Protein AF-0000000072490115 (afdb_homodimer)

Sequence (396 aa):
MPHPIDILRKLHNFPDEIIERVQELMVDEHVRKGYCIESLRPTPGGTAFYIKKGAARTFYIDKGREYTLSFAFDDDFIITNTLTGIGPGVPMNVMFLEDSDIVTFVHSEMHQTIHEGISDVSPLEWTMFLNAILYEYAGYLEERLFNLYNASARERYEWVLRRYPRLGEVATTTQIASFLGITKETLYRIRGGKYSARMPHPIDILRKLHNFPDEIIERVQELMVDEHVRKGYCIESLRPTPGGTAFYIKKGAARTFYIDKGREYTLSFAFDDDFIITNTLTGIGPGVPMNVMFLEDSDIVTFVHSEMHQTIHEGISDVSPLEWTMFLNAILYEYAGYLEERLFNLYNASARERYEWVLRRYPRLGEVATTTQIASFLGITKETLYRIRGGKYSAR

InterPro domains:
  IPR014710 RmlC-like jelly roll fold [G3DSA:2.60.120.10] (14-193)
  IPR018490 Cyclic nucleotide-binding domain superfamily [SSF51206] (11-117)

Structure (mmCIF, N/CA/C/O backbone):
data_AF-0000000072490115-model_v1
#
loop_
_entity.id
_entity.type
_entity.pdbx_description
1 polymer 'Crp/Fnr family transcriptional regulator'
#
loop_
_atom_site.group_PDB
_atom_site.id
_atom_site.type_symbol
_atom_site.label_atom_id
_atom_site.label_alt_id
_atom_site.label_comp_id
_atom_site.label_asym_id
_atom_site.label_entity_id
_atom_site.label_seq_id
_atom_site.pdbx_PDB_ins_code
_atom_site.Cartn_x
_atom_site.Cartn_y
_atom_site.Cartn_z
_atom_site.occupancy
_atom_site.B_iso_or_equiv
_atom_site.auth_seq_id
_atom_site.auth_comp_id
_atom_site.auth_asym_id
_atom_site.auth_atom_id
_atom_site.pdbx_PDB_model_num
ATOM 1 N N . MET A 1 1 ? 11.438 21.031 15.586 1 49.62 1 MET A N 1
ATOM 2 C CA . MET A 1 1 ? 10.711 20.219 14.609 1 49.62 1 MET A CA 1
ATOM 3 C C . MET A 1 1 ? 11.664 19.328 13.82 1 49.62 1 MET A C 1
ATOM 5 O O . MET A 1 1 ? 12.703 19.797 13.352 1 49.62 1 MET A O 1
ATOM 9 N N . PRO A 1 2 ? 11.531 18.094 13.992 1 54.97 2 PRO A N 1
ATOM 10 C CA . PRO A 1 2 ? 12.602 17.375 13.305 1 54.97 2 PRO A CA 1
ATOM 11 C C . PRO A 1 2 ? 12.633 17.641 11.805 1 54.97 2 PRO A C 1
ATOM 13 O O . PRO A 1 2 ? 11.586 17.875 11.195 1 54.97 2 PRO A O 1
ATOM 16 N N . HIS A 1 3 ? 13.758 18.078 11.328 1 61.88 3 HIS A N 1
ATOM 17 C CA . HIS A 1 3 ? 14.039 18.25 9.906 1 61.88 3 HIS A CA 1
ATOM 18 C C . HIS A 1 3 ? 13.805 16.953 9.141 1 61.88 3 HIS A C 1
ATOM 20 O O . HIS A 1 3 ? 13.969 15.859 9.688 1 61.88 3 HIS A O 1
ATOM 26 N N . PRO A 1 4 ? 13.031 17.047 7.996 1 63.34 4 PRO A N 1
ATOM 27 C CA . PRO A 1 4 ? 12.859 15.859 7.16 1 63.34 4 PRO A CA 1
ATOM 28 C C . PRO A 1 4 ? 14.086 14.953 7.16 1 63.34 4 PRO A C 1
ATOM 30 O O . PRO A 1 4 ? 13.953 13.734 7.07 1 63.34 4 PRO A O 1
ATOM 33 N N . ILE A 1 5 ? 15.156 15.586 7.52 1 64.5 5 ILE A N 1
ATOM 34 C CA . ILE A 1 5 ? 16.422 14.859 7.512 1 64.5 5 ILE A CA 1
ATOM 35 C C . ILE A 1 5 ? 16.484 13.93 8.727 1 64.5 5 ILE A C 1
ATOM 37 O O . ILE A 1 5 ? 16.984 12.812 8.633 1 64.5 5 ILE A O 1
ATOM 41 N N . ASP A 1 6 ? 15.93 14.484 9.812 1 67.12 6 ASP A N 1
ATOM 42 C CA . ASP A 1 6 ? 15.961 13.672 11.023 1 67.12 6 ASP A CA 1
ATOM 43 C C . ASP A 1 6 ? 15.117 12.414 10.852 1 67.12 6 ASP A C 1
ATOM 45 O O . ASP A 1 6 ? 15.492 11.344 11.328 1 67.12 6 ASP A O 1
ATOM 49 N N . ILE A 1 7 ? 14.109 12.609 10.195 1 62.41 7 ILE A N 1
ATOM 50 C CA . ILE A 1 7 ? 13.227 11.477 9.969 1 62.41 7 ILE A CA 1
ATOM 51 C C . ILE A 1 7 ? 13.891 10.477 9.016 1 62.41 7 ILE A C 1
ATOM 53 O O . ILE A 1 7 ? 13.805 9.266 9.219 1 62.41 7 ILE A O 1
ATOM 57 N N . LEU A 1 8 ? 14.516 11.07 8.094 1 61.81 8 LEU A N 1
ATOM 58 C CA . LEU A 1 8 ? 15.242 10.234 7.152 1 61.81 8 LEU A CA 1
ATOM 59 C C . LEU A 1 8 ? 16.312 9.422 7.863 1 61.81 8 LEU A C 1
ATOM 61 O O . LEU A 1 8 ? 16.516 8.242 7.551 1 61.81 8 LEU A O 1
ATOM 65 N N . ARG A 1 9 ? 16.891 10.156 8.789 1 62.81 9 ARG A N 1
ATOM 66 C CA . ARG A 1 9 ? 17.938 9.492 9.562 1 62.81 9 ARG A CA 1
ATOM 67 C C . ARG A 1 9 ? 17.375 8.352 10.398 1 62.81 9 ARG A C 1
ATOM 69 O O . ARG A 1 9 ? 18.031 7.32 10.57 1 62.81 9 ARG A O 1
ATOM 76 N N . LYS A 1 10 ? 16.25 8.648 10.844 1 59.56 10 LYS A N 1
ATOM 77 C CA . LYS A 1 10 ? 15.594 7.625 11.648 1 59.56 10 LYS A CA 1
ATOM 78 C C . LYS A 1 10 ? 15.172 6.441 10.789 1 59.56 10 LYS A C 1
ATOM 80 O O . LYS A 1 10 ? 15.211 5.293 11.242 1 59.56 10 LYS A O 1
ATOM 85 N N . LEU A 1 11 ? 14.734 6.828 9.664 1 55.91 11 LEU A N 1
ATOM 86 C CA . LEU A 1 11 ? 14.266 5.766 8.773 1 55.91 11 LEU A CA 1
ATOM 87 C C . LEU A 1 11 ? 15.43 4.883 8.328 1 55.91 11 LEU A C 1
ATOM 89 O O . LEU A 1 11 ? 15.273 3.666 8.203 1 55.91 11 LEU A O 1
ATOM 93 N N . HIS A 1 12 ? 16.562 5.57 8.031 1 53.75 12 HIS A N 1
ATOM 94 C CA . HIS A 1 12 ? 17.766 4.852 7.664 1 53.75 12 HIS A CA 1
ATOM 95 C C . HIS A 1 12 ? 19.016 5.633 8.07 1 53.75 12 HIS A C 1
ATOM 97 O O . HIS A 1 12 ? 19.016 6.863 8.062 1 53.75 12 HIS A O 1
ATOM 103 N N . ASN A 1 13 ? 19.922 4.926 8.711 1 55.97 13 ASN A N 1
ATOM 104 C CA . ASN A 1 13 ? 21.203 5.547 9.055 1 55.97 13 ASN A CA 1
ATOM 105 C C . ASN A 1 13 ? 21.984 5.945 7.812 1 55.97 13 ASN A C 1
ATOM 107 O O . ASN A 1 13 ? 22.969 5.289 7.461 1 55.97 13 ASN A O 1
ATOM 111 N N . PHE A 1 14 ? 21.516 6.977 7.227 1 56.78 14 PHE A N 1
ATOM 112 C CA . PHE A 1 14 ? 22.156 7.453 6.004 1 56.78 14 PHE A CA 1
ATOM 113 C C . PHE A 1 14 ? 23.469 8.18 6.324 1 56.78 14 PHE A C 1
ATOM 115 O O . PHE A 1 14 ? 23.562 8.867 7.344 1 56.78 14 PHE A O 1
ATOM 122 N N . PRO A 1 15 ? 24.5 7.902 5.477 1 58.78 15 PRO A N 1
ATOM 123 C CA . PRO A 1 15 ? 25.703 8.742 5.617 1 58.78 15 PRO A CA 1
ATOM 124 C C . PRO A 1 15 ? 25.375 10.234 5.52 1 58.78 15 PRO A C 1
ATOM 126 O O . PRO A 1 15 ? 24.453 10.625 4.812 1 58.78 15 PRO A O 1
ATOM 129 N N . ASP A 1 16 ? 26.141 11.047 6.266 1 65.19 16 ASP A N 1
ATOM 130 C CA . ASP A 1 16 ? 25.906 12.492 6.352 1 65.19 16 ASP A CA 1
ATOM 131 C C . ASP A 1 16 ? 25.922 13.133 4.965 1 65.19 16 ASP A C 1
ATOM 133 O O . ASP A 1 16 ? 25.156 14.062 4.699 1 65.19 16 ASP A O 1
ATOM 137 N N . GLU A 1 17 ? 26.766 12.602 4.133 1 62.19 17 GLU A N 1
ATOM 138 C CA . GLU A 1 17 ? 26.875 13.156 2.785 1 62.19 17 GLU A CA 1
ATOM 139 C C . GLU A 1 17 ? 25.562 13.039 2.025 1 62.19 17 GLU A C 1
ATOM 141 O O . GLU A 1 17 ? 25.172 13.945 1.293 1 62.19 17 GLU A O 1
ATOM 146 N N . ILE A 1 18 ? 24.891 11.992 2.305 1 59.81 18 ILE A N 1
ATOM 147 C CA . ILE A 1 18 ? 23.609 11.75 1.629 1 59.81 18 ILE A CA 1
ATOM 148 C C . ILE A 1 18 ? 22.547 12.695 2.186 1 59.81 18 ILE A C 1
ATOM 150 O O . ILE A 1 18 ? 21.781 13.281 1.427 1 59.81 18 ILE A O 1
ATOM 154 N N . ILE A 1 19 ? 22.625 12.844 3.404 1 64.12 19 ILE A N 1
ATOM 155 C CA . ILE A 1 19 ? 21.656 13.719 4.074 1 64.12 19 ILE A CA 1
ATOM 156 C C . ILE A 1 19 ? 21.812 15.148 3.561 1 64.12 19 ILE A C 1
ATOM 158 O O . ILE A 1 19 ? 20.828 15.836 3.295 1 64.12 19 ILE A O 1
ATOM 162 N N . GLU A 1 20 ? 23.016 15.555 3.453 1 68.62 20 GLU A N 1
ATOM 163 C CA . GLU A 1 20 ? 23.281 16.906 2.98 1 68.62 20 GLU A CA 1
ATOM 164 C C . GLU A 1 20 ? 22.766 17.109 1.561 1 68.62 20 GLU A C 1
ATOM 166 O O . GLU A 1 20 ? 22.203 18.156 1.245 1 68.62 20 GLU A O 1
ATOM 171 N N . ARG A 1 21 ? 22.875 16.156 0.792 1 66.12 21 ARG A N 1
ATOM 172 C CA . ARG A 1 21 ? 22.453 16.266 -0.599 1 66.12 21 ARG A CA 1
ATOM 173 C C . ARG A 1 21 ? 20.938 16.297 -0.702 1 66.12 21 ARG A C 1
ATOM 175 O O . ARG A 1 21 ? 20.375 17.047 -1.506 1 66.12 21 ARG A O 1
ATOM 182 N N . VAL A 1 22 ? 20.297 15.469 0.022 1 66.44 22 VAL A N 1
ATOM 183 C CA . VAL A 1 22 ? 18.844 15.469 0.047 1 66.44 22 VAL A CA 1
ATOM 184 C C . VAL A 1 22 ? 18.344 16.844 0.493 1 66.44 22 VAL A C 1
ATOM 186 O O . VAL A 1 22 ? 17.359 17.359 -0.048 1 66.44 22 VAL A O 1
ATOM 189 N N . GLN A 1 23 ? 19.062 17.344 1.353 1 70.25 23 GLN A N 1
ATOM 190 C CA . GLN A 1 23 ? 18.688 18.656 1.854 1 70.25 23 GLN A CA 1
ATOM 191 C C . GLN A 1 23 ? 18.734 19.703 0.748 1 70.25 23 GLN A C 1
ATOM 193 O O . GLN A 1 23 ? 17.922 20.625 0.708 1 70.25 23 GLN A O 1
ATOM 198 N N . GLU A 1 24 ? 19.688 19.531 -0.158 1 69.88 24 GLU A N 1
ATOM 199 C CA . GLU A 1 24 ? 19.844 20.484 -1.251 1 69.88 24 GLU A CA 1
ATOM 200 C C . GLU A 1 24 ? 18.688 20.391 -2.242 1 69.88 24 GLU A C 1
ATOM 202 O O . GLU A 1 24 ? 18.422 21.359 -2.965 1 69.88 24 GLU A O 1
ATOM 207 N N . LEU A 1 25 ? 18.016 19.281 -2.27 1 68.19 25 LEU A N 1
ATOM 208 C CA . LEU A 1 25 ? 16.922 19.062 -3.213 1 68.19 25 LEU A CA 1
ATOM 209 C C . LEU A 1 25 ? 15.594 19.484 -2.602 1 68.19 25 LEU A C 1
ATOM 211 O O . LEU A 1 25 ? 14.562 19.484 -3.283 1 68.19 25 LEU A O 1
ATOM 215 N N . MET A 1 26 ? 15.719 19.844 -1.435 1 73.94 26 MET A N 1
ATOM 216 C CA . MET A 1 26 ? 14.5 20.203 -0.711 1 73.94 26 MET A CA 1
ATOM 217 C C . MET A 1 26 ? 14.141 21.672 -0.94 1 73.94 26 MET A C 1
ATOM 219 O O . MET A 1 26 ? 15.016 22.531 -0.918 1 73.94 26 MET A O 1
ATOM 223 N N . VAL A 1 27 ? 12.93 21.906 -1.322 1 80 27 VAL A N 1
ATOM 224 C CA . VAL A 1 27 ? 12.422 23.266 -1.486 1 80 27 VAL A CA 1
ATOM 225 C C . VAL A 1 27 ? 11.359 23.547 -0.433 1 80 27 VAL A C 1
ATOM 227 O O . VAL A 1 27 ? 10.344 22.844 -0.358 1 80 27 VAL A O 1
ATOM 230 N N . ASP A 1 28 ? 11.625 24.594 0.352 1 86.38 28 ASP A N 1
ATOM 231 C CA . ASP A 1 28 ? 10.633 25.016 1.337 1 86.38 28 ASP A CA 1
ATOM 232 C C . ASP A 1 28 ? 9.523 25.828 0.682 1 86.38 28 ASP A C 1
ATOM 234 O O . ASP A 1 28 ? 9.797 26.734 -0.116 1 86.38 28 ASP A O 1
ATOM 238 N N . GLU A 1 29 ? 8.336 25.469 0.969 1 89.06 29 GLU A N 1
ATOM 239 C CA . GLU A 1 29 ? 7.184 26.188 0.418 1 89.06 29 GLU A CA 1
ATOM 240 C C . GLU A 1 29 ? 6.121 26.422 1.485 1 89.06 29 GLU A C 1
ATOM 242 O O . GLU A 1 29 ? 5.938 25.594 2.383 1 89.06 29 GLU A O 1
ATOM 247 N N . HIS A 1 30 ? 5.492 27.609 1.403 1 94.69 30 HIS A N 1
ATOM 248 C CA . HIS A 1 30 ? 4.289 27.875 2.186 1 94.69 30 HIS A CA 1
ATOM 249 C C . HIS A 1 30 ? 3.037 27.781 1.322 1 94.69 30 HIS A C 1
ATOM 251 O O . HIS A 1 30 ? 2.967 28.406 0.254 1 94.69 30 HIS A O 1
ATOM 257 N N . VAL A 1 31 ? 2.133 26.969 1.771 1 94.31 31 VAL A N 1
ATOM 258 C CA . VAL A 1 31 ? 0.904 26.781 1.007 1 94.31 31 VAL A CA 1
ATOM 259 C C . VAL A 1 31 ? -0.3 27.156 1.868 1 94.31 31 VAL A C 1
ATOM 261 O O . VAL A 1 31 ? -0.294 26.938 3.082 1 94.31 31 VAL A O 1
ATOM 264 N N . ARG A 1 32 ? -1.354 27.703 1.221 1 95.88 32 ARG A N 1
ATOM 265 C CA . ARG A 1 32 ? -2.547 28.141 1.937 1 95.88 32 ARG A CA 1
ATOM 266 C C . ARG A 1 32 ? -3.564 27.016 2.057 1 95.88 32 ARG A C 1
ATOM 268 O O . ARG A 1 32 ? -3.566 26.078 1.245 1 95.88 32 ARG A O 1
ATOM 275 N N . LYS A 1 33 ? -4.367 27.219 3.035 1 96.38 33 LYS A N 1
ATOM 276 C CA . LYS A 1 33 ? -5.508 26.312 3.168 1 96.38 33 LYS A CA 1
ATOM 277 C C . LYS A 1 33 ? -6.305 26.234 1.868 1 96.38 33 LYS A C 1
ATOM 279 O O . LYS A 1 33 ? -6.582 27.266 1.243 1 96.38 33 LYS A O 1
ATOM 284 N N . GLY A 1 34 ? -6.609 24.969 1.442 1 94 34 GLY A N 1
ATOM 285 C CA . GLY A 1 34 ? -7.43 24.781 0.257 1 94 34 GLY A CA 1
ATOM 286 C C . GLY A 1 34 ? -6.613 24.562 -1.004 1 94 34 GLY A C 1
ATOM 287 O O . GLY A 1 34 ? -7.156 24.156 -2.037 1 94 34 GLY A O 1
ATOM 288 N N . TYR A 1 35 ? -5.32 24.844 -0.856 1 92.38 35 TYR A N 1
ATOM 289 C CA . TYR A 1 35 ? -4.465 24.578 -2.006 1 92.38 35 TYR A CA 1
ATOM 290 C C . TYR A 1 35 ? -4.488 23.094 -2.365 1 92.38 35 TYR A C 1
ATOM 292 O O . TYR A 1 35 ? -4.367 22.234 -1.487 1 92.38 35 TYR A O 1
ATOM 300 N N . CYS A 1 36 ? -4.723 22.797 -3.617 1 89.69 36 CYS A N 1
ATOM 301 C CA . CYS A 1 36 ? -4.852 21.422 -4.094 1 89.69 36 CYS A CA 1
ATOM 302 C C . CYS A 1 36 ? -3.834 21.125 -5.188 1 89.69 36 CYS A C 1
ATOM 304 O O . CYS A 1 36 ? -3.678 21.906 -6.125 1 89.69 36 CYS A O 1
ATOM 306 N N . ILE A 1 37 ? -3.135 20.141 -4.938 1 80.5 37 ILE A N 1
ATOM 307 C CA . ILE A 1 37 ? -2.188 19.641 -5.93 1 80.5 37 ILE A CA 1
ATOM 308 C C . ILE A 1 37 ? -2.75 18.391 -6.594 1 80.5 37 ILE A C 1
ATOM 310 O O . ILE A 1 37 ? -3.133 17.438 -5.91 1 80.5 37 ILE A O 1
ATOM 314 N N . GLU A 1 38 ? -3.15 18.562 -7.844 1 70.06 38 GLU A N 1
ATOM 315 C CA . GLU A 1 38 ? -3.59 17.375 -8.57 1 70.06 38 GLU A CA 1
ATOM 316 C C . GLU A 1 38 ? -2.402 16.609 -9.148 1 70.06 38 GLU A C 1
ATOM 318 O O . GLU A 1 38 ? -1.48 17.203 -9.703 1 70.06 38 GLU A O 1
ATOM 323 N N . SER A 1 39 ? -2.182 15.539 -8.625 1 59.53 39 SER A N 1
ATOM 324 C CA . SER A 1 39 ? -1.149 14.742 -9.281 1 59.53 39 SER A CA 1
ATOM 325 C C . SER A 1 39 ? -1.446 14.57 -10.766 1 59.53 39 SER A C 1
ATOM 327 O O . SER A 1 39 ? -2.35 13.82 -11.141 1 59.53 39 SER A O 1
ATOM 329 N N . LEU A 1 40 ? -1.554 15.805 -11.477 1 49.53 40 LEU A N 1
ATOM 330 C CA . LEU A 1 40 ? -1.828 15.633 -12.898 1 49.53 40 LEU A CA 1
ATOM 331 C C . LEU A 1 40 ? -1.046 14.445 -13.461 1 49.53 40 LEU A C 1
ATOM 333 O O . LEU A 1 40 ? -1.61 13.594 -14.148 1 49.53 40 LEU A O 1
ATOM 337 N N . ARG A 1 41 ? 0.248 14.898 -14.07 1 43.41 41 ARG A N 1
ATOM 338 C CA . ARG A 1 41 ? 0.996 14.086 -15.023 1 43.41 41 ARG A CA 1
ATOM 339 C C . ARG A 1 41 ? 1.798 13.008 -14.312 1 43.41 41 ARG A C 1
ATOM 341 O O . ARG A 1 41 ? 2.357 13.242 -13.234 1 43.41 41 ARG A O 1
ATOM 348 N N . PRO A 1 42 ? 1.367 11.836 -14.586 1 45 42 PRO A N 1
ATOM 349 C CA . PRO A 1 42 ? 2.299 10.773 -14.211 1 45 42 PRO A CA 1
ATOM 350 C C . PRO A 1 42 ? 3.76 11.211 -14.289 1 45 42 PRO A C 1
ATOM 352 O O . PRO A 1 42 ? 4.223 11.648 -15.344 1 45 42 PRO A O 1
ATOM 355 N N . THR A 1 43 ? 4.191 12.094 -13.531 1 44.22 43 THR A N 1
ATOM 356 C CA . THR A 1 43 ? 5.637 12.258 -13.633 1 44.22 43 THR A CA 1
ATOM 357 C C . THR A 1 43 ? 6.359 11.016 -13.117 1 44.22 43 THR A C 1
ATOM 359 O O . THR A 1 43 ? 5.992 10.469 -12.07 1 44.22 43 THR A O 1
ATOM 362 N N . PRO A 1 44 ? 7.098 10.492 -13.953 1 45.41 44 PRO A N 1
ATOM 363 C CA . PRO A 1 44 ? 7.949 9.391 -13.492 1 45.41 44 PRO A CA 1
ATOM 364 C C . PRO A 1 44 ? 8.625 9.68 -12.156 1 45.41 44 PRO A C 1
ATOM 366 O O . PRO A 1 44 ? 9.203 10.758 -11.977 1 45.41 44 PRO A O 1
ATOM 369 N N . GLY A 1 45 ? 8.359 8.938 -11.117 1 50.38 45 GLY A N 1
ATOM 370 C CA . GLY A 1 45 ? 9.023 8.969 -9.82 1 50.38 45 GLY A CA 1
ATOM 371 C C . GLY A 1 45 ? 8.156 9.539 -8.719 1 50.38 45 GLY A C 1
ATOM 372 O O . GLY A 1 45 ? 8.516 9.469 -7.539 1 50.38 45 GLY A O 1
ATOM 373 N N . GLY A 1 46 ? 7.055 10.07 -9.062 1 57.03 46 GLY A N 1
ATOM 374 C CA . GLY A 1 46 ? 6.145 10.555 -8.039 1 57.03 46 GLY A CA 1
ATOM 375 C C . GLY A 1 46 ? 6.66 11.781 -7.312 1 57.03 46 GLY A C 1
ATOM 376 O O . GLY A 1 46 ? 7.797 12.203 -7.527 1 57.03 46 GLY A O 1
ATOM 377 N N . THR A 1 47 ? 5.82 12.625 -6.816 1 63.09 47 THR A N 1
ATOM 378 C CA . THR A 1 47 ? 6.18 13.75 -5.961 1 63.09 47 THR A CA 1
ATOM 379 C C . THR A 1 47 ? 5.965 13.406 -4.492 1 63.09 47 THR A C 1
ATOM 381 O O . THR A 1 47 ? 4.988 12.734 -4.145 1 63.09 47 THR A O 1
ATOM 384 N N . ALA A 1 48 ? 7.09 13.602 -3.754 1 74.06 48 ALA A N 1
ATOM 385 C CA . ALA A 1 48 ? 6.961 13.422 -2.309 1 74.06 48 ALA A CA 1
ATOM 386 C C . ALA A 1 48 ? 7 14.766 -1.586 1 74.06 48 ALA A C 1
ATOM 388 O O . ALA A 1 48 ? 7.754 15.664 -1.97 1 74.06 48 ALA A O 1
ATOM 389 N N . PHE A 1 49 ? 6.07 14.922 -0.614 1 80.44 49 PHE A N 1
ATOM 390 C CA . PHE A 1 49 ? 6 16.109 0.242 1 80.44 49 PHE A CA 1
ATOM 391 C C . PHE A 1 49 ? 6.258 15.734 1.697 1 80.44 49 PHE A C 1
ATOM 393 O O . PHE A 1 49 ? 5.875 14.648 2.145 1 80.44 49 PHE A O 1
ATOM 400 N N . TYR A 1 50 ? 6.941 16.641 2.279 1 84.75 50 TYR A N 1
ATOM 401 C CA . TYR A 1 50 ? 7.051 16.578 3.732 1 84.75 50 TYR A CA 1
ATOM 402 C C . TYR A 1 50 ? 6.344 17.766 4.383 1 84.75 50 TYR A C 1
ATOM 404 O O . TYR A 1 50 ? 6.594 18.922 4.027 1 84.75 50 TYR A O 1
ATOM 412 N N . ILE A 1 51 ? 5.496 17.469 5.344 1 92.31 51 ILE A N 1
ATOM 413 C CA . ILE A 1 51 ? 4.781 18.531 6.047 1 92.31 51 ILE A CA 1
ATOM 414 C C . ILE A 1 51 ? 5.551 18.922 7.305 1 92.31 51 ILE A C 1
ATOM 416 O O . ILE A 1 51 ? 5.613 18.156 8.266 1 92.31 51 ILE A O 1
ATOM 420 N N . LYS A 1 52 ? 6.109 20.078 7.23 1 91.44 52 LYS A N 1
ATOM 421 C CA . LYS A 1 52 ? 6.762 20.562 8.438 1 91.44 52 LYS A CA 1
ATOM 422 C C . LYS A 1 52 ? 5.73 20.969 9.492 1 91.44 52 LYS A C 1
ATOM 424 O O . LYS A 1 52 ? 5.848 20.562 10.656 1 91.44 52 LYS A O 1
ATOM 429 N N . LYS A 1 53 ? 4.867 21.719 9.086 1 95 53 LYS A N 1
ATOM 430 C CA . LYS A 1 53 ? 3.732 22.172 9.898 1 95 53 LYS A CA 1
ATOM 431 C C . LYS A 1 53 ? 2.473 22.297 9.047 1 95 53 LYS A C 1
ATOM 433 O O . LYS A 1 53 ? 2.484 22.969 8.008 1 95 53 LYS A O 1
ATOM 438 N N . GLY A 1 54 ? 1.431 21.641 9.484 1 96.81 54 GLY A N 1
ATOM 439 C CA . GLY A 1 54 ? 0.182 21.75 8.75 1 96.81 54 GLY A CA 1
ATOM 440 C C . GLY A 1 54 ? -0.581 20.438 8.68 1 96.81 54 GLY A C 1
ATOM 441 O O . GLY A 1 54 ? -0.461 19.594 9.57 1 96.81 54 GLY A O 1
ATOM 442 N N . ALA A 1 55 ? -1.501 20.344 7.707 1 97.5 55 ALA A N 1
ATOM 443 C CA . ALA A 1 55 ? -2.346 19.172 7.5 1 97.5 55 ALA A CA 1
ATOM 444 C C . ALA A 1 55 ? -2.805 19.078 6.051 1 97.5 55 ALA A C 1
ATOM 446 O O . ALA A 1 55 ? -3.064 20.094 5.402 1 97.5 55 ALA A O 1
ATOM 447 N N . ALA A 1 56 ? -2.904 17.891 5.582 1 96.25 56 ALA A N 1
ATOM 448 C CA . ALA A 1 56 ? -3.379 17.656 4.219 1 96.25 56 ALA A CA 1
ATOM 449 C C . ALA A 1 56 ? -4.172 16.359 4.141 1 96.25 56 ALA A C 1
ATOM 451 O O . ALA A 1 56 ? -4.137 15.539 5.066 1 96.25 56 ALA A O 1
ATOM 452 N N . ARG A 1 57 ? -4.934 16.266 3.146 1 95.38 57 ARG A N 1
ATOM 453 C CA . ARG A 1 57 ? -5.637 15.031 2.822 1 95.38 57 ARG A CA 1
ATOM 454 C C . ARG A 1 57 ? -5.316 14.578 1.402 1 95.38 57 ARG A C 1
ATOM 456 O O . ARG A 1 57 ? -5.098 15.406 0.515 1 95.38 57 ARG A O 1
ATOM 463 N N . THR A 1 58 ? -5.18 13.297 1.205 1 92.62 58 THR A N 1
ATOM 464 C CA . THR A 1 58 ? -5.09 12.711 -0.128 1 92.62 58 THR A CA 1
ATOM 465 C C . THR A 1 58 ? -6.379 11.984 -0.488 1 92.62 58 THR A C 1
ATOM 467 O O . THR A 1 58 ? -6.977 11.312 0.357 1 92.62 58 THR A O 1
ATOM 470 N N . PHE A 1 59 ? -6.852 12.18 -1.733 1 91.94 59 PHE A N 1
ATOM 471 C CA . PHE A 1 59 ? -8.133 11.594 -2.105 1 91.94 59 PHE A CA 1
ATOM 472 C C . PHE A 1 59 ? -8.227 11.422 -3.617 1 91.94 59 PHE A C 1
ATOM 474 O O . PHE A 1 59 ? -7.465 12.031 -4.367 1 91.94 59 PHE A O 1
ATOM 481 N N . TYR A 1 60 ? -9.086 10.539 -3.998 1 89.25 60 TYR A N 1
ATOM 482 C CA . TYR A 1 60 ? -9.461 10.344 -5.391 1 89.25 60 TYR A CA 1
ATOM 483 C C . TYR A 1 60 ? -10.852 10.906 -5.668 1 89.25 60 TYR A C 1
ATOM 485 O O . TYR A 1 60 ? -11.672 11.031 -4.754 1 89.25 60 TYR A O 1
ATOM 493 N N . ILE A 1 61 ? -11.031 11.305 -6.934 1 88.44 61 ILE A N 1
ATOM 494 C CA . ILE A 1 61 ? -12.359 11.703 -7.383 1 88.44 61 ILE A CA 1
ATOM 495 C C . ILE A 1 61 ? -12.836 10.758 -8.484 1 88.44 61 ILE A C 1
ATOM 497 O O . ILE A 1 61 ? -12.141 10.547 -9.477 1 88.44 61 ILE A O 1
ATOM 501 N N . ASP A 1 62 ? -13.922 10.141 -8.227 1 86.06 62 ASP A N 1
ATOM 502 C CA . ASP A 1 62 ? -14.547 9.281 -9.227 1 86.06 62 ASP A CA 1
ATOM 503 C C . ASP A 1 62 ? -16.031 9.602 -9.383 1 86.06 62 ASP A C 1
ATOM 505 O O . ASP A 1 62 ? -16.797 9.523 -8.406 1 86.06 62 ASP A O 1
ATOM 509 N N . LYS A 1 63 ? -16.438 9.93 -10.633 1 86.12 63 LYS A N 1
ATOM 510 C CA . LYS A 1 63 ? -17.812 10.273 -10.945 1 86.12 63 LYS A CA 1
ATOM 511 C C . LYS A 1 63 ? -18.359 11.305 -9.961 1 86.12 63 LYS A C 1
ATOM 513 O O . LYS A 1 63 ? -19.469 11.148 -9.438 1 86.12 63 LYS A O 1
ATOM 518 N N . GLY A 1 64 ? -17.562 12.242 -9.602 1 85.44 64 GLY A N 1
ATOM 519 C CA . GLY A 1 64 ? -17.953 13.375 -8.773 1 85.44 64 GLY A CA 1
ATOM 520 C C . GLY A 1 64 ? -17.891 13.078 -7.285 1 85.44 64 GLY A C 1
ATOM 521 O O . GLY A 1 64 ? -18.078 13.969 -6.461 1 85.44 64 GLY A O 1
ATOM 522 N N . ARG A 1 65 ? -17.625 11.898 -6.973 1 88.06 65 ARG A N 1
ATOM 523 C CA . ARG A 1 65 ? -17.516 11.539 -5.562 1 88.06 65 ARG A CA 1
ATOM 524 C C . ARG A 1 65 ? -16.062 11.477 -5.121 1 88.06 65 ARG A C 1
ATOM 526 O O . ARG A 1 65 ? -15.203 10.984 -5.855 1 88.06 65 ARG A O 1
ATOM 533 N N . GLU A 1 66 ? -15.852 11.953 -3.9 1 89.06 66 GLU A N 1
ATOM 534 C CA . GLU A 1 66 ? -14.5 11.961 -3.354 1 89.06 66 GLU A CA 1
ATOM 535 C C . GLU A 1 66 ? -14.273 10.758 -2.438 1 89.06 66 GLU A C 1
ATOM 537 O O . GLU A 1 66 ? -15.141 10.406 -1.638 1 89.06 66 GLU A O 1
ATOM 542 N N . TYR A 1 67 ? -13.117 10.164 -2.59 1 90.69 67 TYR A N 1
ATOM 543 C CA . TYR A 1 67 ? -12.68 9.047 -1.757 1 90.69 67 TYR A CA 1
ATOM 544 C C . TYR A 1 67 ? -11.359 9.375 -1.059 1 90.69 67 TYR A C 1
ATOM 546 O O . TYR A 1 67 ? -10.297 9.367 -1.688 1 90.69 67 TYR A O 1
ATOM 554 N N . THR A 1 68 ? -11.516 9.617 0.225 1 93.94 68 THR A N 1
ATOM 555 C CA . THR A 1 68 ? -10.336 10.008 0.982 1 93.94 68 THR A CA 1
ATOM 556 C C . THR A 1 68 ? -9.461 8.797 1.296 1 93.94 68 THR A C 1
ATOM 558 O O . THR A 1 68 ? -9.961 7.785 1.793 1 93.94 68 THR A O 1
ATOM 561 N N . LEU A 1 69 ? -8.219 8.914 1.017 1 92.12 69 LEU A N 1
ATOM 562 C CA . LEU A 1 69 ? -7.27 7.828 1.223 1 92.12 69 LEU A CA 1
ATOM 563 C C . LEU A 1 69 ? -6.527 8 2.545 1 92.12 69 LEU A C 1
ATOM 565 O O . LEU A 1 69 ? -6.32 7.027 3.273 1 92.12 69 LEU A O 1
ATOM 569 N N . SER A 1 70 ? -6.121 9.195 2.818 1 93.5 70 SER A N 1
ATOM 570 C CA . SER A 1 70 ? -5.312 9.406 4.012 1 93.5 70 SER A CA 1
ATOM 571 C C . SER A 1 70 ? -5.324 10.875 4.434 1 93.5 70 SER A C 1
ATOM 573 O O . SER A 1 70 ? -5.766 11.742 3.676 1 93.5 70 SER A O 1
ATOM 575 N N . PHE A 1 71 ? -4.895 11.109 5.648 1 95.5 71 PHE A N 1
ATOM 576 C CA . PHE A 1 71 ? -4.566 12.43 6.172 1 95.5 71 PHE A CA 1
ATOM 577 C C . PHE A 1 71 ? -3.102 12.5 6.59 1 95.5 71 PHE A C 1
ATOM 579 O O . PHE A 1 71 ? -2.494 11.477 6.918 1 95.5 71 PHE A O 1
ATOM 586 N N . ALA A 1 72 ? -2.588 13.633 6.508 1 94.94 72 ALA A N 1
ATOM 587 C CA . ALA A 1 72 ? -1.206 13.883 6.91 1 94.94 72 ALA A CA 1
ATOM 588 C C . ALA A 1 72 ? -1.104 15.141 7.766 1 94.94 72 ALA A C 1
ATOM 590 O O . ALA A 1 72 ? -1.805 16.125 7.516 1 94.94 72 ALA A O 1
ATOM 591 N N . PHE A 1 73 ? -0.245 15.047 8.734 1 95.81 73 PHE A N 1
ATOM 592 C CA . PHE A 1 73 ? -0.047 16.141 9.68 1 95.81 73 PHE A CA 1
ATOM 593 C C . PHE A 1 73 ? 1.438 16.422 9.867 1 95.81 73 PHE A C 1
ATOM 595 O O . PHE A 1 73 ? 2.262 16.047 9.031 1 95.81 73 PHE A O 1
ATOM 602 N N . ASP A 1 74 ? 1.767 17.172 10.906 1 93.19 74 ASP A N 1
ATOM 603 C CA . ASP A 1 74 ? 3.152 17.531 11.188 1 93.19 74 ASP A CA 1
ATOM 604 C C . ASP A 1 74 ? 4.062 16.312 11.133 1 93.19 74 ASP A C 1
ATOM 606 O O . ASP A 1 74 ? 3.752 15.266 11.719 1 93.19 74 ASP A O 1
ATOM 610 N N . ASP A 1 75 ? 5.152 16.438 10.234 1 87.12 75 ASP A N 1
ATOM 611 C CA . ASP A 1 75 ? 6.25 15.477 10.172 1 87.12 75 ASP A CA 1
ATOM 612 C C . ASP A 1 75 ? 5.852 14.242 9.375 1 87.12 75 ASP A C 1
ATOM 614 O O . ASP A 1 75 ? 6.512 13.203 9.461 1 87.12 75 ASP A O 1
ATOM 618 N N . ASP A 1 76 ? 4.711 14.422 8.695 1 87.88 76 ASP A N 1
ATOM 619 C CA . ASP A 1 76 ? 4.316 13.32 7.828 1 87.88 76 ASP A CA 1
ATOM 620 C C . ASP A 1 76 ? 4.809 13.539 6.398 1 87.88 76 ASP A C 1
ATOM 622 O O . ASP A 1 76 ? 5.012 14.68 5.977 1 87.88 76 ASP A O 1
ATOM 626 N N . PHE A 1 77 ? 4.965 12.406 5.699 1 84.12 77 PHE A N 1
ATOM 627 C CA . PHE A 1 77 ? 5.258 12.422 4.27 1 84.12 77 PHE A CA 1
ATOM 628 C C . PHE A 1 77 ? 4.012 12.078 3.461 1 84.12 77 PHE A C 1
ATOM 630 O O . PHE A 1 77 ? 3.176 11.289 3.9 1 84.12 77 PHE A O 1
ATOM 637 N N . ILE A 1 78 ? 3.902 12.695 2.301 1 84.75 78 ILE A N 1
ATOM 638 C CA . ILE A 1 78 ? 2.887 12.352 1.312 1 84.75 78 ILE A CA 1
ATOM 639 C C . ILE A 1 78 ? 3.559 11.969 -0.005 1 84.75 78 ILE A C 1
ATOM 641 O O . ILE A 1 78 ? 4.418 12.695 -0.507 1 84.75 78 ILE A O 1
ATOM 645 N N . ILE A 1 79 ? 3.221 10.766 -0.398 1 76.75 79 ILE A N 1
ATOM 646 C CA . ILE A 1 79 ? 3.711 10.336 -1.703 1 76.75 79 ILE A CA 1
ATOM 647 C C . ILE A 1 79 ? 2.539 10.172 -2.668 1 76.75 79 ILE A C 1
ATOM 649 O O . ILE A 1 79 ? 1.491 9.641 -2.295 1 76.75 79 ILE A O 1
ATOM 653 N N . THR A 1 80 ? 2.566 10.789 -3.754 1 71.88 80 THR A N 1
ATOM 654 C CA . THR A 1 80 ? 1.526 10.625 -4.766 1 71.88 80 THR A CA 1
ATOM 655 C C . THR A 1 80 ? 1.946 9.594 -5.812 1 71.88 80 THR A C 1
ATOM 657 O O . THR A 1 80 ? 3.125 9.508 -6.164 1 71.88 80 THR A O 1
ATOM 660 N N . ASN A 1 81 ? 1.22 8.508 -5.93 1 60.94 81 ASN A N 1
ATOM 661 C CA . ASN A 1 81 ? 1.529 7.359 -6.777 1 60.94 81 ASN A CA 1
ATOM 662 C C . ASN A 1 81 ? 1.244 7.656 -8.25 1 60.94 81 ASN A C 1
ATOM 664 O O . ASN A 1 81 ? 0.087 7.66 -8.672 1 60.94 81 ASN A O 1
ATOM 668 N N . THR A 1 82 ? 1.661 8.688 -8.898 1 53.5 82 THR A N 1
ATOM 669 C CA . THR A 1 82 ? 1.255 8.844 -10.289 1 53.5 82 THR A CA 1
ATOM 670 C C . THR A 1 82 ? 2.066 7.93 -11.195 1 53.5 82 THR A C 1
ATOM 672 O O . THR A 1 82 ? 1.817 7.863 -12.406 1 53.5 82 THR A O 1
ATOM 675 N N . LEU A 1 83 ? 2.906 7.031 -10.508 1 49.88 83 LEU A N 1
ATOM 676 C CA . LEU A 1 83 ? 3.889 6.52 -11.461 1 49.88 83 LEU A CA 1
ATOM 677 C C . LEU A 1 83 ? 3.496 5.133 -11.953 1 49.88 83 LEU A C 1
ATOM 679 O O . LEU A 1 83 ? 4.043 4.645 -12.945 1 49.88 83 LEU A O 1
ATOM 683 N N . THR A 1 84 ? 2.625 4.516 -11.203 1 54.5 84 THR A N 1
ATOM 684 C CA . THR A 1 84 ? 2.531 3.135 -11.664 1 54.5 84 THR A CA 1
ATOM 685 C C . THR A 1 84 ? 1.196 2.887 -12.359 1 54.5 84 THR A C 1
ATOM 687 O O . THR A 1 84 ? 0.217 3.59 -12.102 1 54.5 84 THR A O 1
ATOM 690 N N . GLY A 1 85 ? 1.154 2.59 -13.594 1 61.84 85 GLY A N 1
ATOM 691 C CA . GLY A 1 85 ? -0.035 2.123 -14.289 1 61.84 85 GLY A CA 1
ATOM 692 C C . GLY A 1 85 ? -0.955 1.298 -13.406 1 61.84 85 GLY A C 1
ATOM 693 O O . GLY A 1 85 ? -2.078 0.978 -13.805 1 61.84 85 GLY A O 1
ATOM 694 N N . ILE A 1 86 ? -0.497 1.011 -12.133 1 66.75 86 ILE A N 1
ATOM 695 C CA . ILE A 1 86 ? -1.327 0.236 -11.219 1 66.75 86 ILE A CA 1
ATOM 696 C C . ILE A 1 86 ? -1.99 1.17 -10.211 1 66.75 86 ILE A C 1
ATOM 698 O O . ILE A 1 86 ? -1.335 2.049 -9.641 1 66.75 86 ILE A O 1
ATOM 702 N N . GLY A 1 87 ? -3.377 1.072 -10.141 1 75.88 87 GLY A N 1
ATOM 703 C CA . GLY A 1 87 ? -4.125 1.934 -9.234 1 75.88 87 GLY A CA 1
ATOM 704 C C . GLY A 1 87 ? -5.559 2.16 -9.68 1 75.88 87 GLY A C 1
ATOM 705 O O . GLY A 1 87 ? -6.059 1.461 -10.57 1 75.88 87 GLY A O 1
ATOM 706 N N . PRO A 1 88 ? -6.289 3.062 -9.016 1 75.62 88 PRO A N 1
ATOM 707 C CA . PRO A 1 88 ? -7.711 3.293 -9.273 1 75.62 88 PRO A CA 1
ATOM 708 C C . PRO A 1 88 ? -7.969 3.93 -10.633 1 75.62 88 PRO A C 1
ATOM 710 O O . PRO A 1 88 ? -9.117 3.98 -11.094 1 75.62 88 PRO A O 1
ATOM 713 N N . GLY A 1 89 ? -6.949 4.234 -11.336 1 75.75 89 GLY A N 1
ATOM 714 C CA . GLY A 1 89 ? -7.105 4.766 -12.68 1 75.75 89 GLY A CA 1
ATOM 715 C C . GLY A 1 89 ? -7.531 6.223 -12.695 1 75.75 89 GLY A C 1
ATOM 716 O O . GLY A 1 89 ? -7.957 6.734 -13.734 1 75.75 89 GLY A O 1
ATOM 717 N N . VAL A 1 90 ? -7.734 6.84 -11.617 1 77.06 90 VAL A N 1
ATOM 718 C CA . VAL A 1 90 ? -8.008 8.266 -11.492 1 77.06 90 VAL A CA 1
ATOM 719 C C . VAL A 1 90 ? -6.863 8.953 -10.75 1 77.06 90 VAL A C 1
ATOM 721 O O . VAL A 1 90 ? -6.156 8.312 -9.969 1 77.06 90 VAL A O 1
ATOM 724 N N . PRO A 1 91 ? -6.684 10.18 -10.992 1 80.56 91 PRO A N 1
ATOM 725 C CA . PRO A 1 91 ? -5.566 10.867 -10.344 1 80.56 91 PRO A CA 1
ATOM 726 C C . PRO A 1 91 ? -5.777 11.047 -8.844 1 80.56 91 PRO A C 1
ATOM 728 O O . PRO A 1 91 ? -6.91 11.258 -8.398 1 80.56 91 PRO A O 1
ATOM 731 N N . MET A 1 92 ? -4.699 10.938 -8.172 1 85.94 92 MET A N 1
ATOM 732 C CA . MET A 1 92 ? -4.723 11.25 -6.742 1 85.94 92 MET A CA 1
ATOM 733 C C . MET A 1 92 ? -4.605 12.75 -6.516 1 85.94 92 MET A C 1
ATOM 735 O O . MET A 1 92 ? -3.826 13.43 -7.188 1 85.94 92 MET A O 1
ATOM 739 N N . ASN A 1 93 ? -5.352 13.281 -5.574 1 87.75 93 ASN A N 1
ATOM 740 C CA . ASN A 1 93 ? -5.316 14.695 -5.203 1 87.75 93 ASN A CA 1
ATOM 741 C C . ASN A 1 93 ? -4.789 14.883 -3.781 1 87.75 93 ASN A C 1
ATOM 743 O O . ASN A 1 93 ? -5.066 14.07 -2.898 1 87.75 93 ASN A O 1
ATOM 747 N N . VAL A 1 94 ? -4.008 15.953 -3.666 1 90.75 94 VAL A N 1
ATOM 748 C CA . VAL A 1 94 ? -3.582 16.391 -2.338 1 90.75 94 VAL A CA 1
ATOM 749 C C . VAL A 1 94 ? -4.16 17.766 -2.033 1 90.75 94 VAL A C 1
ATOM 751 O O . VAL A 1 94 ? -3.955 18.719 -2.795 1 90.75 94 VAL A O 1
ATOM 754 N N . MET A 1 95 ? -4.922 17.891 -0.998 1 94.5 95 MET A N 1
ATOM 755 C CA . MET A 1 95 ? -5.488 19.172 -0.565 1 94.5 95 MET A CA 1
ATOM 756 C C . MET A 1 95 ? -5.008 19.531 0.838 1 94.5 95 MET A C 1
ATOM 758 O O . MET A 1 95 ? -5.105 18.719 1.758 1 94.5 95 MET A O 1
ATOM 762 N N . PHE A 1 96 ? -4.504 20.719 0.942 1 96.12 96 PHE A N 1
ATOM 763 C CA . PHE A 1 96 ? -4.074 21.172 2.26 1 96.12 96 PHE A CA 1
ATOM 764 C C . PHE A 1 96 ? -5.258 21.703 3.057 1 96.12 96 PHE A C 1
ATOM 766 O O . PHE A 1 96 ? -6.023 22.531 2.559 1 96.12 96 PHE A O 1
ATOM 773 N N . LEU A 1 97 ? -5.438 21.266 4.281 1 97.75 97 LEU A N 1
ATOM 774 C CA . LEU A 1 97 ? -6.621 21.516 5.09 1 97.75 97 LEU A CA 1
ATOM 775 C C . LEU A 1 97 ? -6.41 22.719 6.008 1 97.75 97 LEU A C 1
ATOM 777 O O . LEU A 1 97 ? -7.352 23.172 6.664 1 97.75 97 LEU A O 1
ATOM 781 N N . GLU A 1 98 ? -5.246 23.234 6.133 1 97.94 98 GLU A N 1
ATOM 782 C CA . GLU A 1 98 ? -4.84 24.469 6.809 1 97.94 98 GLU A CA 1
ATOM 783 C C . GLU A 1 98 ? -3.584 25.062 6.176 1 97.94 98 GLU A C 1
ATOM 785 O O . GLU A 1 98 ? -2.969 24.438 5.309 1 97.94 98 GLU A O 1
ATOM 790 N N . ASP A 1 99 ? -3.26 26.328 6.523 1 97.81 99 ASP A N 1
ATOM 791 C CA . ASP A 1 99 ? -1.972 26.875 6.09 1 97.81 99 ASP A CA 1
ATOM 792 C C . ASP A 1 99 ? -0.824 25.969 6.531 1 97.81 99 ASP A C 1
ATOM 794 O O . ASP A 1 99 ? -0.771 25.547 7.688 1 97.81 99 ASP A O 1
ATOM 798 N N . SER A 1 100 ? 0.036 25.609 5.531 1 96.56 100 SER A N 1
ATOM 799 C CA . SER A 1 100 ? 1.037 24.594 5.84 1 96.56 100 SER A CA 1
ATOM 800 C C . SER A 1 100 ? 2.416 25.016 5.34 1 96.56 100 SER A C 1
ATOM 802 O O . SER A 1 100 ? 2.535 25.688 4.312 1 96.56 100 SER A O 1
ATOM 804 N N . ASP A 1 101 ? 3.42 24.719 6.102 1 95.69 101 ASP A N 1
ATOM 805 C CA . ASP A 1 101 ? 4.816 24.766 5.676 1 95.69 101 ASP A CA 1
ATOM 806 C C . ASP A 1 101 ? 5.289 23.375 5.219 1 95.69 101 ASP A C 1
ATOM 808 O O . ASP A 1 101 ? 5.277 22.422 5.996 1 95.69 101 ASP A O 1
ATOM 812 N N . ILE A 1 102 ? 5.688 23.312 3.93 1 91 102 ILE A N 1
ATOM 813 C CA . ILE A 1 102 ? 6.016 21.984 3.395 1 91 102 ILE A CA 1
ATOM 814 C C . ILE A 1 102 ? 7.379 22.031 2.709 1 91 102 ILE A C 1
ATOM 816 O O . ILE A 1 102 ? 7.91 23.125 2.443 1 91 102 ILE A O 1
ATOM 820 N N . VAL A 1 103 ? 7.941 20.875 2.59 1 86.06 103 VAL A N 1
ATOM 821 C CA . VAL A 1 103 ? 9.117 20.656 1.753 1 86.06 103 VAL A CA 1
ATOM 822 C C . VAL A 1 103 ? 8.742 19.781 0.555 1 86.06 103 VAL A C 1
ATOM 824 O O . VAL A 1 103 ? 8.117 18.734 0.714 1 86.06 103 VAL A O 1
ATOM 827 N N . THR A 1 104 ? 8.992 20.25 -0.605 1 78.12 104 THR A N 1
ATOM 828 C CA . THR A 1 104 ? 8.773 19.453 -1.815 1 78.12 104 THR A CA 1
ATOM 829 C C . THR A 1 104 ? 10.094 18.922 -2.357 1 78.12 104 THR A C 1
ATOM 831 O O . THR A 1 104 ? 11.117 19.609 -2.301 1 78.12 104 THR A O 1
ATOM 834 N N . PHE A 1 105 ? 10.008 17.641 -2.703 1 68.44 105 PHE A N 1
ATOM 835 C CA . PHE A 1 105 ? 11.172 17.031 -3.332 1 68.44 105 PHE A CA 1
ATOM 836 C C . PHE A 1 105 ? 11.039 17.031 -4.852 1 68.44 105 PHE A C 1
ATOM 838 O O . PHE A 1 105 ? 10.023 16.578 -5.387 1 68.44 105 PHE A O 1
ATOM 845 N N . VAL A 1 106 ? 11.664 17.797 -5.68 1 55.16 106 VAL A N 1
ATOM 846 C CA . VAL A 1 106 ? 11.57 17.984 -7.125 1 55.16 106 VAL A CA 1
ATOM 847 C C . VAL A 1 106 ? 12.148 16.766 -7.84 1 55.16 106 VAL A C 1
ATOM 849 O O . VAL A 1 106 ? 13.32 16.422 -7.637 1 55.16 106 VAL A O 1
ATOM 852 N N . HIS A 1 107 ? 11.273 15.836 -8.258 1 52.69 107 HIS A N 1
ATOM 853 C CA . HIS A 1 107 ? 11.633 14.602 -8.961 1 52.69 107 HIS A CA 1
ATOM 854 C C . HIS A 1 107 ? 12.5 14.898 -10.18 1 52.69 107 HIS A C 1
ATOM 856 O O . HIS A 1 107 ? 13.43 14.148 -10.477 1 52.69 107 HIS A O 1
ATOM 862 N N . SER A 1 108 ? 11.938 15.797 -11.117 1 48.84 108 SER A N 1
ATOM 863 C CA . SER A 1 108 ? 12.719 15.969 -12.336 1 48.84 108 SER A CA 1
ATOM 864 C C . SER A 1 108 ? 14.219 15.953 -12.039 1 48.84 108 SER A C 1
ATOM 866 O O . SER A 1 108 ? 15 15.359 -12.789 1 48.84 108 SER A O 1
ATOM 868 N N . GLU A 1 109 ? 14.508 16.547 -11.047 1 48.5 109 GLU A N 1
ATOM 869 C CA . GLU A 1 109 ? 15.938 16.656 -10.773 1 48.5 109 GLU A CA 1
ATOM 870 C C . GLU A 1 109 ? 16.484 15.383 -10.133 1 48.5 109 GLU A C 1
ATOM 872 O O . GLU A 1 109 ? 17.641 15.016 -10.367 1 48.5 109 GLU A O 1
ATOM 877 N N . MET A 1 110 ? 15.625 14.672 -9.547 1 48.34 110 MET A N 1
ATOM 878 C CA . MET A 1 110 ? 16.094 13.453 -8.891 1 48.34 110 MET A CA 1
ATOM 879 C C . MET A 1 110 ? 16.375 12.352 -9.906 1 48.34 110 MET A C 1
ATOM 881 O O . MET A 1 110 ? 17.406 11.68 -9.828 1 48.34 110 MET A O 1
ATOM 885 N N . HIS A 1 111 ? 15.289 12.07 -10.703 1 47.81 111 HIS A N 1
ATOM 886 C CA . HIS A 1 111 ? 15.508 11.07 -11.742 1 47.81 111 HIS A CA 1
ATOM 887 C C . HIS A 1 111 ? 16.625 11.492 -12.688 1 47.81 111 HIS A C 1
ATOM 889 O O . HIS A 1 111 ? 17.438 10.664 -13.094 1 47.81 111 HIS A O 1
ATOM 895 N N . GLN A 1 112 ? 16.469 12.711 -13.086 1 46.94 112 GLN A N 1
ATOM 896 C CA . GLN A 1 112 ? 17.531 13.172 -13.969 1 46.94 112 GLN A CA 1
ATOM 897 C C . GLN A 1 112 ? 18.906 13.031 -13.289 1 46.94 112 GLN A C 1
ATOM 899 O O . GLN A 1 112 ? 19.875 12.641 -13.93 1 46.94 112 GLN A O 1
ATOM 904 N N . THR A 1 113 ? 18.828 13.328 -12.086 1 45.91 113 THR A N 1
ATOM 905 C CA . THR A 1 113 ? 20.125 13.281 -11.422 1 45.91 113 THR A CA 1
ATOM 906 C C . THR A 1 113 ? 20.578 11.836 -11.25 1 45.91 113 THR A C 1
ATOM 908 O O . THR A 1 113 ? 21.766 11.539 -11.398 1 45.91 113 THR A O 1
ATOM 911 N N . ILE A 1 114 ? 19.688 10.977 -11.023 1 45.56 114 ILE A N 1
ATOM 912 C CA . ILE A 1 114 ? 20.047 9.57 -10.906 1 45.56 114 ILE A CA 1
ATOM 913 C C . ILE A 1 114 ? 20.484 9.031 -12.266 1 45.56 114 ILE A C 1
ATOM 915 O O . ILE A 1 114 ? 21.484 8.312 -12.359 1 45.56 114 ILE A O 1
ATOM 919 N N . HIS A 1 115 ? 19.625 9.312 -13.258 1 44.66 115 HIS A N 1
ATOM 920 C CA . HIS A 1 115 ? 19.938 8.812 -14.594 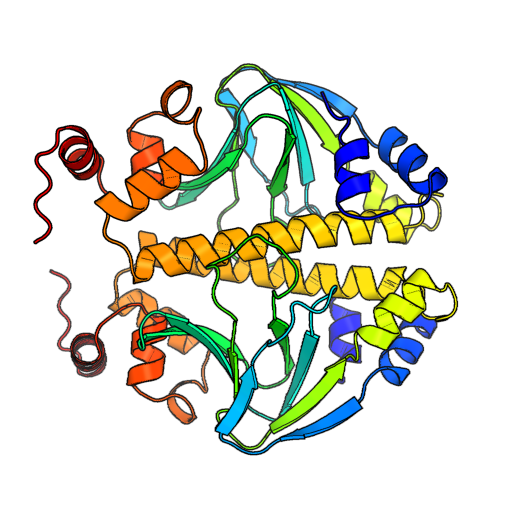1 44.66 115 HIS A CA 1
ATOM 921 C C . HIS A 1 115 ? 21.203 9.461 -15.141 1 44.66 115 HIS A C 1
ATOM 923 O O . HIS A 1 115 ? 21.969 8.82 -15.875 1 44.66 115 HIS A O 1
ATOM 929 N N . GLU A 1 116 ? 21.234 10.742 -14.977 1 43.41 116 GLU A N 1
ATOM 930 C CA . GLU A 1 116 ? 22.375 11.398 -15.609 1 43.41 116 GLU A CA 1
ATOM 931 C C . GLU A 1 116 ? 23.656 11.203 -14.797 1 43.41 116 GLU A C 1
ATOM 933 O O . GLU A 1 116 ? 24.719 11.664 -15.188 1 43.41 116 GLU A O 1
ATOM 938 N N . GLY A 1 117 ? 23.531 10.289 -13.93 1 41.34 117 GLY A N 1
ATOM 939 C CA . GLY A 1 117 ? 24.781 10.102 -13.211 1 41.34 117 GLY A CA 1
ATOM 940 C C . GLY A 1 117 ? 25.281 11.359 -12.523 1 41.34 117 GLY A C 1
ATOM 941 O O . GLY A 1 117 ? 26.438 11.438 -12.109 1 41.34 117 GLY A O 1
ATOM 942 N N . ILE A 1 118 ? 24.703 12.406 -12.891 1 37.94 118 ILE A N 1
ATOM 943 C CA . ILE A 1 118 ? 25.281 13.695 -12.539 1 37.94 118 ILE A CA 1
ATOM 944 C C . ILE A 1 118 ? 25 14 -11.07 1 37.94 118 ILE A C 1
ATOM 946 O O . ILE A 1 118 ? 25.672 14.828 -10.461 1 37.94 118 ILE A O 1
ATOM 950 N N . SER A 1 119 ? 23.812 13.656 -10.625 1 42.19 119 SER A N 1
ATOM 951 C CA . SER A 1 119 ? 23.688 14.172 -9.266 1 42.19 119 SER A CA 1
ATOM 952 C C . SER A 1 119 ? 24.469 13.32 -8.273 1 42.19 119 SER A C 1
ATOM 954 O O . SER A 1 119 ? 24.594 12.102 -8.445 1 42.19 119 SER A O 1
ATOM 956 N N . ASP A 1 120 ? 25.375 13.992 -7.676 1 42.69 120 ASP A N 1
ATOM 957 C CA . ASP A 1 120 ? 26.25 13.484 -6.617 1 42.69 120 ASP A CA 1
ATOM 958 C C . ASP A 1 120 ? 25.438 12.766 -5.539 1 42.69 120 ASP A C 1
ATOM 960 O O . ASP A 1 120 ? 25.984 12.328 -4.527 1 42.69 120 ASP A O 1
ATOM 964 N N . VAL A 1 121 ? 24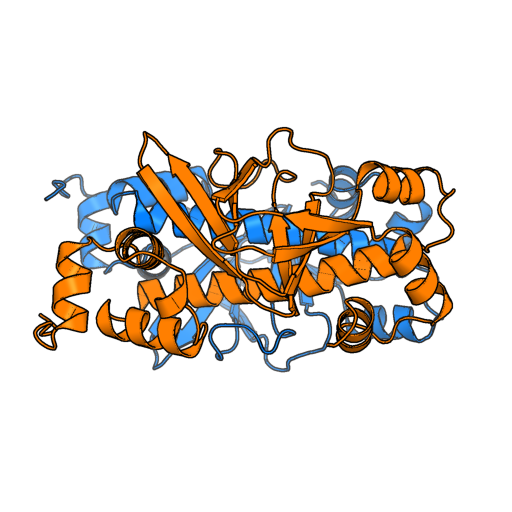.25 13.156 -5.359 1 44.69 121 VAL A N 1
ATOM 965 C CA . VAL A 1 121 ? 23.531 12.344 -4.379 1 44.69 121 VAL A CA 1
ATOM 966 C C . VAL A 1 121 ? 23.438 10.898 -4.879 1 44.69 121 VAL A C 1
ATOM 968 O O . VAL A 1 121 ? 22.984 10.656 -6 1 44.69 121 VAL A O 1
ATOM 971 N N . SER A 1 122 ? 24.062 10.18 -4.18 1 50.5 122 SER A N 1
ATOM 972 C CA . SER A 1 122 ? 24.047 8.789 -4.633 1 50.5 122 SER A CA 1
ATOM 973 C C . SER A 1 122 ? 22.625 8.273 -4.777 1 50.5 122 SER A C 1
ATOM 975 O O . SER A 1 122 ? 21.781 8.477 -3.891 1 50.5 122 SER A O 1
ATOM 977 N N . PRO A 1 123 ? 22.094 8.227 -6.008 1 58.44 123 PRO A N 1
ATOM 978 C CA . PRO A 1 123 ? 20.812 7.609 -6.363 1 58.44 123 PRO A CA 1
ATOM 979 C C . PRO A 1 123 ? 20.391 6.516 -5.383 1 58.44 123 PRO A C 1
ATOM 981 O O . PRO A 1 123 ? 19.188 6.316 -5.156 1 58.44 123 PRO A O 1
ATOM 984 N N . LEU A 1 124 ? 21.328 6.289 -4.555 1 60 124 LEU A N 1
ATOM 985 C CA . LEU A 1 124 ? 21.016 5.156 -3.686 1 60 124 LEU A CA 1
ATOM 986 C C . LEU A 1 124 ? 20.266 5.617 -2.441 1 60 124 LEU A C 1
ATOM 988 O O . LEU A 1 124 ? 19.25 5.035 -2.08 1 60 124 LEU A O 1
ATOM 992 N N . GLU A 1 125 ? 20.688 6.641 -1.915 1 57.31 125 GLU A N 1
ATOM 993 C CA . GLU A 1 125 ? 20.094 7.102 -0.667 1 57.31 125 GLU A CA 1
ATOM 994 C C . GLU A 1 125 ? 18.656 7.559 -0.88 1 57.31 125 GLU A C 1
ATOM 996 O O . GLU A 1 125 ? 17.781 7.266 -0.062 1 57.31 125 GLU A O 1
ATOM 1001 N N . TRP A 1 126 ? 18.469 8.219 -1.844 1 64.56 126 TRP A N 1
ATOM 1002 C CA . TRP A 1 126 ? 17.109 8.656 -2.166 1 64.56 126 TRP A CA 1
ATOM 1003 C C . TRP A 1 126 ? 16.203 7.457 -2.4 1 64.56 126 TRP A C 1
ATOM 1005 O O . TRP A 1 126 ? 15.062 7.434 -1.913 1 64.56 126 TRP A O 1
ATOM 1015 N N . THR A 1 127 ? 16.75 6.609 -3.062 1 68.25 127 THR A N 1
ATOM 1016 C CA . THR A 1 127 ? 15.961 5.426 -3.367 1 68.25 127 THR A CA 1
ATOM 1017 C C . THR A 1 127 ? 15.625 4.656 -2.094 1 68.25 127 THR A C 1
ATOM 1019 O O . THR A 1 127 ? 14.516 4.145 -1.945 1 68.25 127 THR A O 1
ATOM 1022 N N . MET A 1 128 ? 16.531 4.707 -1.238 1 65.94 128 MET A N 1
ATOM 1023 C CA . MET A 1 128 ? 16.297 4.031 0.033 1 65.94 128 MET A CA 1
ATOM 1024 C C . MET A 1 128 ? 15.242 4.773 0.854 1 65.94 128 MET A C 1
ATOM 1026 O O . MET A 1 128 ? 14.414 4.148 1.52 1 65.94 128 MET A O 1
ATOM 1030 N N . PHE A 1 129 ? 15.383 6.051 0.732 1 68.31 129 PHE A N 1
ATOM 1031 C CA . PHE A 1 129 ? 14.414 6.883 1.427 1 68.31 129 PHE A CA 1
ATOM 1032 C C . PHE A 1 129 ? 13.008 6.633 0.898 1 68.31 129 PHE A C 1
ATOM 1034 O O . PHE A 1 129 ? 12.07 6.406 1.675 1 68.31 129 PHE A O 1
ATOM 1041 N N . LEU A 1 130 ? 12.875 6.629 -0.286 1 72.62 130 LEU A N 1
ATOM 1042 C CA . LEU A 1 130 ? 11.578 6.379 -0.904 1 72.62 130 LEU A CA 1
ATOM 1043 C C . LEU A 1 130 ? 11.07 4.98 -0.56 1 72.62 130 LEU A C 1
ATOM 1045 O O . LEU A 1 130 ? 9.875 4.789 -0.321 1 72.62 130 LEU A O 1
ATOM 1049 N N . ASN A 1 131 ? 11.977 4.129 -0.485 1 72.75 131 ASN A N 1
ATOM 1050 C CA . ASN A 1 131 ? 11.617 2.762 -0.113 1 72.75 131 ASN A CA 1
ATOM 1051 C C . ASN A 1 131 ? 11.016 2.701 1.289 1 72.75 131 ASN A C 1
ATOM 1053 O O . ASN A 1 131 ? 10.008 2.027 1.51 1 72.75 131 ASN A O 1
ATOM 1057 N N . ALA A 1 132 ? 11.625 3.395 2.162 1 71.25 132 ALA A N 1
ATOM 1058 C CA . ALA A 1 132 ? 11.156 3.381 3.545 1 71.25 132 ALA A CA 1
ATOM 1059 C C . ALA A 1 132 ? 9.75 3.971 3.65 1 71.25 132 ALA A C 1
ATOM 1061 O O . ALA A 1 132 ? 8.891 3.428 4.352 1 71.25 132 ALA A O 1
ATOM 1062 N N . ILE A 1 133 ? 9.547 5.016 2.982 1 76.94 133 ILE A N 1
ATOM 1063 C CA . ILE A 1 133 ? 8.242 5.672 3.006 1 76.94 133 ILE A CA 1
ATOM 1064 C C . ILE A 1 133 ? 7.199 4.758 2.369 1 76.94 133 ILE A C 1
ATOM 1066 O O . ILE A 1 133 ? 6.09 4.621 2.889 1 76.94 133 ILE A O 1
ATOM 1070 N N . LEU A 1 134 ? 7.59 4.148 1.31 1 80.19 134 LEU A N 1
ATOM 1071 C CA . LEU A 1 134 ? 6.664 3.285 0.589 1 80.19 134 LEU A CA 1
ATOM 1072 C C . LEU A 1 134 ? 6.285 2.07 1.431 1 80.19 134 LEU A C 1
ATOM 1074 O O . LEU A 1 134 ? 5.141 1.62 1.4 1 80.19 134 LEU A O 1
ATOM 1078 N N . TYR A 1 135 ? 7.238 1.563 2.131 1 78.44 135 TYR A N 1
ATOM 1079 C CA . TYR A 1 135 ? 6.941 0.442 3.016 1 78.44 135 TYR A CA 1
ATOM 1080 C C . TYR A 1 135 ? 5.938 0.841 4.09 1 78.44 135 TYR A C 1
ATOM 1082 O O . TYR A 1 135 ? 5 0.096 4.375 1 78.44 135 TYR A O 1
ATOM 1090 N N . GLU A 1 136 ? 6.168 1.982 4.664 1 79.88 136 GLU A N 1
ATOM 1091 C CA . GLU A 1 136 ? 5.234 2.473 5.672 1 79.88 136 GLU A CA 1
ATOM 1092 C C . GLU A 1 136 ? 3.85 2.709 5.074 1 79.88 136 GLU A C 1
ATOM 1094 O O . GLU A 1 136 ? 2.836 2.389 5.695 1 79.88 136 GLU A O 1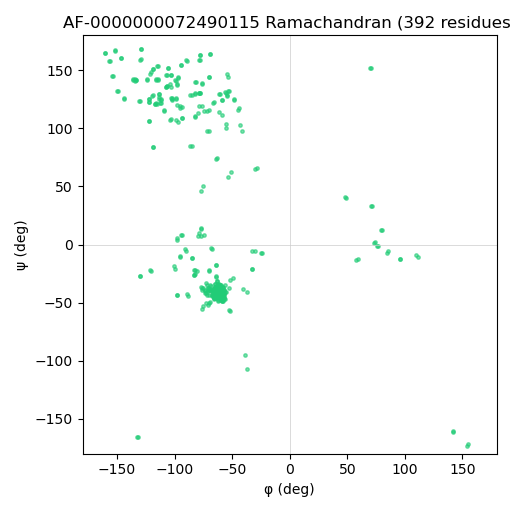
ATOM 1099 N N . TYR A 1 137 ? 3.922 3.215 3.967 1 85.56 137 TYR A N 1
ATOM 1100 C CA . TYR A 1 137 ? 2.664 3.502 3.287 1 85.56 137 TYR A CA 1
ATOM 1101 C C . TYR A 1 137 ? 1.919 2.215 2.949 1 85.56 137 TYR A C 1
ATOM 1103 O O . TYR A 1 137 ? 0.705 2.125 3.143 1 85.56 137 TYR A O 1
ATOM 1111 N N . ALA A 1 138 ? 2.639 1.284 2.43 1 86.25 138 ALA A N 1
ATOM 1112 C CA . ALA A 1 138 ? 2.023 -0.009 2.139 1 86.25 138 ALA A CA 1
ATOM 1113 C C . ALA A 1 138 ? 1.438 -0.634 3.402 1 86.25 138 ALA A C 1
ATOM 1115 O O . ALA A 1 138 ? 0.324 -1.163 3.381 1 86.25 138 ALA A O 1
ATOM 1116 N N . GLY A 1 139 ? 2.199 -0.608 4.461 1 86.12 139 GLY A N 1
ATOM 1117 C CA . GLY A 1 139 ? 1.691 -1.101 5.73 1 86.12 139 GLY A CA 1
ATOM 1118 C C . GLY A 1 139 ? 0.425 -0.398 6.18 1 86.12 139 GLY A C 1
ATOM 1119 O O . GLY A 1 139 ? -0.504 -1.039 6.676 1 86.12 139 GLY A O 1
ATOM 1120 N N . TYR A 1 140 ? 0.404 0.841 6.039 1 89.19 140 TYR A N 1
ATOM 1121 C CA . TYR A 1 140 ? -0.773 1.641 6.359 1 89.19 140 TYR A CA 1
ATOM 1122 C C . TYR A 1 140 ? -1.977 1.196 5.539 1 89.19 140 TYR A C 1
ATOM 1124 O O . TYR A 1 140 ? -3.066 0.994 6.078 1 89.19 140 TYR A O 1
ATOM 1132 N N . LEU A 1 141 ? -1.79 1.048 4.25 1 90.75 141 LEU A N 1
ATOM 1133 C CA . LEU A 1 141 ? -2.883 0.636 3.373 1 90.75 141 LEU A CA 1
ATOM 1134 C C . LEU A 1 141 ? -3.375 -0.761 3.738 1 90.75 141 LEU A C 1
ATOM 1136 O O . LEU A 1 141 ? -4.578 -1.028 3.705 1 90.75 141 LEU A O 1
ATOM 1140 N N . GLU A 1 142 ? -2.461 -1.617 4.07 1 90.44 142 GLU A N 1
ATOM 1141 C CA . GLU A 1 142 ? -2.846 -2.951 4.52 1 90.44 142 GLU A CA 1
ATOM 1142 C C . GLU A 1 142 ? -3.719 -2.881 5.77 1 90.44 142 GLU A C 1
ATOM 1144 O O . GLU A 1 142 ? -4.715 -3.598 5.879 1 90.44 142 GLU A O 1
ATOM 1149 N N . GLU A 1 143 ? -3.291 -2.092 6.707 1 89.44 143 GLU A N 1
ATOM 1150 C CA . GLU A 1 143 ? -4.062 -1.921 7.938 1 89.44 143 GLU A CA 1
ATOM 1151 C C . GLU A 1 143 ? -5.461 -1.389 7.641 1 89.44 143 GLU A C 1
ATOM 1153 O O . GLU A 1 143 ? -6.438 -1.817 8.258 1 89.44 143 GLU A O 1
ATOM 1158 N N . ARG A 1 144 ? -5.57 -0.441 6.746 1 90.75 144 ARG A N 1
ATOM 1159 C CA . ARG A 1 144 ? -6.859 0.102 6.328 1 90.75 144 ARG A CA 1
ATOM 1160 C C . ARG A 1 144 ? -7.758 -0.992 5.766 1 90.75 144 ARG A C 1
ATOM 1162 O O . ARG A 1 144 ? -8.93 -1.085 6.125 1 90.75 144 ARG A O 1
ATOM 1169 N N . LEU A 1 145 ? -7.195 -1.773 4.887 1 90.81 145 LEU A N 1
ATOM 1170 C CA . LEU A 1 145 ? -7.941 -2.877 4.289 1 90.81 145 LEU A CA 1
ATOM 1171 C C . LEU A 1 145 ? -8.398 -3.867 5.355 1 90.81 145 LEU A C 1
ATOM 1173 O O . LEU A 1 145 ? -9.562 -4.266 5.383 1 90.81 145 LEU A O 1
ATOM 1177 N N . PHE A 1 146 ? -7.445 -4.168 6.211 1 87.88 146 PHE A N 1
ATOM 1178 C CA . PHE A 1 146 ? -7.719 -5.102 7.297 1 87.88 146 PHE A CA 1
ATOM 1179 C C . PHE A 1 146 ? -8.867 -4.602 8.164 1 87.88 146 PHE A C 1
ATOM 1181 O O . PHE A 1 146 ? -9.758 -5.371 8.523 1 87.88 146 PHE A O 1
ATOM 1188 N N . ASN A 1 147 ? -8.852 -3.383 8.477 1 87.75 147 ASN A N 1
ATOM 1189 C CA . ASN A 1 147 ? -9.891 -2.787 9.312 1 87.75 147 ASN A CA 1
ATOM 1190 C C . ASN A 1 147 ? -11.242 -2.773 8.594 1 87.75 147 ASN A C 1
ATOM 1192 O O . ASN A 1 147 ? -12.281 -2.975 9.227 1 87.75 147 ASN A O 1
ATOM 1196 N N . LEU A 1 148 ? -11.234 -2.512 7.371 1 86.56 148 LEU A N 1
ATOM 1197 C CA . LEU A 1 148 ? -12.484 -2.482 6.609 1 86.56 148 LEU A CA 1
ATOM 1198 C C . LEU A 1 148 ? -13.148 -3.855 6.602 1 86.56 148 LEU A C 1
ATOM 1200 O O . LEU A 1 148 ? -14.375 -3.955 6.598 1 86.56 148 LEU A O 1
ATOM 1204 N N . TYR A 1 149 ? -12.305 -4.844 6.645 1 83.31 149 TYR A N 1
ATOM 1205 C CA . TYR A 1 149 ? -12.836 -6.199 6.582 1 83.31 149 TYR A CA 1
ATOM 1206 C C . TYR A 1 149 ? -13.297 -6.668 7.957 1 83.31 149 TYR A C 1
ATOM 1208 O O . TYR A 1 149 ? -14.227 -7.473 8.07 1 83.31 149 TYR A O 1
ATOM 1216 N N . ASN A 1 150 ? -12.766 -6.156 8.984 1 82.31 150 ASN A N 1
ATOM 1217 C CA . ASN A 1 150 ? -12.914 -6.82 10.273 1 82.31 150 ASN A CA 1
ATOM 1218 C C . ASN A 1 150 ? -13.594 -5.91 11.297 1 82.31 150 ASN A C 1
ATOM 1220 O O . ASN A 1 150 ? -14.086 -6.383 12.328 1 82.31 150 ASN A O 1
ATOM 1224 N N . ALA A 1 151 ? -13.516 -4.707 11.055 1 86.31 151 ALA A N 1
ATOM 1225 C CA . ALA A 1 151 ? -13.969 -3.766 12.078 1 86.31 151 ALA A CA 1
ATOM 1226 C C . ALA A 1 151 ? -15.289 -3.117 11.68 1 86.31 151 ALA A C 1
ATOM 1228 O O . ALA A 1 151 ? -15.555 -2.91 10.492 1 86.31 151 ALA A O 1
ATOM 1229 N N . SER A 1 152 ? -16.094 -2.85 12.664 1 88.19 152 SER A N 1
ATOM 1230 C CA . SER A 1 152 ? -17.312 -2.076 12.445 1 88.19 152 SER A CA 1
ATOM 1231 C C . SER A 1 152 ? -17 -0.623 12.109 1 88.19 152 SER A C 1
ATOM 1233 O O . SER A 1 152 ? -15.867 -0.165 12.328 1 88.19 152 SER A O 1
ATOM 1235 N N . ALA A 1 153 ? -18 -0.027 11.609 1 89.19 153 ALA A N 1
ATOM 1236 C CA . ALA A 1 153 ? -17.844 1.394 11.305 1 89.19 153 ALA A CA 1
ATOM 1237 C C . ALA A 1 153 ? -17.422 2.172 12.547 1 89.19 153 ALA A C 1
ATOM 1239 O O . ALA A 1 153 ? -16.578 3.07 12.461 1 89.19 153 ALA A O 1
ATOM 1240 N N . ARG A 1 154 ? -18 1.841 13.68 1 91.88 154 ARG A N 1
ATOM 1241 C CA . ARG A 1 154 ? -17.641 2.508 14.93 1 91.88 154 ARG A CA 1
ATOM 1242 C C . ARG A 1 154 ? -16.188 2.25 15.297 1 91.88 154 ARG A C 1
ATOM 1244 O O . ARG A 1 154 ? -15.469 3.17 15.695 1 91.88 154 ARG A O 1
ATOM 1251 N N . GLU A 1 155 ? -15.781 1.03 15.188 1 92.88 155 GLU A N 1
ATOM 1252 C CA . GLU A 1 155 ? -14.398 0.665 15.5 1 92.88 155 GLU A CA 1
ATOM 1253 C C . GLU A 1 155 ? -13.422 1.375 14.57 1 92.88 155 GLU A C 1
ATOM 1255 O O . GLU A 1 155 ? -12.359 1.821 15.008 1 92.88 155 GLU A O 1
ATOM 1260 N N . ARG A 1 156 ? -13.781 1.455 13.336 1 93.25 156 ARG A N 1
ATOM 1261 C CA . ARG A 1 156 ? -12.938 2.162 12.383 1 93.25 156 ARG A CA 1
ATOM 1262 C C . ARG A 1 156 ? -12.859 3.648 12.711 1 93.25 156 ARG A C 1
ATOM 1264 O O . ARG A 1 156 ? -11.797 4.266 12.57 1 93.25 156 ARG A O 1
ATOM 1271 N N . TYR A 1 157 ? -13.953 4.203 13.125 1 93.94 157 TYR A N 1
ATOM 1272 C CA . TYR A 1 157 ? -13.969 5.605 13.523 1 93.94 157 TYR A CA 1
ATOM 1273 C C . TYR A 1 157 ? -13.055 5.84 14.719 1 93.94 157 TYR A C 1
ATOM 1275 O O . TYR A 1 157 ? -12.281 6.801 14.734 1 93.94 157 TYR A O 1
ATOM 1283 N N . GLU A 1 158 ? -13.109 4.984 15.648 1 93.81 158 GLU A N 1
ATOM 1284 C CA . GLU A 1 158 ? -12.242 5.094 16.812 1 93.81 158 GLU A CA 1
ATOM 1285 C C . GLU A 1 158 ? -10.773 4.953 16.422 1 93.81 158 GLU A C 1
ATOM 1287 O O . GLU A 1 158 ? -9.914 5.664 16.953 1 93.81 158 GLU A O 1
ATOM 1292 N N . TRP A 1 159 ? -10.5 4.027 15.586 1 92.31 159 TRP A N 1
ATOM 1293 C CA . TRP A 1 159 ? -9.141 3.83 15.086 1 92.31 159 TRP A CA 1
ATOM 1294 C C . TRP A 1 159 ? -8.609 5.102 14.43 1 92.31 159 TRP A C 1
ATOM 1296 O O . TRP A 1 159 ? -7.473 5.508 14.688 1 92.31 159 TRP A O 1
ATOM 1306 N N . VAL A 1 160 ? -9.414 5.727 13.57 1 92.5 160 VAL A N 1
ATOM 1307 C CA . VAL A 1 160 ? -8.969 6.906 12.836 1 92.5 160 VAL A CA 1
ATOM 1308 C C . VAL A 1 160 ? -8.703 8.047 13.812 1 92.5 160 VAL A C 1
ATOM 1310 O O . VAL A 1 160 ? -7.75 8.812 13.641 1 92.5 160 VAL A O 1
ATOM 1313 N N . LEU A 1 161 ? -9.492 8.18 14.82 1 93.25 161 LEU A N 1
ATOM 1314 C CA . LEU A 1 161 ? -9.297 9.234 15.812 1 93.25 161 LEU A CA 1
ATOM 1315 C C . LEU A 1 161 ? -7.988 9.031 16.562 1 93.25 161 LEU A C 1
ATOM 1317 O O . LEU A 1 161 ? -7.328 10.008 16.938 1 93.25 161 LEU A O 1
ATOM 1321 N N . ARG A 1 162 ? -7.656 7.789 16.812 1 92.75 162 ARG A N 1
ATOM 1322 C CA . ARG A 1 162 ? -6.398 7.488 17.484 1 92.75 162 ARG A CA 1
ATOM 1323 C C . ARG A 1 162 ? -5.207 7.758 16.562 1 92.75 162 ARG A C 1
ATOM 1325 O O . ARG A 1 162 ? -4.188 8.289 17.016 1 92.75 162 ARG A O 1
ATOM 1332 N N . ARG A 1 163 ? -5.352 7.48 15.383 1 90.81 163 ARG A N 1
ATOM 1333 C CA . ARG A 1 163 ? -4.27 7.633 14.414 1 90.81 163 ARG A CA 1
ATOM 1334 C C . ARG A 1 163 ? -4.02 9.102 14.094 1 90.81 163 ARG A C 1
ATOM 1336 O O . ARG A 1 163 ? -2.879 9.516 13.883 1 90.81 163 ARG A O 1
ATOM 1343 N N . TYR A 1 164 ? -5.141 9.766 13.953 1 94.75 164 TYR A N 1
ATOM 1344 C CA . TYR A 1 164 ? -5.062 11.18 13.609 1 94.75 164 TYR A CA 1
ATOM 1345 C C . TYR A 1 164 ? -5.703 12.039 14.695 1 94.75 164 TYR A C 1
ATOM 1347 O O . TYR A 1 164 ? -6.797 12.578 14.5 1 94.75 164 TYR A O 1
ATOM 1355 N N . PRO A 1 165 ? -5.027 12.359 15.695 1 94.44 165 PRO A N 1
ATOM 1356 C CA . PRO A 1 165 ? -5.605 13.062 16.844 1 94.44 165 PRO A CA 1
ATOM 1357 C C . PRO A 1 165 ? -6.121 14.453 16.484 1 94.44 165 PRO A C 1
ATOM 1359 O O . PRO A 1 165 ? -7.047 14.961 17.109 1 94.44 165 PRO A O 1
ATOM 1362 N N . ARG A 1 166 ? -5.559 15.102 15.477 1 95.75 166 ARG A N 1
ATOM 1363 C CA . ARG A 1 166 ? -5.953 16.453 15.094 1 95.75 166 ARG A CA 1
ATOM 1364 C C . ARG A 1 166 ? -7.004 16.438 13.992 1 95.75 166 ARG A C 1
ATOM 1366 O O . ARG A 1 166 ? -7.352 17.469 13.438 1 95.75 166 ARG A O 1
ATOM 1373 N N . LEU A 1 167 ? -7.512 15.281 13.68 1 95.88 167 LEU A N 1
ATOM 1374 C CA . LEU A 1 167 ? -8.422 15.109 12.547 1 95.88 167 LEU A CA 1
ATOM 1375 C C . LEU A 1 167 ? -9.641 16.016 12.695 1 95.88 167 LEU A C 1
ATOM 1377 O O . LEU A 1 167 ? -10.039 16.688 11.742 1 95.88 167 LEU A O 1
ATOM 1381 N N . GLY A 1 168 ? -10.219 16.062 13.867 1 92.75 168 GLY A N 1
ATOM 1382 C CA . GLY A 1 168 ? -11.422 16.844 14.117 1 92.75 168 GLY A CA 1
ATOM 1383 C C . GLY A 1 168 ? -11.211 18.344 13.953 1 92.75 168 GLY A C 1
ATOM 1384 O O . GLY A 1 168 ? -12.172 19.094 13.766 1 92.75 168 GLY A O 1
ATOM 1385 N N . GLU A 1 169 ? -10.047 18.781 13.961 1 95 169 GLU A N 1
ATOM 1386 C CA . GLU A 1 169 ? -9.727 20.203 13.859 1 95 169 GLU A CA 1
ATOM 1387 C C . GLU A 1 169 ? -9.727 20.672 12.406 1 95 169 GLU A C 1
ATOM 1389 O O . GLU A 1 169 ? -9.898 21.859 12.133 1 95 169 GLU A O 1
ATOM 1394 N N . VAL A 1 170 ? -9.555 19.719 11.539 1 95.88 170 VAL A N 1
ATOM 1395 C CA . VAL A 1 170 ? -9.219 20.219 10.211 1 95.88 170 VAL A CA 1
ATOM 1396 C C . VAL A 1 170 ? -10.125 19.562 9.164 1 95.88 170 VAL A C 1
ATOM 1398 O O . VAL A 1 170 ? -10.336 20.109 8.086 1 95.88 170 VAL A O 1
ATOM 1401 N N . ALA A 1 171 ? -10.625 18.359 9.422 1 96.12 171 ALA A N 1
ATOM 1402 C CA . ALA A 1 171 ? -11.383 17.641 8.406 1 96.12 171 ALA A CA 1
ATOM 1403 C C . ALA A 1 171 ? -12.883 17.828 8.602 1 96.12 171 ALA A C 1
ATOM 1405 O O . ALA A 1 171 ? -13.367 17.859 9.734 1 96.12 171 ALA A O 1
ATOM 1406 N N . THR A 1 172 ? -13.586 17.906 7.566 1 94.5 172 THR A N 1
ATOM 1407 C CA . THR A 1 172 ? -15.039 17.953 7.629 1 94.5 172 THR A CA 1
ATOM 1408 C C . THR A 1 172 ? -15.617 16.562 7.875 1 94.5 172 THR A C 1
ATOM 1410 O O . THR A 1 172 ? -14.938 15.555 7.664 1 94.5 172 THR A O 1
ATOM 1413 N N . THR A 1 173 ? -16.859 16.609 8.289 1 93.31 173 THR A N 1
ATOM 1414 C CA . THR A 1 173 ? -17.562 15.344 8.5 1 93.31 173 THR A CA 1
ATOM 1415 C C . THR A 1 173 ? -17.641 14.547 7.203 1 93.31 173 THR A C 1
ATOM 1417 O O . THR A 1 173 ? -17.484 13.32 7.211 1 93.31 173 THR A O 1
ATOM 1420 N N . THR A 1 174 ? -17.781 15.227 6.102 1 93.5 174 THR A N 1
ATOM 1421 C CA . THR A 1 174 ? -17.859 14.586 4.793 1 93.5 174 THR A CA 1
ATOM 1422 C C . THR A 1 174 ? -16.547 13.898 4.453 1 93.5 174 THR A C 1
ATOM 1424 O O . THR A 1 174 ? -16.531 12.766 3.973 1 93.5 174 THR A O 1
ATOM 1427 N N . GLN A 1 175 ? -15.484 14.555 4.719 1 94.69 175 GLN A N 1
ATOM 1428 C CA . GLN A 1 175 ? -14.164 14 4.434 1 94.69 175 GLN A CA 1
ATOM 1429 C C . GLN A 1 175 ? -13.883 12.781 5.309 1 94.69 175 GLN A C 1
ATOM 1431 O O . GLN A 1 175 ? -13.328 11.789 4.832 1 94.69 175 GLN A O 1
ATOM 1436 N N . ILE A 1 176 ? -14.258 12.891 6.535 1 95.06 176 ILE A N 1
ATOM 1437 C CA . ILE A 1 176 ? -14.047 11.781 7.457 1 95.06 176 ILE A CA 1
ATOM 1438 C C . ILE A 1 176 ? -14.93 10.602 7.047 1 95.06 176 ILE A C 1
ATOM 1440 O O . ILE A 1 176 ? -14.484 9.453 7.051 1 95.06 176 ILE A O 1
ATOM 1444 N N . ALA A 1 177 ? -16.188 10.867 6.723 1 93.69 177 ALA A N 1
ATOM 1445 C CA . ALA A 1 177 ? -17.094 9.82 6.266 1 93.69 177 ALA A CA 1
ATOM 1446 C C . ALA A 1 177 ? -16.547 9.133 5.016 1 93.69 177 ALA A C 1
ATOM 1448 O O . ALA A 1 177 ? -16.609 7.906 4.902 1 93.69 177 ALA A O 1
ATOM 1449 N N . SER A 1 178 ? -16.062 9.938 4.098 1 91.69 178 SER A N 1
ATOM 1450 C CA . SER A 1 178 ? -15.461 9.406 2.881 1 91.69 178 SER A CA 1
ATOM 1451 C C . SER A 1 178 ? -14.297 8.477 3.207 1 91.69 178 SER A C 1
ATOM 1453 O O . SER A 1 178 ? -14.172 7.398 2.617 1 91.69 178 SER A O 1
ATOM 1455 N N . PHE A 1 179 ? -13.484 8.844 4.133 1 93.75 179 PHE A N 1
ATOM 1456 C CA . PHE A 1 179 ? -12.352 8.047 4.574 1 93.75 179 PHE A CA 1
ATOM 1457 C C . PHE A 1 179 ? -12.812 6.715 5.148 1 93.75 179 PHE A C 1
ATOM 1459 O O . PHE A 1 179 ? -12.195 5.676 4.906 1 93.75 179 PHE A O 1
ATOM 1466 N N . LEU A 1 180 ? -13.844 6.758 5.812 1 91.44 180 LEU A N 1
ATOM 1467 C CA . LEU A 1 180 ? -14.352 5.582 6.512 1 91.44 180 LEU A CA 1
ATOM 1468 C C . LEU A 1 180 ? -15.195 4.719 5.582 1 91.44 180 LEU A C 1
ATOM 1470 O O . LEU A 1 180 ? -15.523 3.576 5.914 1 91.44 180 LEU A O 1
ATOM 1474 N N . GLY A 1 181 ? -15.523 5.25 4.445 1 88.31 181 GLY A N 1
ATOM 1475 C CA . GLY A 1 181 ? -16.375 4.531 3.516 1 88.31 181 GLY A CA 1
ATOM 1476 C C . GLY A 1 181 ? -17.812 4.434 3.98 1 88.31 181 GLY A C 1
ATOM 1477 O O . GLY A 1 181 ? -18.469 3.395 3.807 1 88.31 181 GLY A O 1
ATOM 1478 N N . ILE A 1 182 ? -18.312 5.387 4.66 1 89.44 182 ILE A N 1
ATOM 1479 C CA . ILE A 1 182 ? -19.688 5.406 5.148 1 89.44 182 ILE A CA 1
ATOM 1480 C C . ILE A 1 182 ? -20.344 6.719 4.754 1 89.44 182 ILE A C 1
ATOM 1482 O O . ILE A 1 182 ? -19.703 7.625 4.234 1 89.44 182 ILE A O 1
ATOM 1486 N N . THR A 1 183 ? -21.688 6.703 4.953 1 88.81 183 THR A N 1
ATOM 1487 C CA . THR A 1 183 ? -22.406 7.941 4.672 1 88.81 183 THR A CA 1
ATOM 1488 C C . THR A 1 183 ? -22.234 8.938 5.812 1 88.81 183 THR A C 1
ATOM 1490 O O . THR A 1 183 ? -21.906 8.555 6.938 1 88.81 183 THR A O 1
ATOM 1493 N N . LYS A 1 184 ? -22.453 10.188 5.457 1 91.31 184 LYS A N 1
ATOM 1494 C CA . LYS A 1 184 ? -22.406 11.242 6.469 1 91.31 184 LYS A CA 1
ATOM 1495 C C . LYS A 1 184 ? -23.406 10.977 7.594 1 91.31 184 LYS A C 1
ATOM 1497 O O . LYS A 1 184 ? -23.109 11.203 8.766 1 91.31 184 LYS A O 1
ATOM 1502 N N . GLU A 1 185 ? -24.516 10.484 7.262 1 90.56 185 GLU A N 1
ATOM 1503 C CA . GLU A 1 185 ? -25.547 10.188 8.234 1 90.56 185 GLU A CA 1
ATOM 1504 C C . GLU A 1 185 ? -25.094 9.117 9.219 1 90.56 185 GLU A C 1
ATOM 1506 O O . GLU A 1 185 ? -25.359 9.227 10.422 1 90.56 185 GLU A O 1
ATOM 1511 N N . THR A 1 186 ? -24.5 8.133 8.695 1 90.38 186 THR A N 1
ATOM 1512 C CA . THR A 1 186 ? -24.016 7.051 9.539 1 90.38 186 THR A CA 1
ATOM 1513 C C . THR A 1 186 ? -22.953 7.566 10.516 1 90.38 186 THR A C 1
ATOM 1515 O O . THR A 1 186 ? -22.938 7.191 11.688 1 90.38 186 THR A O 1
ATOM 1518 N N . LEU A 1 187 ? -22.062 8.414 10.023 1 92.12 187 LEU A N 1
ATOM 1519 C CA . LEU A 1 187 ? -21.047 8.977 10.891 1 92.12 187 LEU A CA 1
ATOM 1520 C C . LEU A 1 187 ? -21.672 9.812 12.008 1 92.12 187 LEU A C 1
ATOM 1522 O O . LEU A 1 187 ? -21.203 9.773 13.148 1 92.12 187 LEU A O 1
ATOM 1526 N N . TYR A 1 188 ? -22.656 10.531 11.719 1 90 188 TYR A N 1
ATOM 1527 C CA . TYR A 1 188 ? -23.375 11.32 12.711 1 90 188 TYR A CA 1
ATOM 1528 C C . TYR A 1 188 ? -23.906 10.43 13.828 1 90 188 TYR A C 1
ATOM 1530 O O . TYR A 1 188 ? -23.828 10.789 15.008 1 90 188 TYR A O 1
ATOM 1538 N N . ARG A 1 189 ? -24.391 9.336 13.406 1 88.75 189 ARG A N 1
ATOM 1539 C CA . ARG A 1 189 ? -24.938 8.391 14.375 1 88.75 189 ARG A CA 1
ATOM 1540 C C . ARG A 1 189 ? -23.844 7.844 15.281 1 88.75 189 ARG A C 1
ATOM 1542 O O . ARG A 1 189 ? -24.062 7.691 16.484 1 88.75 189 ARG A O 1
ATOM 1549 N N . ILE A 1 190 ? -22.797 7.488 14.742 1 90.06 190 ILE A N 1
ATOM 1550 C CA . ILE A 1 190 ? -21.656 6.953 15.492 1 90.06 190 ILE A CA 1
ATOM 1551 C C . ILE A 1 190 ? -21.172 7.992 16.5 1 90.06 190 ILE A C 1
ATOM 1553 O O . ILE A 1 190 ? -20.906 7.664 17.656 1 90.06 190 ILE A O 1
ATOM 1557 N N . ARG A 1 191 ? -21.078 9.203 16.031 1 88.06 191 ARG A N 1
ATOM 1558 C CA . ARG A 1 191 ? -20.578 10.281 16.891 1 88.06 191 ARG A CA 1
ATOM 1559 C C . ARG A 1 191 ? -21.578 10.609 17.984 1 88.06 191 ARG A C 1
ATOM 1561 O O . ARG A 1 191 ? -21.172 11.023 19.078 1 88.06 191 ARG A O 1
ATOM 1568 N N . GLY A 1 192 ? -22.875 10.508 17.672 1 81.31 192 GLY A N 1
ATOM 1569 C CA . GLY A 1 192 ? -23.938 10.836 18.625 1 81.31 192 GLY A CA 1
ATOM 1570 C C . GLY A 1 192 ? -24.203 9.727 19.625 1 81.31 192 GLY A C 1
ATOM 1571 O O . GLY A 1 192 ? -25.031 9.883 20.516 1 81.31 192 GLY A O 1
ATOM 1572 N N . GLY A 1 193 ? -23.375 8.586 19.703 1 69.5 193 GLY A N 1
ATOM 1573 C CA . GLY A 1 193 ? -23.578 7.48 20.625 1 69.5 193 GLY A CA 1
ATOM 1574 C C . GLY A 1 193 ? -24.75 6.59 20.219 1 69.5 193 GLY A C 1
ATOM 1575 O O . GLY A 1 193 ? -25.094 5.66 20.953 1 69.5 193 GLY A O 1
ATOM 1576 N N . LYS A 1 194 ? -25.5 6.684 19.188 1 56.06 194 LYS A N 1
ATOM 1577 C CA . LYS A 1 194 ? -26.703 5.938 18.844 1 56.06 194 LYS A CA 1
ATOM 1578 C C . LYS A 1 194 ? -26.391 4.793 17.875 1 56.06 194 LYS A C 1
ATOM 1580 O O . LYS A 1 194 ? -27.297 4.145 17.359 1 56.06 194 LYS A O 1
ATOM 1585 N N . TYR A 1 195 ? -25.25 4.461 17.469 1 57.09 195 TYR A N 1
ATOM 1586 C CA . TYR A 1 195 ? -24.969 3.422 16.484 1 57.09 195 TYR A CA 1
ATOM 1587 C C . TYR A 1 195 ? -24.891 2.053 17.156 1 57.09 195 TYR A C 1
ATOM 1589 O O . TYR A 1 195 ? -24.031 1.819 18.016 1 57.09 195 TYR A O 1
ATOM 1597 N N . SER A 1 196 ? -26.078 1.415 17.328 1 45.56 196 SER A N 1
ATOM 1598 C CA . SER A 1 196 ? -26.094 0.023 17.766 1 45.56 196 SER A CA 1
ATOM 1599 C C . SER A 1 196 ? -25.578 -0.908 16.672 1 45.56 196 SER A C 1
ATOM 1601 O O . SER A 1 196 ? -25.844 -0.705 15.484 1 45.56 196 SER A O 1
ATOM 1603 N N . ALA A 1 197 ? -24.5 -1.595 16.844 1 42.25 197 ALA A N 1
ATOM 1604 C CA . ALA A 1 197 ? -24.031 -2.656 15.953 1 42.25 197 ALA A CA 1
ATOM 1605 C C . ALA A 1 197 ? -25.188 -3.539 15.484 1 42.25 197 ALA A C 1
ATOM 1607 O O . ALA A 1 197 ? -25.922 -4.098 16.297 1 42.25 197 ALA A O 1
ATOM 1608 N N . ARG A 1 198 ? -25.781 -3.33 14.273 1 31.55 198 ARG A N 1
ATOM 1609 C CA . ARG A 1 198 ? -26.672 -4.441 13.961 1 31.55 198 ARG A CA 1
ATOM 1610 C C . ARG A 1 198 ? -25.891 -5.746 13.844 1 31.55 198 ARG A C 1
ATOM 1612 O O . ARG A 1 198 ? -24.75 -5.762 13.375 1 31.55 198 ARG A O 1
ATOM 1619 N N . MET B 1 1 ? 10.227 -17.781 -20.203 1 49.53 1 MET B N 1
ATOM 1620 C CA . MET B 1 1 ? 9.703 -17.156 -19 1 49.53 1 MET B CA 1
ATOM 1621 C C . MET B 1 1 ? 10.578 -15.984 -18.578 1 49.53 1 MET B C 1
ATOM 1623 O O . MET B 1 1 ? 11.805 -16.094 -18.547 1 49.53 1 MET B O 1
ATOM 1627 N N . PRO B 1 2 ? 10.055 -14.852 -18.594 1 55.19 2 PRO B N 1
ATOM 1628 C CA . PRO B 1 2 ? 11.031 -13.805 -18.312 1 55.19 2 PRO B CA 1
ATOM 1629 C C . PRO B 1 2 ? 11.703 -13.969 -16.953 1 55.19 2 PRO B C 1
ATOM 1631 O O . PRO B 1 2 ? 11.078 -14.461 -16 1 55.19 2 PRO B O 1
ATOM 1634 N N . HIS B 1 3 ? 13.023 -14.023 -16.984 1 62.06 3 HIS B N 1
ATOM 1635 C CA . HIS B 1 3 ? 13.852 -14.031 -15.781 1 62.06 3 HIS B CA 1
ATOM 1636 C C . HIS B 1 3 ? 13.57 -12.812 -14.906 1 62.06 3 HIS B C 1
ATOM 1638 O O . HIS B 1 3 ? 13.195 -11.758 -15.414 1 62.06 3 HIS B O 1
ATOM 1644 N N . PRO B 1 4 ? 13.344 -13.07 -13.555 1 63.56 4 PRO B N 1
ATOM 1645 C CA . PRO B 1 4 ? 13.172 -11.938 -12.648 1 63.56 4 PRO B CA 1
ATOM 1646 C C . PRO B 1 4 ? 13.992 -10.719 -13.062 1 63.56 4 PRO B C 1
ATOM 1648 O O . PRO B 1 4 ? 13.562 -9.578 -12.852 1 63.56 4 PRO B O 1
ATOM 1651 N N . ILE B 1 5 ? 14.977 -11.047 -13.828 1 64.44 5 ILE B N 1
ATOM 1652 C CA . ILE B 1 5 ? 15.883 -9.984 -14.258 1 64.44 5 ILE B CA 1
ATOM 1653 C C . ILE B 1 5 ? 15.219 -9.148 -15.344 1 64.44 5 ILE B C 1
ATOM 1655 O O . ILE B 1 5 ? 15.383 -7.926 -15.383 1 64.44 5 ILE B O 1
ATOM 1659 N N . ASP B 1 6 ? 14.477 -9.891 -16.188 1 67.75 6 ASP B N 1
ATOM 1660 C CA . ASP B 1 6 ? 13.812 -9.172 -17.25 1 67.75 6 ASP B CA 1
ATOM 1661 C C . ASP B 1 6 ? 12.781 -8.195 -16.703 1 67.75 6 ASP B C 1
ATOM 1663 O O . ASP B 1 6 ? 12.625 -7.086 -17.219 1 67.75 6 ASP B O 1
ATOM 1667 N N . ILE B 1 7 ? 12.211 -8.625 -15.727 1 62.62 7 ILE B N 1
ATOM 1668 C CA . ILE B 1 7 ? 11.195 -7.781 -15.109 1 62.62 7 ILE B CA 1
ATOM 1669 C C . ILE B 1 7 ? 11.867 -6.594 -14.422 1 62.62 7 ILE B C 1
ATOM 1671 O O . ILE B 1 7 ? 11.375 -5.465 -14.492 1 62.62 7 ILE B O 1
ATOM 1675 N N . LEU B 1 8 ? 12.93 -6.938 -13.844 1 62.16 8 LEU B N 1
ATOM 1676 C CA . LEU B 1 8 ? 13.695 -5.879 -13.195 1 62.16 8 LEU B CA 1
ATOM 1677 C C . LEU B 1 8 ? 14.148 -4.832 -14.211 1 62.16 8 LEU B C 1
ATOM 1679 O O . LEU B 1 8 ? 14.117 -3.633 -13.922 1 62.16 8 LEU B O 1
ATOM 1683 N N . ARG B 1 9 ? 14.508 -5.418 -15.336 1 62.97 9 ARG B N 1
ATOM 1684 C CA . ARG B 1 9 ? 14.953 -4.527 -16.406 1 62.97 9 ARG B CA 1
ATOM 1685 C C . ARG B 1 9 ? 13.812 -3.635 -16.875 1 62.97 9 ARG B C 1
ATOM 1687 O O . ARG B 1 9 ? 14.023 -2.469 -17.219 1 62.97 9 ARG B O 1
ATOM 1694 N N . LYS B 1 10 ? 12.742 -4.266 -16.906 1 60 10 LYS B N 1
ATOM 1695 C CA . LYS B 1 10 ? 11.57 -3.512 -17.344 1 60 10 LYS B CA 1
ATOM 1696 C C . LYS B 1 10 ? 11.188 -2.447 -16.312 1 60 10 LYS B C 1
ATOM 1698 O O . LYS B 1 10 ? 10.734 -1.362 -16.672 1 60 10 LYS B O 1
ATOM 1703 N N . LEU B 1 11 ? 11.344 -2.881 -15.133 1 55.91 11 LEU B N 1
ATOM 1704 C CA . LEU B 1 11 ? 10.977 -1.951 -14.07 1 55.91 11 LEU B CA 1
ATOM 1705 C C . LEU B 1 11 ? 11.922 -0.758 -14.039 1 55.91 11 LEU B C 1
ATOM 1707 O O . LEU B 1 11 ? 11.5 0.371 -13.781 1 55.91 11 LEU B O 1
ATOM 1711 N N . HIS B 1 12 ? 13.227 -1.074 -14.234 1 53.75 12 HIS B N 1
ATOM 1712 C CA . HIS B 1 12 ? 14.234 -0.022 -14.312 1 53.75 12 HIS B CA 1
ATOM 1713 C C . HIS B 1 12 ? 15.383 -0.429 -15.227 1 53.75 12 HIS B C 1
ATOM 1715 O O . HIS B 1 12 ? 15.711 -1.613 -15.336 1 53.75 12 HIS B O 1
ATOM 1721 N N . ASN B 1 13 ? 15.758 0.475 -16.125 1 56.03 13 ASN B N 1
ATOM 1722 C CA . ASN B 1 13 ? 16.922 0.23 -16.984 1 56.03 13 ASN B CA 1
ATOM 1723 C C . ASN B 1 13 ? 18.203 0.136 -16.156 1 56.03 13 ASN B C 1
ATOM 1725 O O . ASN B 1 13 ? 19.016 1.065 -16.156 1 56.03 13 ASN B O 1
ATOM 1729 N N . PHE B 1 14 ? 18.297 -0.962 -15.5 1 56.66 14 PHE B N 1
ATOM 1730 C CA . PHE B 1 14 ? 19.469 -1.173 -14.648 1 56.66 14 PHE B CA 1
ATOM 1731 C C . PHE B 1 14 ? 20.688 -1.518 -15.492 1 56.66 14 PHE B C 1
ATOM 1733 O O . PHE B 1 14 ? 20.562 -2.193 -16.516 1 56.66 14 PHE B O 1
ATOM 1740 N N . PRO B 1 15 ? 21.844 -0.893 -15.094 1 59.06 15 PRO B N 1
ATOM 1741 C CA . PRO B 1 15 ? 23.078 -1.365 -15.734 1 59.06 15 PRO B CA 1
ATOM 1742 C C . PRO B 1 15 ? 23.266 -2.877 -15.617 1 59.06 15 PRO B C 1
ATOM 1744 O O . PRO B 1 15 ? 22.828 -3.48 -14.633 1 59.06 15 PRO B O 1
ATOM 1747 N N . ASP B 1 16 ? 23.828 -3.488 -16.656 1 65.88 16 ASP B N 1
ATOM 1748 C CA . ASP B 1 16 ? 24.016 -4.934 -16.734 1 65.88 16 ASP B CA 1
ATOM 1749 C C . ASP B 1 16 ? 24.734 -5.473 -15.508 1 65.88 16 ASP B C 1
ATOM 1751 O O . ASP B 1 16 ? 24.438 -6.57 -15.031 1 65.88 16 ASP B O 1
ATOM 1755 N N . GLU B 1 17 ? 25.672 -4.699 -15.031 1 62.5 17 GLU B N 1
ATOM 1756 C CA . GLU B 1 17 ? 26.453 -5.129 -13.875 1 62.5 17 GLU B CA 1
ATOM 1757 C C . GLU B 1 17 ? 25.562 -5.344 -12.656 1 62.5 17 GLU B C 1
ATOM 1759 O O . GLU B 1 17 ? 25.75 -6.289 -11.891 1 62.5 17 GLU B O 1
ATOM 1764 N N . ILE B 1 18 ? 24.578 -4.535 -12.57 1 59.62 18 ILE B N 1
ATOM 1765 C CA . ILE B 1 18 ? 23.656 -4.625 -11.438 1 59.62 18 ILE B CA 1
ATOM 1766 C C . ILE B 1 18 ? 22.75 -5.852 -11.602 1 59.62 18 ILE B C 1
ATOM 1768 O O . ILE B 1 18 ? 22.531 -6.59 -10.641 1 59.62 18 ILE B O 1
ATOM 1772 N N . ILE B 1 19 ? 22.391 -6.039 -12.758 1 64.62 19 ILE B N 1
ATOM 1773 C CA . ILE B 1 19 ? 21.516 -7.176 -13.055 1 64.62 19 ILE B CA 1
ATOM 1774 C C . ILE B 1 19 ? 22.25 -8.477 -12.734 1 64.62 19 ILE B C 1
ATOM 1776 O O . ILE B 1 19 ? 21.672 -9.398 -12.156 1 64.62 19 ILE B O 1
ATOM 1780 N N . GLU B 1 20 ? 23.438 -8.531 -13.133 1 69 20 GLU B N 1
ATOM 1781 C CA . GLU B 1 20 ? 24.234 -9.727 -12.883 1 69 20 GLU B CA 1
ATOM 1782 C C . GLU B 1 20 ? 24.391 -9.992 -11.391 1 69 20 GLU B C 1
ATOM 1784 O O . GLU B 1 20 ? 24.297 -11.141 -10.945 1 69 20 GLU B O 1
ATOM 1789 N N . ARG B 1 21 ? 24.547 -9.008 -10.672 1 66.44 21 ARG B N 1
ATOM 1790 C CA . ARG B 1 21 ? 24.734 -9.164 -9.234 1 66.44 21 ARG B CA 1
ATOM 1791 C C . ARG B 1 21 ? 23.453 -9.617 -8.555 1 66.44 21 ARG B C 1
ATOM 1793 O O . ARG B 1 21 ? 23.484 -10.453 -7.645 1 66.44 21 ARG B O 1
ATOM 1800 N N . VAL B 1 22 ? 22.391 -9.031 -8.93 1 66.88 22 VAL B N 1
ATOM 1801 C CA . VAL B 1 22 ? 21.109 -9.438 -8.383 1 66.88 22 VAL B CA 1
ATOM 1802 C C . VAL B 1 22 ? 20.859 -10.914 -8.68 1 66.88 22 VAL B C 1
ATOM 1804 O O . VAL B 1 22 ? 20.359 -11.648 -7.832 1 66.88 22 VAL B O 1
ATOM 1807 N N . GLN B 1 23 ? 21.281 -11.234 -9.789 1 70.56 23 GLN B N 1
ATOM 1808 C CA . GLN B 1 23 ? 21.109 -12.625 -10.188 1 70.56 23 GLN B CA 1
ATOM 1809 C C . GLN B 1 23 ? 21.875 -13.562 -9.258 1 70.56 23 GLN B C 1
ATOM 1811 O O . GLN B 1 23 ? 21.422 -14.664 -8.961 1 70.56 23 GLN B O 1
ATOM 1816 N N . GLU B 1 24 ? 23.016 -13.078 -8.781 1 70.06 24 GLU B N 1
ATOM 1817 C CA . GLU B 1 24 ? 23.859 -13.891 -7.906 1 70.06 24 GLU B CA 1
ATOM 1818 C C . GLU B 1 24 ? 23.203 -14.078 -6.535 1 70.06 24 GLU B C 1
ATOM 1820 O O . GLU B 1 24 ? 23.5 -15.031 -5.824 1 70.06 24 GLU B O 1
ATOM 1825 N N . LEU B 1 25 ? 22.328 -13.188 -6.184 1 68.5 25 LEU B N 1
ATOM 1826 C CA . LEU B 1 25 ? 21.672 -13.234 -4.875 1 68.5 25 LEU B CA 1
ATOM 1827 C C . LEU B 1 25 ? 20.391 -14.047 -4.938 1 68.5 25 LEU B C 1
ATOM 1829 O O . LEU B 1 25 ? 19.766 -14.312 -3.904 1 68.5 25 LEU B O 1
ATOM 1833 N N . MET B 1 26 ? 20.109 -14.406 -6.094 1 74.31 26 MET B N 1
ATOM 1834 C CA . MET B 1 26 ? 18.859 -15.133 -6.297 1 74.31 26 MET B CA 1
ATOM 1835 C C . MET B 1 26 ? 19.047 -16.625 -6.035 1 74.31 26 MET B C 1
ATOM 1837 O O . MET B 1 26 ? 20.047 -17.203 -6.457 1 74.31 26 MET B O 1
ATOM 1841 N N . VAL B 1 27 ? 18.203 -17.156 -5.23 1 79.94 27 VAL B N 1
ATOM 1842 C CA . VAL B 1 27 ? 18.203 -18.594 -4.957 1 79.94 27 VAL B CA 1
ATOM 1843 C C . VAL B 1 27 ? 16.938 -19.219 -5.539 1 79.94 27 VAL B C 1
ATOM 1845 O O . VAL B 1 27 ? 15.82 -18.844 -5.184 1 79.94 27 VAL B O 1
ATOM 1848 N N . ASP B 1 28 ? 17.188 -20.188 -6.426 1 86.38 28 ASP B N 1
ATOM 1849 C CA . ASP B 1 28 ? 16.062 -20.938 -6.977 1 86.38 28 ASP B CA 1
ATOM 1850 C C . ASP B 1 28 ? 15.562 -22 -5.992 1 86.38 28 ASP B C 1
ATOM 1852 O O . ASP B 1 28 ? 16.359 -22.734 -5.414 1 86.38 28 ASP B O 1
ATOM 1856 N N . GLU B 1 29 ? 14.297 -22 -5.781 1 89.06 29 GLU B N 1
ATOM 1857 C CA . GLU B 1 29 ? 13.703 -22.969 -4.871 1 89.06 29 GLU B CA 1
ATOM 1858 C C . GLU B 1 29 ? 12.43 -23.562 -5.461 1 89.06 29 GLU B C 1
ATOM 1860 O O . GLU B 1 29 ? 11.688 -22.891 -6.176 1 89.06 29 GLU B O 1
ATOM 1865 N N . HIS B 1 30 ? 12.25 -24.875 -5.215 1 94.75 30 HIS B N 1
ATOM 1866 C CA . HIS B 1 30 ? 10.984 -25.547 -5.496 1 94.75 30 HIS B CA 1
ATOM 1867 C C . HIS B 1 30 ? 10.18 -25.766 -4.215 1 94.75 30 HIS B C 1
ATOM 1869 O O . HIS B 1 30 ? 10.711 -26.297 -3.238 1 94.75 30 HIS B O 1
ATOM 1875 N N . VAL B 1 31 ? 8.977 -25.266 -4.242 1 94.38 31 VAL B N 1
ATOM 1876 C CA . VAL B 1 31 ? 8.141 -25.406 -3.059 1 94.38 31 VAL B CA 1
ATOM 1877 C C . VAL B 1 31 ? 6.863 -26.172 -3.418 1 94.38 31 VAL B C 1
ATOM 1879 O O . VAL B 1 31 ? 6.348 -26.031 -4.531 1 94.38 31 VAL B O 1
ATOM 1882 N N . ARG B 1 32 ? 6.344 -26.938 -2.447 1 96.06 32 ARG B N 1
ATOM 1883 C CA . ARG B 1 32 ? 5.152 -27.75 -2.68 1 96.06 32 ARG B CA 1
ATOM 1884 C C . ARG B 1 32 ? 3.887 -26.969 -2.342 1 96.06 32 ARG B C 1
ATOM 1886 O O . ARG B 1 32 ? 3.922 -26.047 -1.537 1 96.06 32 ARG B O 1
ATOM 1893 N N . LYS B 1 33 ? 2.854 -27.469 -2.945 1 96.44 33 LYS B N 1
ATOM 1894 C CA . LYS 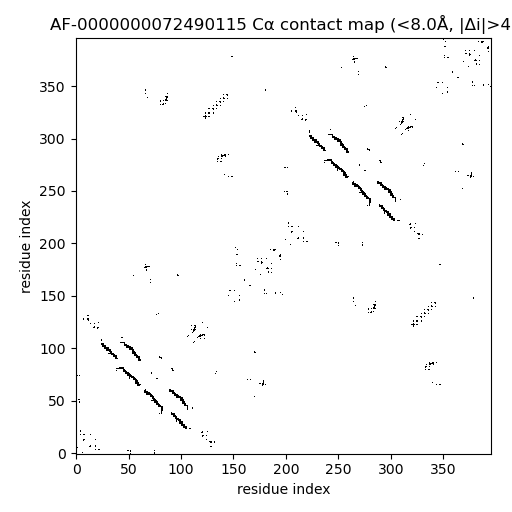B 1 33 ? 1.54 -26.938 -2.584 1 96.44 33 LYS B CA 1
ATOM 1895 C C . LYS B 1 33 ? 1.313 -27.016 -1.077 1 96.44 33 LYS B C 1
ATOM 1897 O O . LYS B 1 33 ? 1.608 -28.047 -0.453 1 96.44 33 LYS B O 1
ATOM 1902 N N . GLY B 1 34 ? 0.848 -25.875 -0.49 1 94.06 34 GLY B N 1
ATOM 1903 C CA . GLY B 1 34 ? 0.522 -25.859 0.928 1 94.06 34 GLY B CA 1
ATOM 1904 C C . GLY B 1 34 ? 1.652 -25.344 1.795 1 94.06 34 GLY B C 1
ATOM 1905 O O . GLY B 1 34 ? 1.454 -25.047 2.977 1 94.06 34 GLY B O 1
ATOM 1906 N N . TYR B 1 35 ? 2.824 -25.25 1.151 1 92.38 35 TYR B N 1
ATOM 1907 C CA . TYR B 1 35 ? 3.932 -24.672 1.905 1 92.38 35 TYR B CA 1
ATOM 1908 C C . TYR B 1 35 ? 3.619 -23.25 2.326 1 92.38 35 TYR B C 1
ATOM 1910 O O . TYR B 1 35 ? 3.141 -22.438 1.521 1 92.38 35 TYR B O 1
ATOM 1918 N N . CYS B 1 36 ? 3.803 -22.953 3.584 1 89.56 36 CYS B N 1
ATOM 1919 C CA . CYS B 1 36 ? 3.477 -21.656 4.152 1 89.56 36 CYS B CA 1
ATOM 1920 C C . CYS B 1 36 ? 4.703 -21.016 4.781 1 89.56 36 CYS B C 1
ATOM 1922 O O . CYS B 1 36 ? 5.434 -21.656 5.531 1 89.56 36 CYS B O 1
ATOM 1924 N N . ILE B 1 37 ? 4.938 -19.891 4.352 1 80.12 37 ILE B N 1
ATOM 1925 C CA . ILE B 1 37 ? 6.004 -19.078 4.934 1 80.12 37 ILE B CA 1
ATOM 1926 C C . ILE B 1 37 ? 5.402 -18 5.832 1 80.12 37 ILE B C 1
ATOM 1928 O O . ILE B 1 37 ? 4.531 -17.25 5.402 1 80.12 37 ILE B O 1
ATOM 1932 N N . GLU B 1 38 ? 5.574 -18.219 7.117 1 69.81 38 GLU B N 1
ATOM 1933 C CA . GLU B 1 38 ? 5.129 -17.172 8.023 1 69.81 38 GLU B CA 1
ATOM 1934 C C . GLU B 1 38 ? 6.172 -16.062 8.148 1 69.81 38 GLU B C 1
ATOM 1936 O O . GLU B 1 38 ? 7.367 -16.344 8.266 1 69.81 38 GLU B O 1
ATOM 1941 N N . SER B 1 39 ? 5.867 -15.008 7.641 1 59.41 39 SER B N 1
ATOM 1942 C CA . SER B 1 39 ? 6.793 -13.906 7.906 1 59.41 39 SER B CA 1
ATOM 1943 C C . SER B 1 39 ? 7.074 -13.773 9.398 1 59.41 39 SER B C 1
ATOM 1945 O O . SER B 1 39 ? 6.191 -13.383 10.172 1 59.41 39 SER B O 1
ATOM 1947 N N . LEU B 1 40 ? 7.719 -14.938 9.961 1 49.66 40 LEU B N 1
ATOM 1948 C CA . LEU B 1 40 ? 8.023 -14.758 11.375 1 49.66 40 LEU B CA 1
ATOM 1949 C C . LEU B 1 40 ? 8.461 -13.328 11.664 1 49.66 40 LEU B C 1
ATOM 1951 O O . LEU B 1 40 ? 7.781 -12.609 12.406 1 49.66 40 LEU B O 1
ATOM 1955 N N . ARG B 1 41 ? 9.984 -13.336 11.93 1 43.19 41 ARG B N 1
ATOM 1956 C CA . ARG B 1 41 ? 10.688 -12.227 12.57 1 43.19 41 ARG B CA 1
ATOM 1957 C C . ARG B 1 41 ? 10.789 -11.023 11.633 1 43.19 41 ARG B C 1
ATOM 1959 O O . ARG B 1 41 ? 10.961 -11.188 10.422 1 43.19 41 ARG B O 1
ATOM 1966 N N . PRO B 1 42 ? 10.148 -10.031 12.062 1 44.78 42 PRO B N 1
ATOM 1967 C CA . PRO B 1 42 ? 10.492 -8.773 11.391 1 44.78 42 PRO B CA 1
ATOM 1968 C C . PRO B 1 42 ? 11.93 -8.758 10.875 1 44.78 42 PRO B C 1
ATOM 1970 O O . PRO B 1 42 ? 12.875 -8.945 11.648 1 44.78 42 PRO B O 1
ATOM 1973 N N . THR B 1 43 ? 12.297 -9.531 9.969 1 44.16 43 THR B N 1
ATOM 1974 C CA . THR B 1 43 ? 13.648 -9.242 9.508 1 44.16 43 THR B CA 1
ATOM 1975 C C . THR B 1 43 ? 13.711 -7.871 8.828 1 44.16 43 THR B C 1
ATOM 1977 O O . THR B 1 43 ? 12.82 -7.523 8.047 1 44.16 43 THR B O 1
ATOM 1980 N N . PRO B 1 44 ? 14.523 -7.102 9.352 1 44.97 44 PRO B N 1
ATOM 1981 C CA . PRO B 1 44 ? 14.766 -5.828 8.664 1 44.97 44 PRO B CA 1
ATOM 1982 C C . PRO B 1 44 ? 14.945 -5.996 7.156 1 44.97 44 PRO B C 1
ATOM 1984 O O . PRO B 1 44 ? 15.711 -6.855 6.711 1 44.97 44 PRO B O 1
ATOM 1987 N N . GLY B 1 45 ? 14.078 -5.453 6.32 1 50.34 45 GLY B N 1
ATOM 1988 C CA . GLY B 1 45 ? 14.18 -5.375 4.871 1 50.34 45 GLY B CA 1
ATOM 1989 C C . GLY B 1 45 ? 13.156 -6.242 4.156 1 50.34 45 GLY B C 1
ATOM 1990 O O . GLY B 1 45 ? 13 -6.141 2.938 1 50.34 45 GLY B O 1
ATOM 1991 N N . GLY B 1 46 ? 12.5 -7.062 4.855 1 57.06 46 GLY B N 1
ATOM 1992 C CA . GLY B 1 46 ? 11.461 -7.863 4.23 1 57.06 46 GLY B CA 1
ATOM 1993 C C . GLY B 1 46 ? 12 -8.922 3.291 1 57.06 46 GLY B C 1
ATOM 1994 O O . GLY B 1 46 ? 13.203 -8.977 3.041 1 57.06 46 GLY B O 1
ATOM 1995 N N . THR B 1 47 ? 11.305 -10 3.105 1 63.06 47 THR B N 1
ATOM 1996 C CA . THR B 1 47 ? 11.633 -11.016 2.111 1 63.06 47 THR B CA 1
ATOM 1997 C C . THR B 1 47 ? 10.789 -10.836 0.854 1 63.06 47 THR B C 1
ATOM 1999 O O . THR B 1 47 ? 9.602 -10.492 0.938 1 63.06 47 THR B O 1
ATOM 2002 N N . ALA B 1 48 ? 11.555 -10.75 -0.27 1 73.69 48 ALA B N 1
ATOM 2003 C CA . ALA B 1 48 ? 10.844 -10.703 -1.547 1 73.69 48 ALA B CA 1
ATOM 2004 C C . ALA B 1 48 ? 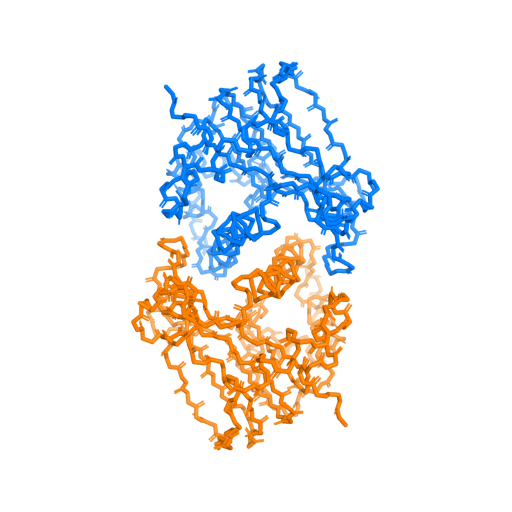10.992 -12.023 -2.301 1 73.69 48 ALA B C 1
ATOM 2006 O O . ALA B 1 48 ? 12.055 -12.641 -2.281 1 73.69 48 ALA B O 1
ATOM 2007 N N . PHE B 1 49 ? 9.852 -12.492 -2.842 1 80.44 49 PHE B N 1
ATOM 2008 C CA . PHE B 1 49 ? 9.805 -13.688 -3.67 1 80.44 49 PHE B CA 1
ATOM 2009 C C . PHE B 1 49 ? 9.367 -13.352 -5.09 1 80.44 49 PHE B C 1
ATOM 2011 O O . PHE B 1 49 ? 8.539 -12.461 -5.293 1 80.44 49 PHE B O 1
ATOM 2018 N N . TYR B 1 50 ? 10.031 -14.055 -5.934 1 84.94 50 TYR B N 1
ATOM 2019 C CA . TYR B 1 50 ? 9.555 -14.047 -7.312 1 84.94 50 TYR B CA 1
ATOM 2020 C C . TYR B 1 50 ? 9.031 -15.422 -7.715 1 84.94 50 TYR B C 1
ATOM 2022 O O . TYR B 1 50 ? 9.719 -16.422 -7.551 1 84.94 50 TYR B O 1
ATOM 2030 N N . ILE B 1 51 ? 7.828 -15.453 -8.266 1 92.44 51 ILE B N 1
ATOM 2031 C CA . ILE B 1 51 ? 7.238 -16.719 -8.703 1 92.44 51 ILE B CA 1
ATOM 2032 C C . ILE B 1 51 ? 7.547 -16.938 -10.18 1 92.44 51 ILE B C 1
ATOM 2034 O O . ILE B 1 51 ? 7.012 -16.234 -11.047 1 92.44 51 ILE B O 1
ATOM 2038 N N . LYS B 1 52 ? 8.398 -17.859 -10.391 1 91.56 52 LYS B N 1
ATOM 2039 C CA . LYS B 1 52 ? 8.656 -18.219 -11.789 1 91.56 52 LYS B CA 1
ATOM 2040 C C . LYS B 1 52 ? 7.461 -18.953 -12.391 1 91.56 52 LYS B C 1
ATOM 2042 O O . LYS B 1 52 ? 7 -18.609 -13.484 1 91.56 52 LYS B O 1
ATOM 2047 N N . LYS B 1 53 ? 7.07 -19.906 -11.734 1 95.12 53 LYS B N 1
ATOM 2048 C CA . LYS B 1 53 ? 5.895 -20.719 -12.07 1 95.12 53 LYS B CA 1
ATOM 2049 C C . LYS B 1 53 ? 5.152 -21.156 -10.812 1 95.12 53 LYS B C 1
ATOM 2051 O O . LYS B 1 53 ? 5.75 -21.734 -9.906 1 95.12 53 LYS B O 1
ATOM 2056 N N . GLY B 1 54 ? 3.898 -20.844 -10.789 1 96.88 54 GLY B N 1
ATOM 2057 C CA . GLY B 1 54 ? 3.113 -21.266 -9.633 1 96.88 54 GLY B CA 1
ATOM 2058 C C . GLY B 1 54 ? 2.092 -20.234 -9.203 1 96.88 54 GLY B C 1
ATOM 2059 O O . GLY B 1 54 ? 1.617 -19.438 -10.016 1 96.88 54 GLY B O 1
ATOM 2060 N N . ALA B 1 55 ? 1.614 -20.359 -7.953 1 97.56 55 ALA B N 1
ATOM 2061 C CA . ALA B 1 55 ? 0.61 -19.469 -7.371 1 97.56 55 ALA B CA 1
ATOM 2062 C C . ALA B 1 55 ? 0.732 -19.422 -5.852 1 97.56 55 ALA B C 1
ATOM 2064 O O . ALA B 1 55 ? 1.049 -20.438 -5.219 1 97.56 55 ALA B O 1
ATOM 2065 N N . ALA B 1 56 ? 0.478 -18.297 -5.32 1 96.19 56 ALA B N 1
ATOM 2066 C CA . ALA B 1 56 ? 0.505 -18.125 -3.869 1 96.19 56 ALA B CA 1
ATOM 2067 C C . ALA B 1 56 ? -0.537 -17.109 -3.416 1 96.19 56 ALA B C 1
ATOM 2069 O O . ALA B 1 56 ? -1.096 -16.375 -4.238 1 96.19 56 ALA B O 1
ATOM 2070 N N . ARG B 1 57 ? -0.856 -17.172 -2.195 1 95.38 57 ARG B N 1
ATOM 2071 C CA . ARG B 1 57 ? -1.699 -16.172 -1.565 1 95.38 57 ARG B CA 1
ATOM 2072 C C . ARG B 1 57 ? -1.009 -15.562 -0.348 1 95.38 57 ARG B C 1
ATOM 2074 O O . ARG B 1 57 ? -0.23 -16.234 0.33 1 95.38 57 ARG B O 1
ATOM 2081 N N . THR B 1 58 ? -1.187 -14.297 -0.139 1 92.56 58 THR B N 1
ATOM 2082 C CA . THR B 1 58 ? -0.77 -13.633 1.091 1 92.56 58 THR B CA 1
ATOM 2083 C C . THR B 1 58 ? -1.978 -13.297 1.96 1 92.56 58 THR B C 1
ATOM 2085 O O . THR B 1 58 ? -3.021 -12.883 1.448 1 92.56 58 THR B O 1
ATOM 2088 N N . PHE B 1 59 ? -1.848 -13.562 3.26 1 91.94 59 PHE B N 1
ATOM 2089 C CA . PHE B 1 59 ? -3.002 -13.359 4.129 1 91.94 59 PHE B CA 1
ATOM 2090 C C . PHE B 1 59 ? -2.564 -13.125 5.57 1 91.94 59 PHE B C 1
ATOM 2092 O O . PHE B 1 59 ? -1.432 -13.445 5.938 1 91.94 59 PHE B O 1
ATOM 2099 N N . TYR B 1 60 ? -3.424 -12.516 6.309 1 89.25 60 TYR B N 1
ATOM 2100 C CA . TYR B 1 60 ? -3.285 -12.352 7.75 1 89.25 60 TYR B CA 1
ATOM 2101 C C . TYR B 1 60 ? -4.234 -13.273 8.5 1 89.25 60 TYR B C 1
ATOM 2103 O O . TYR B 1 60 ? -5.266 -13.688 7.961 1 89.25 60 TYR B O 1
ATOM 2111 N N . ILE B 1 61 ? -3.795 -13.625 9.703 1 88.5 61 ILE B N 1
ATOM 2112 C CA . ILE B 1 61 ? -4.672 -14.367 10.602 1 88.5 61 ILE B CA 1
ATOM 2113 C C . ILE B 1 61 ? -4.953 -13.539 11.852 1 88.5 61 ILE B C 1
ATOM 2115 O O . ILE B 1 61 ? -4.023 -13.078 12.523 1 88.5 61 ILE B O 1
ATOM 2119 N N . ASP B 1 62 ? -6.188 -13.281 12.078 1 85.88 62 ASP B N 1
ATOM 2120 C CA . ASP B 1 62 ? -6.609 -12.578 13.289 1 85.88 62 ASP B CA 1
ATOM 2121 C C . ASP B 1 62 ? -7.762 -13.312 13.969 1 85.88 62 ASP B C 1
ATOM 2123 O O . ASP B 1 62 ? -8.812 -13.531 13.367 1 85.88 62 ASP B O 1
ATOM 2127 N N . LYS B 1 63 ? -7.543 -13.664 15.258 1 86 63 LYS B N 1
ATOM 2128 C CA . LYS B 1 63 ? -8.531 -14.375 16.062 1 86 63 LYS B CA 1
ATOM 2129 C C . LYS B 1 63 ? -9.094 -15.578 15.305 1 86 63 LYS B C 1
ATOM 2131 O O . LYS B 1 63 ? -10.305 -15.781 15.25 1 86 63 LYS B O 1
ATOM 2136 N N . GLY B 1 64 ? -8.242 -16.281 14.609 1 85.56 64 GLY B N 1
ATOM 2137 C CA . GLY B 1 64 ? -8.57 -17.516 13.93 1 85.56 64 GLY B CA 1
ATOM 2138 C C . GLY B 1 64 ? -9.164 -17.297 12.547 1 85.56 64 GLY B C 1
ATOM 2139 O O . GLY B 1 64 ? -9.383 -18.266 11.805 1 85.56 64 GLY B O 1
ATOM 2140 N N . ARG B 1 65 ? -9.414 -16.125 12.242 1 87.62 65 ARG B N 1
ATOM 2141 C CA . ARG B 1 65 ? -9.961 -15.836 10.93 1 87.62 65 ARG B CA 1
ATOM 2142 C C . ARG B 1 65 ? -8.867 -15.375 9.969 1 87.62 65 ARG B C 1
ATOM 2144 O O . ARG B 1 65 ? -7.992 -14.594 10.344 1 87.62 65 ARG B O 1
ATOM 2151 N N . GLU B 1 66 ? -8.992 -15.852 8.719 1 89.12 66 GLU B N 1
ATOM 2152 C CA . GLU B 1 66 ? -8.008 -15.484 7.699 1 89.12 66 GLU B CA 1
ATOM 2153 C C . GLU B 1 66 ? -8.516 -14.328 6.844 1 89.12 66 GLU B C 1
ATOM 2155 O O . GLU B 1 66 ? -9.688 -14.289 6.461 1 89.12 66 GLU B O 1
ATOM 2160 N N . TYR B 1 67 ? -7.617 -13.422 6.578 1 90.75 67 TYR B N 1
ATOM 2161 C CA . TYR B 1 67 ? -7.875 -12.281 5.707 1 90.75 67 TYR B CA 1
ATOM 2162 C C . TYR B 1 67 ? -6.891 -12.242 4.543 1 90.75 67 TYR B C 1
ATOM 2164 O O . TYR B 1 67 ? -5.719 -11.898 4.723 1 90.75 67 TYR B O 1
ATOM 2172 N N . THR B 1 68 ? -7.43 -12.594 3.402 1 93.94 68 THR B N 1
ATOM 2173 C CA . THR B 1 68 ? -6.566 -12.664 2.229 1 93.94 68 THR B CA 1
ATOM 2174 C C . THR B 1 68 ? -6.281 -11.273 1.679 1 93.94 68 THR B C 1
ATOM 2176 O O . THR B 1 68 ? -7.203 -10.477 1.471 1 93.94 68 THR B O 1
ATOM 2179 N N . LEU B 1 69 ? -5.043 -11.016 1.457 1 92.06 69 LEU B N 1
ATOM 2180 C CA . LEU B 1 69 ? -4.609 -9.711 0.968 1 92.06 69 LEU B CA 1
ATOM 2181 C C . LEU B 1 69 ? -4.414 -9.734 -0.544 1 92.06 69 LEU B C 1
ATOM 2183 O O . LEU B 1 69 ? -4.797 -8.789 -1.24 1 92.06 69 LEU B O 1
ATOM 2187 N N . SER B 1 70 ? -3.814 -10.758 -1.022 1 93.5 70 SER B N 1
ATOM 2188 C CA . SER B 1 70 ? -3.496 -10.797 -2.445 1 93.5 70 SER B CA 1
ATOM 2189 C C . SER B 1 70 ? -3.244 -12.227 -2.916 1 93.5 70 SER B C 1
ATOM 2191 O O . SER B 1 70 ? -3.094 -13.141 -2.1 1 93.5 70 SER B O 1
ATOM 2193 N N . PHE B 1 71 ? -3.262 -12.398 -4.219 1 95.44 71 PHE B N 1
ATOM 2194 C CA . PHE B 1 71 ? -2.791 -13.594 -4.902 1 95.44 71 PHE B CA 1
ATOM 2195 C C . PHE B 1 71 ? -1.644 -13.266 -5.848 1 95.44 71 PHE B C 1
ATOM 2197 O O . PHE B 1 71 ? -1.534 -12.133 -6.328 1 95.44 71 PHE B O 1
ATOM 2204 N N . ALA B 1 72 ? -0.832 -14.18 -6.031 1 94.88 72 ALA B N 1
ATOM 2205 C CA . ALA B 1 72 ? 0.3 -14.047 -6.945 1 94.88 72 ALA B CA 1
ATOM 2206 C C . ALA B 1 72 ? 0.431 -15.266 -7.844 1 94.88 72 ALA B C 1
ATOM 2208 O O . ALA B 1 72 ? 0.204 -16.391 -7.402 1 94.88 72 ALA B O 1
ATOM 2209 N N . PHE B 1 73 ? 0.774 -14.992 -9.07 1 95.88 73 PHE B N 1
ATOM 2210 C CA . PHE B 1 73 ? 0.904 -16.031 -10.078 1 95.88 73 PHE B CA 1
ATOM 2211 C C . PHE B 1 73 ? 2.217 -15.891 -10.836 1 95.88 73 PHE B C 1
ATOM 2213 O O . PHE B 1 73 ? 3.146 -15.234 -10.367 1 95.88 73 PHE B O 1
ATOM 2220 N N . ASP B 1 74 ? 2.336 -16.578 -11.977 1 93.25 74 ASP B N 1
ATOM 2221 C CA . ASP B 1 74 ? 3.551 -16.531 -12.781 1 93.25 74 ASP B CA 1
ATOM 2222 C C . ASP B 1 74 ? 4.016 -15.102 -13 1 93.25 74 ASP B C 1
ATOM 2224 O O . ASP B 1 74 ? 3.215 -14.234 -13.359 1 93.25 74 ASP B O 1
ATOM 2228 N N . ASP B 1 75 ? 5.359 -14.859 -12.594 1 87.5 75 ASP B N 1
ATOM 2229 C CA . ASP B 1 75 ? 6.066 -13.617 -12.906 1 87.5 75 ASP B CA 1
ATOM 2230 C C . ASP B 1 75 ? 5.66 -12.5 -11.953 1 87.5 75 ASP B C 1
ATOM 2232 O O . ASP B 1 75 ? 5.902 -11.32 -12.227 1 87.5 75 ASP B O 1
ATOM 2236 N N . ASP B 1 76 ? 4.973 -12.969 -10.891 1 87.94 76 ASP B N 1
ATOM 2237 C CA . ASP B 1 76 ? 4.637 -11.977 -9.875 1 87.94 76 ASP B CA 1
ATOM 2238 C C . ASP B 1 76 ? 5.676 -11.961 -8.758 1 87.94 76 ASP B C 1
ATOM 2240 O O . ASP B 1 76 ? 6.344 -12.961 -8.508 1 87.94 76 ASP B O 1
ATOM 2244 N N . PHE B 1 77 ? 5.75 -10.781 -8.117 1 84.25 77 PHE B N 1
ATOM 2245 C CA . PHE B 1 77 ? 6.555 -10.633 -6.906 1 84.25 77 PHE B CA 1
ATOM 2246 C C . PHE B 1 77 ? 5.672 -10.617 -5.664 1 84.25 77 PHE B C 1
ATOM 2248 O O . PHE B 1 77 ? 4.539 -10.133 -5.707 1 84.25 77 PHE B O 1
ATOM 2255 N N . ILE B 1 78 ? 6.203 -11.18 -4.582 1 84.69 78 ILE B N 1
ATOM 2256 C CA . ILE B 1 78 ? 5.59 -11.086 -3.26 1 84.69 78 ILE B CA 1
ATOM 2257 C C . ILE B 1 78 ? 6.574 -10.445 -2.281 1 84.69 78 ILE B C 1
ATOM 2259 O O . ILE B 1 78 ? 7.73 -10.867 -2.193 1 84.69 78 ILE B O 1
ATOM 2263 N N . ILE B 1 79 ? 6.07 -9.367 -1.72 1 76.69 79 ILE B N 1
ATOM 2264 C CA . ILE B 1 79 ? 6.875 -8.734 -0.678 1 76.69 79 ILE B CA 1
ATOM 2265 C C . ILE B 1 79 ? 6.168 -8.867 0.668 1 76.69 79 ILE B C 1
ATOM 2267 O O . ILE B 1 79 ? 4.949 -8.703 0.752 1 76.69 79 ILE B O 1
ATOM 2271 N N . THR B 1 80 ? 6.809 -9.352 1.636 1 71.88 80 THR B N 1
ATOM 2272 C CA . THR B 1 80 ? 6.23 -9.438 2.973 1 71.88 80 THR B CA 1
ATOM 2273 C C . THR B 1 80 ? 6.691 -8.266 3.836 1 71.88 80 THR B C 1
ATOM 2275 O O . THR B 1 80 ? 7.824 -7.797 3.705 1 71.88 80 THR B O 1
ATOM 2278 N N . ASN B 1 81 ? 5.797 -7.449 4.328 1 61 81 ASN B N 1
ATOM 2279 C CA . ASN B 1 81 ? 6.039 -6.207 5.047 1 61 81 ASN B CA 1
ATOM 2280 C C . ASN B 1 81 ? 6.469 -6.469 6.488 1 61 81 ASN B C 1
ATOM 2282 O O . ASN B 1 81 ? 5.637 -6.75 7.348 1 61 81 ASN B O 1
ATOM 2286 N N . THR B 1 82 ? 7.348 -7.336 6.844 1 53.31 82 THR B N 1
ATOM 2287 C CA . THR B 1 82 ? 7.574 -7.5 8.273 1 53.31 82 THR B CA 1
ATOM 2288 C C . THR B 1 82 ? 8.367 -6.324 8.836 1 53.31 82 THR B C 1
ATOM 2290 O O . THR B 1 82 ? 8.609 -6.25 10.047 1 53.31 82 THR B O 1
ATOM 2293 N N . LEU B 1 83 ? 8.57 -5.246 7.93 1 50.12 83 LEU B N 1
ATOM 2294 C CA . LEU B 1 83 ? 9.641 -4.398 8.445 1 50.12 83 LEU B CA 1
ATOM 2295 C C . LEU B 1 83 ? 9.07 -3.176 9.156 1 50.12 83 LEU B C 1
ATOM 2297 O O . LEU B 1 83 ? 9.781 -2.494 9.898 1 50.12 83 LEU B O 1
ATOM 2301 N N . THR B 1 84 ? 7.859 -2.848 8.844 1 54.31 84 THR B N 1
ATOM 2302 C CA . THR B 1 84 ? 7.555 -1.531 9.391 1 54.31 84 THR B CA 1
ATOM 2303 C C . THR B 1 84 ? 6.562 -1.642 10.547 1 54.31 84 THR B C 1
ATOM 2305 O O . THR B 1 84 ? 5.805 -2.609 10.625 1 54.31 84 THR B O 1
ATOM 2308 N N . GLY B 1 85 ? 6.902 -1.328 11.734 1 61.59 85 GLY B N 1
ATOM 2309 C CA . GLY B 1 85 ? 5.98 -1.191 12.852 1 61.59 85 GLY B CA 1
ATOM 2310 C C . GLY B 1 85 ? 4.598 -0.733 12.43 1 61.59 85 GLY B C 1
ATOM 2311 O O . GLY B 1 85 ? 3.666 -0.731 13.234 1 61.59 85 GLY B O 1
ATOM 2312 N N . ILE B 1 86 ? 4.422 -0.399 11.102 1 66.31 86 ILE B N 1
ATOM 2313 C CA . ILE B 1 86 ? 3.117 0.035 10.617 1 66.31 86 ILE B CA 1
ATOM 2314 C C . ILE B 1 86 ? 2.432 -1.115 9.883 1 66.31 86 ILE B C 1
ATOM 2316 O O . ILE B 1 86 ? 3.053 -1.793 9.055 1 66.31 86 ILE B O 1
ATOM 2320 N N . GLY B 1 87 ? 1.162 -1.431 10.344 1 76 87 GLY B N 1
ATOM 2321 C CA . GLY B 1 87 ? 0.421 -2.531 9.75 1 76 87 GLY B CA 1
ATOM 2322 C C . GLY B 1 87 ? -0.599 -3.143 10.688 1 76 87 GLY B C 1
ATOM 2323 O O . GLY B 1 87 ? -0.908 -2.57 11.734 1 76 87 GLY B O 1
ATOM 2324 N N . PRO B 1 88 ? -1.237 -4.258 10.289 1 75.75 88 PRO B N 1
ATOM 2325 C CA . PRO B 1 88 ? -2.322 -4.879 11.055 1 75.75 88 PRO B CA 1
ATOM 2326 C C . PRO B 1 88 ? -1.849 -5.477 12.375 1 75.75 88 PRO B C 1
ATOM 2328 O O . PRO B 1 88 ? -2.668 -5.832 13.227 1 75.75 88 PRO B O 1
ATOM 2331 N N . GLY B 1 89 ? -0.601 -5.438 12.625 1 75.62 89 GLY B N 1
ATOM 2332 C CA . GLY B 1 89 ? -0.075 -5.906 13.898 1 75.62 89 GLY B CA 1
ATOM 2333 C C . GLY B 1 89 ? -0.007 -7.418 14 1 75.62 89 GLY B C 1
ATOM 2334 O O . GLY B 1 89 ? 0.169 -7.969 15.086 1 75.62 89 GLY B O 1
ATOM 2335 N N . VAL B 1 90 ? -0.408 -8.133 13.039 1 77.12 90 VAL B N 1
ATOM 2336 C CA . VAL B 1 90 ? -0.271 -9.578 12.945 1 77.12 90 VAL B CA 1
ATOM 2337 C C . VAL B 1 90 ? 0.649 -9.938 11.781 1 77.12 90 VAL B C 1
ATOM 2339 O O . VAL B 1 90 ? 0.778 -9.172 10.828 1 77.12 90 VAL B O 1
ATOM 2342 N N . PRO B 1 91 ? 1.262 -11.031 11.859 1 80.44 91 PRO B N 1
ATOM 2343 C CA . PRO B 1 91 ? 2.195 -11.398 10.789 1 80.44 91 PRO B CA 1
ATOM 2344 C C . PRO B 1 91 ? 1.488 -11.727 9.477 1 80.44 91 PRO B C 1
ATOM 2346 O O . PRO B 1 91 ? 0.39 -12.289 9.484 1 80.44 91 PRO B O 1
ATOM 2349 N N . MET B 1 92 ? 2.133 -11.352 8.453 1 86.06 92 MET B N 1
ATOM 2350 C CA . MET B 1 92 ? 1.664 -11.742 7.129 1 86.06 92 MET B CA 1
ATOM 2351 C C . MET B 1 92 ? 2.113 -13.164 6.793 1 86.06 92 MET B C 1
ATOM 2353 O O . MET B 1 92 ? 3.25 -13.539 7.074 1 86.06 92 MET B O 1
ATOM 2357 N N . ASN B 1 93 ? 1.255 -13.93 6.172 1 87.69 93 ASN B N 1
ATOM 2358 C CA . ASN B 1 93 ? 1.556 -15.289 5.734 1 87.69 93 ASN B CA 1
ATOM 2359 C C . ASN B 1 93 ? 1.531 -15.398 4.211 1 87.69 93 ASN B C 1
ATOM 2361 O O . ASN B 1 93 ? 0.717 -14.758 3.549 1 87.69 93 ASN B O 1
ATOM 2365 N N . VAL B 1 94 ? 2.479 -16.203 3.756 1 90.62 94 VAL B N 1
ATOM 2366 C CA . VAL B 1 94 ? 2.469 -16.578 2.346 1 90.62 94 VAL B CA 1
ATOM 2367 C C . VAL B 1 94 ? 2.246 -18.078 2.207 1 90.62 94 VAL B C 1
ATOM 2369 O O . VAL B 1 94 ? 2.984 -18.891 2.785 1 90.62 94 VAL B O 1
ATOM 2372 N N . MET B 1 95 ? 1.221 -18.5 1.525 1 94.38 95 MET B N 1
ATOM 2373 C CA . MET B 1 95 ? 0.931 -19.906 1.268 1 94.38 95 MET B CA 1
ATOM 2374 C C . MET B 1 95 ? 0.92 -20.188 -0.229 1 94.38 95 MET B C 1
ATOM 2376 O O . MET B 1 95 ? 0.248 -19.5 -0.995 1 94.38 95 MET B O 1
ATOM 2380 N N . PHE B 1 96 ? 1.664 -21.172 -0.587 1 96.19 96 PHE B N 1
ATOM 2381 C CA . PHE B 1 96 ? 1.669 -21.562 -1.992 1 96.19 96 PHE B CA 1
ATOM 2382 C C . PHE B 1 96 ? 0.484 -22.469 -2.307 1 96.19 96 PHE B C 1
ATOM 2384 O O . PHE B 1 96 ? 0.242 -23.453 -1.602 1 96.19 96 PHE B O 1
ATOM 2391 N N . LEU B 1 97 ? -0.283 -22.188 -3.336 1 97.81 97 LEU B N 1
ATOM 2392 C CA . LEU B 1 97 ? -1.562 -22.812 -3.645 1 97.81 97 LEU B CA 1
ATOM 2393 C C . LEU B 1 97 ? -1.378 -23.953 -4.645 1 97.81 97 LEU B C 1
ATOM 2395 O O . LEU B 1 97 ? -2.316 -24.703 -4.914 1 97.81 97 LEU B O 1
ATOM 2399 N N . GLU B 1 98 ? -0.258 -24.109 -5.238 1 98 98 GLU B N 1
ATOM 2400 C CA . GLU B 1 98 ? 0.194 -25.219 -6.086 1 98 98 GLU B CA 1
ATOM 2401 C C . GLU B 1 98 ? 1.709 -25.375 -6.016 1 98 98 GLU B C 1
ATOM 2403 O O . GLU B 1 98 ? 2.4 -24.562 -5.41 1 98 98 GLU B O 1
ATOM 2408 N N . ASP B 1 99 ? 2.244 -26.531 -6.527 1 97.88 99 ASP B N 1
ATOM 2409 C CA . ASP B 1 99 ? 3.693 -26.641 -6.648 1 97.88 99 ASP B CA 1
ATOM 2410 C C . ASP B 1 99 ? 4.273 -25.469 -7.441 1 97.88 99 ASP B C 1
ATOM 2412 O O . ASP B 1 99 ? 3.758 -25.125 -8.5 1 97.88 99 ASP B O 1
ATOM 2416 N N . SER B 1 100 ? 5.305 -24.828 -6.836 1 96.56 100 SER B N 1
ATOM 2417 C CA . SER B 1 100 ? 5.77 -23.578 -7.441 1 96.56 100 SER B CA 1
ATOM 2418 C C . SER B 1 100 ? 7.293 -23.547 -7.531 1 96.56 100 SER B C 1
ATOM 2420 O O . SER B 1 100 ? 7.98 -24.078 -6.664 1 96.56 100 SER B O 1
ATOM 2422 N N . ASP B 1 101 ? 7.809 -23.031 -8.609 1 95.75 101 ASP B N 1
ATOM 2423 C CA . ASP B 1 101 ? 9.211 -22.625 -8.75 1 95.75 101 ASP B CA 1
ATOM 2424 C C . ASP B 1 101 ? 9.391 -21.141 -8.43 1 95.75 101 ASP B C 1
ATOM 2426 O O . ASP B 1 101 ? 8.812 -20.281 -9.086 1 95.75 101 ASP B O 1
ATOM 2430 N N . ILE B 1 102 ? 10.211 -20.891 -7.375 1 91 102 ILE B N 1
ATOM 2431 C CA . ILE B 1 102 ? 10.32 -19.5 -6.93 1 91 102 ILE B CA 1
ATOM 2432 C C . ILE B 1 102 ? 11.789 -19.109 -6.824 1 91 102 ILE B C 1
ATOM 2434 O O . ILE B 1 102 ? 12.672 -19.969 -6.852 1 91 102 ILE B O 1
ATOM 2438 N N . VAL B 1 103 ? 12 -17.812 -6.852 1 86.19 103 VAL B N 1
ATOM 2439 C CA . VAL B 1 103 ? 13.281 -17.219 -6.52 1 86.19 103 VAL B CA 1
ATOM 2440 C C . VAL B 1 103 ? 13.164 -16.422 -5.219 1 86.19 103 VAL B C 1
ATOM 2442 O O . VAL B 1 103 ? 12.242 -15.625 -5.055 1 86.19 103 VAL B O 1
ATOM 2445 N N . THR B 1 104 ? 13.969 -16.719 -4.281 1 77.94 104 THR B N 1
ATOM 2446 C CA . THR B 1 104 ? 14.023 -15.961 -3.045 1 77.94 104 THR B CA 1
ATOM 2447 C C . THR B 1 104 ? 15.25 -15.047 -3.025 1 77.94 104 THR B C 1
ATOM 2449 O O . THR B 1 104 ? 16.297 -15.391 -3.594 1 77.94 104 THR B O 1
ATOM 2452 N N . PHE B 1 105 ? 14.961 -13.836 -2.531 1 67.75 105 PHE B N 1
ATOM 2453 C CA . PHE B 1 105 ? 16.062 -12.898 -2.357 1 67.75 105 PHE B CA 1
ATOM 2454 C C . PHE B 1 105 ? 16.547 -12.883 -0.911 1 67.75 105 PHE B C 1
ATOM 2456 O O . PHE B 1 105 ? 15.742 -12.758 0.014 1 67.75 105 PHE B O 1
ATOM 2463 N N . VAL B 1 106 ? 17.641 -13.375 -0.443 1 55.03 106 VAL B N 1
ATOM 2464 C CA . VAL B 1 106 ? 18.188 -13.5 0.908 1 55.03 106 VAL B CA 1
ATOM 2465 C C . VAL B 1 106 ? 18.578 -12.117 1.437 1 55.03 106 VAL B C 1
ATOM 2467 O O . VAL B 1 106 ? 19.406 -11.43 0.843 1 55.03 106 VAL B O 1
ATOM 2470 N N . HIS B 1 107 ? 17.703 -11.508 2.23 1 52.44 107 HIS B N 1
ATOM 2471 C CA . HIS B 1 107 ? 17.891 -10.188 2.82 1 52.44 107 HIS B CA 1
ATOM 2472 C C . HIS B 1 107 ? 19.219 -10.078 3.543 1 52.44 107 HIS B C 1
ATOM 2474 O O . HIS B 1 107 ? 19.891 -9.047 3.459 1 52.44 107 HIS B O 1
ATOM 2480 N N . SER B 1 108 ? 19.391 -11.062 4.566 1 48.81 108 SER B N 1
ATOM 2481 C CA . SER B 1 108 ? 20.609 -10.883 5.359 1 48.81 108 SER B CA 1
ATOM 2482 C C . SER B 1 108 ? 21.781 -10.477 4.484 1 48.81 108 SER B C 1
ATOM 2484 O O . SER B 1 108 ? 22.578 -9.617 4.871 1 48.81 108 SER B O 1
ATOM 2486 N N . GLU B 1 109 ? 21.797 -11.023 3.41 1 49.03 109 GLU B N 1
ATOM 2487 C CA . GLU B 1 109 ? 22.953 -10.75 2.576 1 49.03 109 GLU B CA 1
ATOM 2488 C C . GLU B 1 109 ? 22.797 -9.438 1.812 1 49.03 109 GLU B C 1
ATOM 2490 O O . GLU B 1 109 ? 23.766 -8.719 1.589 1 49.03 109 GLU B O 1
ATOM 2495 N N . MET B 1 110 ? 21.609 -9.086 1.603 1 49 110 MET B N 1
ATOM 2496 C CA . MET B 1 110 ? 21.391 -7.844 0.875 1 49 110 MET B CA 1
ATOM 2497 C C . MET B 1 110 ? 21.672 -6.637 1.761 1 49 110 MET B C 1
ATOM 2499 O O . MET B 1 110 ? 22.328 -5.684 1.326 1 49 110 MET B O 1
ATOM 2503 N N . HIS B 1 111 ? 20.984 -6.688 2.928 1 48.78 111 HIS B N 1
ATOM 2504 C CA . HIS B 1 111 ? 21.266 -5.609 3.867 1 48.78 111 HIS B CA 1
ATOM 2505 C C . HIS B 1 111 ? 22.734 -5.594 4.273 1 48.78 111 HIS B C 1
ATOM 2507 O O . HIS B 1 111 ? 23.344 -4.527 4.375 1 48.78 111 HIS B O 1
ATOM 2513 N N . GLN B 1 112 ? 23.141 -6.801 4.617 1 47.38 112 GLN B N 1
ATOM 2514 C CA . GLN B 1 112 ? 24.562 -6.852 4.98 1 47.38 112 GLN B CA 1
ATOM 2515 C C . GLN B 1 112 ? 25.438 -6.352 3.84 1 47.38 112 GLN B C 1
ATOM 2517 O O . GLN B 1 112 ? 26.406 -5.633 4.066 1 47.38 112 GLN B O 1
ATOM 2522 N N . THR B 1 113 ? 25 -6.738 2.752 1 46.84 113 THR B N 1
ATOM 2523 C CA . THR B 1 113 ? 25.844 -6.332 1.641 1 46.84 113 THR B CA 1
ATOM 2524 C C . THR B 1 113 ? 25.719 -4.836 1.377 1 46.84 113 THR B C 1
ATOM 2526 O O . THR B 1 113 ? 26.719 -4.168 1.063 1 46.84 113 THR B O 1
ATOM 2529 N N . ILE B 1 114 ? 24.609 -4.305 1.594 1 46.25 114 ILE B N 1
ATOM 2530 C CA . ILE B 1 114 ? 24.422 -2.865 1.431 1 46.25 114 ILE B CA 1
ATOM 2531 C C . ILE B 1 114 ? 25.172 -2.123 2.535 1 46.25 114 ILE B C 1
ATOM 2533 O O . ILE B 1 114 ? 25.844 -1.119 2.273 1 46.25 114 ILE B O 1
ATOM 2537 N N . HIS B 1 115 ? 24.891 -2.607 3.764 1 45 115 HIS B N 1
ATOM 2538 C CA . HIS B 1 115 ? 25.531 -1.95 4.898 1 45 115 HIS B CA 1
ATOM 2539 C C . HIS B 1 115 ? 27.047 -2.152 4.867 1 45 115 HIS B C 1
ATOM 2541 O O . HIS B 1 115 ? 27.797 -1.271 5.285 1 45 115 HIS B O 1
ATOM 2547 N N . GLU B 1 116 ? 27.375 -3.373 4.645 1 43.72 116 GLU B N 1
ATOM 2548 C CA . GLU B 1 116 ? 28.812 -3.617 4.746 1 43.72 116 GLU B CA 1
ATOM 2549 C C . GLU B 1 116 ? 29.547 -3.115 3.504 1 43.72 116 GLU B C 1
ATOM 2551 O O . GLU B 1 116 ? 30.781 -3.197 3.424 1 43.72 116 GLU B O 1
ATOM 2556 N N . GLY B 1 117 ? 28.797 -2.371 2.812 1 41.88 117 GLY B N 1
ATOM 2557 C CA . GLY B 1 117 ? 29.547 -1.874 1.662 1 41.88 117 GLY B CA 1
ATOM 2558 C C . GLY B 1 117 ? 30.078 -2.98 0.77 1 41.88 117 GLY B C 1
ATOM 2559 O O . GLY B 1 117 ? 30.938 -2.74 -0.081 1 41.88 117 GLY B O 1
ATOM 2560 N N . ILE B 1 118 ? 30 -4.113 1.277 1 38.69 118 ILE B N 1
ATOM 2561 C CA . ILE B 1 118 ? 30.734 -5.211 0.652 1 38.69 118 ILE B CA 1
ATOM 2562 C C . ILE B 1 118 ? 29.984 -5.668 -0.606 1 38.69 118 ILE B C 1
ATOM 2564 O O . ILE B 1 118 ? 30.594 -6.289 -1.489 1 38.69 118 ILE B O 1
ATOM 2568 N N . SER B 1 119 ? 28.688 -5.652 -0.551 1 42.81 119 SER B N 1
ATOM 2569 C CA . SER B 1 119 ? 28.172 -6.234 -1.785 1 42.81 119 SER B CA 1
ATOM 2570 C C . SER B 1 119 ? 28.234 -5.234 -2.936 1 42.81 119 SER B C 1
ATOM 2572 O O . SER B 1 119 ? 28.047 -4.035 -2.732 1 42.81 119 SER B O 1
ATOM 2574 N N . ASP B 1 120 ? 28.969 -5.641 -3.883 1 43.56 120 ASP B N 1
ATOM 2575 C CA . ASP B 1 120 ? 29.172 -4.922 -5.137 1 43.56 120 ASP B CA 1
ATOM 2576 C C . ASP B 1 120 ? 27.844 -4.539 -5.777 1 43.56 120 ASP B C 1
ATOM 2578 O O . ASP B 1 120 ? 27.812 -3.977 -6.871 1 43.56 120 ASP B O 1
ATOM 2582 N N . VAL B 1 121 ? 26.828 -5.301 -5.574 1 45.47 121 VAL B N 1
ATOM 2583 C CA . VAL B 1 121 ? 25.594 -4.719 -6.094 1 45.47 121 VAL B CA 1
ATOM 2584 C C . VAL B 1 121 ? 25.344 -3.363 -5.438 1 45.47 121 VAL B C 1
ATOM 2586 O O . VAL B 1 121 ? 25.312 -3.258 -4.211 1 45.47 121 VAL B O 1
ATOM 2589 N N . SER B 1 122 ? 25.469 -2.492 -6.23 1 50.78 122 SER B N 1
ATOM 2590 C CA . SER B 1 122 ? 25.281 -1.164 -5.652 1 50.78 122 SER B CA 1
ATOM 2591 C C . SER B 1 122 ? 23.938 -1.044 -4.945 1 50.78 122 SER B C 1
ATOM 2593 O O . SER B 1 122 ? 22.922 -1.5 -5.461 1 50.78 122 SER B O 1
ATOM 2595 N N . PRO B 1 123 ? 23.953 -1.09 -3.607 1 58.62 123 PRO B N 1
ATOM 2596 C CA . PRO B 1 123 ? 22.781 -0.836 -2.752 1 58.62 123 PRO B CA 1
ATOM 2597 C C . PRO B 1 123 ? 21.734 0.035 -3.434 1 58.62 123 PRO B C 1
ATOM 2599 O O . PRO B 1 123 ? 20.531 -0.124 -3.178 1 58.62 123 PRO B O 1
ATOM 2602 N N . LEU B 1 124 ? 22.203 0.46 -4.539 1 60.12 124 LEU B N 1
ATOM 2603 C CA . LEU B 1 124 ? 21.281 1.404 -5.164 1 60.12 124 LEU B CA 1
ATOM 2604 C C . LEU B 1 124 ? 20.281 0.678 -6.055 1 60.12 124 LEU B C 1
ATOM 2606 O O . LEU B 1 124 ? 19.078 0.916 -5.961 1 60.12 124 LEU B O 1
ATOM 2610 N N . GLU B 1 125 ? 20.75 -0.202 -6.781 1 57.91 125 GLU B N 1
ATOM 2611 C CA . GLU B 1 125 ? 19.875 -0.889 -7.734 1 57.91 125 GLU B CA 1
ATOM 2612 C C . GLU B 1 125 ? 18.828 -1.739 -7.02 1 57.91 125 GLU B C 1
ATOM 2614 O O . GLU B 1 125 ? 17.672 -1.771 -7.422 1 57.91 125 GLU B O 1
ATOM 2619 N N . TRP B 1 126 ? 19.234 -2.35 -6.074 1 65 126 TRP B N 1
ATOM 2620 C CA . TRP B 1 126 ? 18.312 -3.15 -5.289 1 65 126 TRP B CA 1
ATOM 2621 C C . TRP B 1 126 ? 17.234 -2.271 -4.652 1 65 126 TRP B C 1
ATOM 2623 O O . TRP B 1 126 ? 16.047 -2.611 -4.676 1 65 126 TRP B O 1
ATOM 2633 N N . THR B 1 127 ? 17.719 -1.259 -4.184 1 68.31 127 THR B N 1
ATOM 2634 C CA . THR B 1 127 ? 16.781 -0.352 -3.529 1 68.31 127 THR B CA 1
ATOM 2635 C C . THR B 1 127 ? 15.781 0.216 -4.535 1 68.31 127 THR B C 1
ATOM 2637 O O . THR B 1 127 ? 14.594 0.368 -4.223 1 68.31 127 THR B O 1
ATOM 2640 N N . MET B 1 128 ? 16.266 0.397 -5.672 1 66.19 128 MET B N 1
ATOM 2641 C CA . MET B 1 128 ? 15.383 0.897 -6.719 1 66.19 128 MET B CA 1
ATOM 2642 C C . MET B 1 128 ? 14.367 -0.164 -7.121 1 66.19 128 MET B C 1
ATOM 2644 O O . MET B 1 128 ? 13.203 0.152 -7.379 1 66.19 128 MET B O 1
ATOM 2648 N N . PHE B 1 129 ? 14.906 -1.326 -7.141 1 68.5 129 PHE B N 1
ATOM 2649 C CA . PHE B 1 129 ? 14.039 -2.449 -7.469 1 68.5 129 PHE B CA 1
ATOM 2650 C C . PHE B 1 129 ? 12.93 -2.598 -6.43 1 68.5 129 PHE B C 1
ATOM 2652 O O . PHE B 1 129 ? 11.75 -2.709 -6.781 1 68.5 129 PHE B O 1
ATOM 2659 N N . LEU B 1 130 ? 13.273 -2.574 -5.277 1 72.62 130 LEU B N 1
ATOM 2660 C CA . LEU B 1 130 ? 12.305 -2.686 -4.195 1 72.62 130 LEU B CA 1
ATOM 2661 C C . LEU B 1 130 ? 11.312 -1.525 -4.234 1 72.62 130 LEU B C 1
ATOM 2663 O O . LEU B 1 130 ? 10.117 -1.713 -3.988 1 72.62 130 LEU B O 1
ATOM 2667 N N . ASN B 1 131 ? 11.828 -0.441 -4.598 1 72.44 131 ASN B N 1
ATOM 2668 C CA . ASN B 1 131 ? 10.969 0.729 -4.719 1 72.44 131 ASN B CA 1
ATOM 2669 C C . ASN B 1 131 ? 9.898 0.527 -5.785 1 72.44 131 ASN B C 1
ATOM 2671 O O . ASN B 1 131 ? 8.727 0.853 -5.566 1 72.44 131 ASN B O 1
ATOM 2675 N N . ALA B 1 132 ? 10.305 -0.001 -6.863 1 71.31 132 ALA B N 1
ATOM 2676 C CA . ALA B 1 132 ? 9.359 -0.207 -7.961 1 71.31 132 ALA B CA 1
ATOM 2677 C C . ALA B 1 132 ? 8.266 -1.188 -7.562 1 71.31 132 ALA B C 1
ATOM 2679 O O . ALA B 1 132 ? 7.086 -0.964 -7.852 1 71.31 132 ALA B O 1
ATOM 2680 N N . ILE B 1 133 ? 8.641 -2.211 -6.93 1 77.06 133 ILE B N 1
ATOM 2681 C CA . ILE B 1 133 ? 7.68 -3.219 -6.496 1 77.06 133 ILE B CA 1
ATOM 2682 C C . ILE B 1 133 ? 6.734 -2.619 -5.457 1 77.06 133 ILE B C 1
ATOM 2684 O O . ILE B 1 133 ? 5.523 -2.84 -5.508 1 77.06 133 ILE B O 1
ATOM 2688 N N . LEU B 1 134 ? 7.312 -1.869 -4.598 1 80.12 134 LEU B N 1
ATOM 2689 C CA . LEU B 1 134 ? 6.523 -1.272 -3.529 1 80.12 134 LEU B CA 1
ATOM 2690 C C . LEU B 1 134 ? 5.52 -0.27 -4.09 1 80.12 134 LEU B C 1
ATOM 2692 O O . LEU B 1 134 ? 4.391 -0.171 -3.598 1 80.12 134 LEU B O 1
ATOM 2696 N N . TYR B 1 135 ? 5.949 0.453 -5.059 1 78.44 135 TYR B N 1
ATOM 2697 C CA . TYR B 1 135 ? 5.031 1.387 -5.695 1 78.44 135 TYR B CA 1
ATOM 2698 C C . TYR B 1 135 ? 3.855 0.649 -6.324 1 78.44 135 TYR B C 1
ATOM 2700 O O . TYR B 1 135 ? 2.705 1.068 -6.188 1 78.44 135 TYR B O 1
ATOM 2708 N N . GLU B 1 136 ? 4.164 -0.403 -7.012 1 79.94 136 GLU B N 1
ATOM 2709 C CA . GLU B 1 136 ? 3.102 -1.2 -7.617 1 79.94 136 GLU B CA 1
ATOM 2710 C C . GLU B 1 136 ? 2.188 -1.797 -6.551 1 79.94 136 GLU B C 1
ATOM 2712 O O . GLU B 1 136 ? 0.966 -1.819 -6.715 1 79.94 136 GLU B O 1
ATOM 2717 N N . TYR B 1 137 ? 2.818 -2.193 -5.59 1 85.69 137 TYR B N 1
ATOM 2718 C CA . TYR B 1 137 ? 2.057 -2.795 -4.5 1 85.69 137 TYR B CA 1
ATOM 2719 C C . TYR B 1 137 ? 1.158 -1.763 -3.828 1 85.69 137 TYR B C 1
ATOM 2721 O O . TYR B 1 137 ? -0.008 -2.041 -3.537 1 85.69 137 TYR B O 1
ATOM 2729 N N . ALA B 1 138 ? 1.717 -0.632 -3.562 1 86.31 138 ALA B N 1
ATOM 2730 C CA . ALA B 1 138 ? 0.913 0.44 -2.982 1 86.31 138 ALA B CA 1
ATOM 2731 C C . ALA B 1 138 ? -0.263 0.795 -3.889 1 86.31 138 ALA B C 1
ATOM 2733 O O . ALA B 1 138 ? -1.387 0.979 -3.414 1 86.31 138 ALA B O 1
ATOM 2734 N N . GLY B 1 139 ? 0.005 0.924 -5.152 1 86.19 139 GLY B N 1
ATOM 2735 C CA . GLY B 1 139 ? -1.066 1.173 -6.102 1 86.19 139 GLY B CA 1
ATOM 2736 C C . GLY B 1 139 ? -2.145 0.107 -6.078 1 86.19 139 GLY B C 1
ATOM 2737 O O . GLY B 1 139 ? -3.336 0.418 -6.145 1 86.19 139 GLY B O 1
ATOM 2738 N N . TYR B 1 140 ? -1.749 -1.073 -6.016 1 89.38 140 TYR B N 1
ATOM 2739 C CA . TYR B 1 140 ? -2.672 -2.199 -5.914 1 89.38 140 TYR B CA 1
ATOM 2740 C C . TYR B 1 140 ? -3.541 -2.076 -4.668 1 89.38 140 TYR B C 1
ATOM 2742 O O . TYR B 1 140 ? -4.762 -2.236 -4.738 1 89.38 140 TYR B O 1
ATOM 2750 N N . LEU B 1 141 ? -2.926 -1.797 -3.539 1 90.75 141 LEU B N 1
ATOM 2751 C CA . LEU B 1 141 ? -3.668 -1.668 -2.291 1 90.75 141 LEU B CA 1
ATOM 2752 C C . LEU B 1 141 ? -4.648 -0.5 -2.357 1 90.75 141 LEU B C 1
ATOM 2754 O O . LEU B 1 141 ? -5.766 -0.591 -1.845 1 90.75 141 LEU B O 1
ATOM 2758 N N . GLU B 1 142 ? -4.219 0.57 -2.963 1 90.38 142 GLU B N 1
ATOM 2759 C CA . GLU B 1 142 ? -5.121 1.703 -3.156 1 90.38 142 GLU B CA 1
ATOM 2760 C C . GLU B 1 142 ? -6.34 1.304 -3.98 1 90.38 142 GLU B 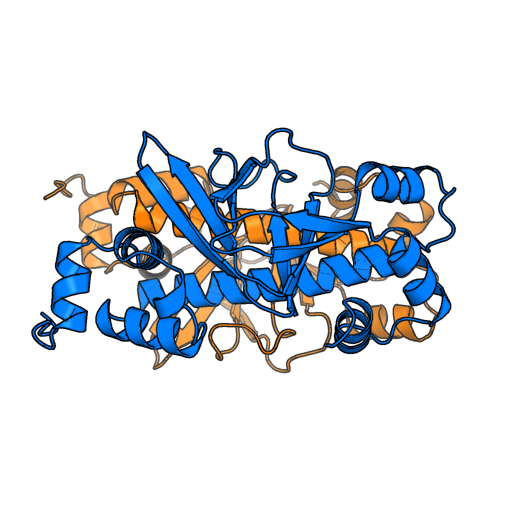C 1
ATOM 2762 O O . GLU B 1 142 ? -7.465 1.689 -3.658 1 90.38 142 GLU B O 1
ATOM 2767 N N . GLU B 1 143 ? -6.09 0.611 -5.055 1 89.38 143 GLU B N 1
ATOM 2768 C CA . GLU B 1 143 ? -7.184 0.146 -5.902 1 89.38 143 GLU B CA 1
ATOM 2769 C C . GLU B 1 143 ? -8.141 -0.753 -5.125 1 89.38 143 GLU B C 1
ATOM 2771 O O . GLU B 1 143 ? -9.359 -0.668 -5.301 1 89.38 143 GLU B O 1
ATOM 2776 N N . ARG B 1 144 ? -7.625 -1.623 -4.312 1 90.81 144 ARG B N 1
ATOM 2777 C CA . ARG B 1 144 ? -8.438 -2.494 -3.469 1 90.81 144 ARG B CA 1
ATOM 2778 C C . ARG B 1 144 ? -9.328 -1.679 -2.539 1 90.81 144 ARG B C 1
ATOM 2780 O O . ARG B 1 144 ? -10.523 -1.959 -2.416 1 90.81 144 ARG B O 1
ATOM 2787 N N . LEU B 1 145 ? -8.734 -0.721 -1.904 1 90.69 145 LEU B N 1
ATOM 2788 C CA . LEU B 1 145 ? -9.477 0.15 -1.004 1 90.69 145 LEU B CA 1
ATOM 2789 C C . LEU B 1 145 ? -10.578 0.896 -1.756 1 90.69 145 LEU B C 1
ATOM 2791 O O . LEU B 1 145 ? -11.727 0.935 -1.309 1 90.69 145 LEU B O 1
ATOM 2795 N N . PHE B 1 146 ? -10.156 1.417 -2.889 1 88 146 PHE B N 1
ATOM 2796 C CA . PHE B 1 146 ? -11.078 2.162 -3.732 1 88 146 PHE B CA 1
ATOM 2797 C C . PHE B 1 146 ? -12.273 1.294 -4.129 1 88 146 PHE B C 1
ATOM 2799 O O . PHE B 1 146 ? -13.414 1.745 -4.078 1 88 146 PHE B O 1
ATOM 2806 N N . ASN B 1 147 ? -12.031 0.11 -4.48 1 87.75 147 ASN B N 1
ATOM 2807 C CA . ASN B 1 147 ? -13.086 -0.814 -4.887 1 87.75 147 ASN B CA 1
ATOM 2808 C C . ASN B 1 147 ? -13.992 -1.178 -3.717 1 87.75 147 ASN B C 1
ATOM 2810 O O . ASN B 1 147 ? -15.203 -1.328 -3.889 1 87.75 147 ASN B O 1
ATOM 2814 N N . LEU B 1 148 ? -13.438 -1.345 -2.611 1 86.5 148 LEU B N 1
ATOM 2815 C CA . LEU B 1 148 ? -14.234 -1.687 -1.437 1 86.5 148 LEU B CA 1
ATOM 2816 C C . LEU B 1 148 ? -15.211 -0.567 -1.098 1 86.5 148 LEU B C 1
ATOM 2818 O O . LEU B 1 148 ? -16.328 -0.828 -0.62 1 86.5 148 LEU B O 1
ATOM 2822 N N . TYR B 1 149 ? -14.781 0.614 -1.398 1 82.81 149 TYR B N 1
ATOM 2823 C CA . TYR B 1 149 ? -15.625 1.758 -1.064 1 82.81 149 TYR B CA 1
ATOM 2824 C C . TYR B 1 149 ? -16.688 1.983 -2.133 1 82.81 149 TYR B C 1
ATOM 2826 O O . TYR B 1 149 ? -17.781 2.469 -1.837 1 82.81 149 TYR B O 1
ATOM 2834 N N . ASN B 1 150 ? -16.469 1.593 -3.303 1 82.31 150 ASN B N 1
ATOM 2835 C CA . ASN B 1 150 ? -17.281 2.096 -4.402 1 82.31 150 ASN B CA 1
ATOM 2836 C C . ASN B 1 150 ? -18 0.962 -5.129 1 82.31 150 ASN B C 1
ATOM 2838 O O . ASN B 1 150 ? -18.953 1.2 -5.859 1 82.31 150 ASN B O 1
ATOM 2842 N N . ALA B 1 151 ? -17.484 -0.144 -5.004 1 86.44 151 ALA B N 1
ATOM 2843 C CA . ALA B 1 151 ? -17.984 -1.24 -5.824 1 86.44 151 ALA B CA 1
ATOM 2844 C C . ALA B 1 151 ? -18.812 -2.217 -4.988 1 86.44 151 ALA B C 1
ATOM 2846 O O . ALA B 1 151 ? -18.531 -2.416 -3.803 1 86.44 151 ALA B O 1
ATOM 2847 N N . SER B 1 152 ? -19.812 -2.77 -5.598 1 88 152 SER B N 1
ATOM 2848 C CA . SER B 1 152 ? -20.578 -3.848 -4.973 1 88 152 SER B CA 1
ATOM 2849 C C . SER B 1 152 ? -19.75 -5.125 -4.871 1 88 152 SER B C 1
ATOM 2851 O O . SER B 1 152 ? -18.703 -5.246 -5.52 1 88 152 SER B O 1
ATOM 2853 N N . ALA B 1 153 ? -20.266 -5.953 -4.055 1 88.94 153 ALA B N 1
ATOM 2854 C CA . ALA B 1 153 ? -19.609 -7.246 -3.92 1 88.94 153 ALA B CA 1
ATOM 2855 C C . ALA B 1 153 ? -19.484 -7.938 -5.273 1 88.94 153 ALA B C 1
ATOM 2857 O O . ALA B 1 153 ? -18.453 -8.547 -5.57 1 88.94 153 ALA B O 1
ATOM 2858 N N . ARG B 1 154 ? -20.516 -7.859 -6.086 1 91.81 154 ARG B N 1
ATOM 2859 C CA . ARG B 1 154 ? -20.484 -8.469 -7.414 1 91.81 154 ARG B CA 1
ATOM 2860 C C . ARG B 1 154 ? -19.422 -7.82 -8.297 1 91.81 154 ARG B C 1
ATOM 2862 O O . ARG B 1 154 ? -18.688 -8.508 -8.992 1 91.81 154 ARG B O 1
ATOM 2869 N N . GLU B 1 155 ? -19.391 -6.527 -8.289 1 92.81 155 GLU B N 1
ATOM 2870 C CA . GLU B 1 155 ? -18.406 -5.797 -9.078 1 92.81 155 GLU B CA 1
ATOM 2871 C C . GLU B 1 155 ? -16.984 -6.129 -8.641 1 92.81 155 GLU B C 1
ATOM 2873 O O . GLU B 1 155 ? -16.078 -6.27 -9.477 1 92.81 155 GLU B O 1
ATOM 2878 N N . ARG B 1 156 ? -16.797 -6.234 -7.352 1 93 156 ARG B N 1
ATOM 2879 C CA . ARG B 1 156 ? -15.492 -6.605 -6.836 1 93 156 ARG B CA 1
ATOM 2880 C C . ARG B 1 156 ? -15.117 -8.023 -7.262 1 93 156 ARG B C 1
ATOM 2882 O O . ARG B 1 156 ? -13.953 -8.297 -7.566 1 93 156 ARG B O 1
ATOM 2889 N N . TYR B 1 157 ? -16.062 -8.891 -7.25 1 93.81 157 TYR B N 1
ATOM 2890 C CA . TYR B 1 157 ? -15.82 -10.266 -7.695 1 93.81 157 TYR B CA 1
ATOM 2891 C C . TYR B 1 157 ? -15.406 -10.297 -9.164 1 93.81 157 TYR B C 1
ATOM 2893 O O . TYR B 1 157 ? -14.461 -10.992 -9.531 1 93.81 157 TYR B O 1
ATOM 2901 N N . GLU B 1 158 ? -16.078 -9.547 -9.953 1 93.88 158 GLU B N 1
ATOM 2902 C CA . GLU B 1 158 ? -15.727 -9.469 -11.367 1 93.88 158 GLU B CA 1
ATOM 2903 C C . GLU B 1 158 ? -14.328 -8.883 -11.562 1 93.88 158 GLU B C 1
ATOM 2905 O O . GLU B 1 158 ? -13.57 -9.344 -12.414 1 93.88 158 GLU B O 1
ATOM 2910 N N . TRP B 1 159 ? -14.039 -7.859 -10.836 1 92.12 159 TRP B N 1
ATOM 2911 C CA . TRP B 1 159 ? -12.719 -7.246 -10.883 1 92.12 159 TRP B CA 1
ATOM 2912 C C . TRP B 1 159 ? -11.633 -8.266 -10.562 1 92.12 159 TRP B C 1
ATOM 2914 O O . TRP B 1 159 ? -10.609 -8.336 -11.258 1 92.12 159 TRP B O 1
ATOM 2924 N N . VAL B 1 160 ? -11.82 -9.055 -9.492 1 92.31 160 VAL B N 1
ATOM 2925 C CA . VAL B 1 160 ? -10.805 -10.008 -9.062 1 92.31 160 VAL B CA 1
ATOM 2926 C C . VAL B 1 160 ? -10.617 -11.078 -10.133 1 92.31 160 VAL B C 1
ATOM 2928 O O . VAL B 1 160 ? -9.492 -11.516 -10.383 1 92.31 160 VAL B O 1
ATOM 2931 N N . LEU B 1 161 ? -11.656 -11.5 -10.758 1 93.25 161 LEU B N 1
ATOM 2932 C CA . LEU B 1 161 ? -11.562 -12.508 -11.812 1 93.25 161 LEU B CA 1
ATOM 2933 C C . LEU B 1 161 ? -10.758 -11.977 -13 1 93.25 161 LEU B C 1
ATOM 2935 O O . LEU B 1 161 ? -10.047 -12.734 -13.656 1 93.25 161 LEU B O 1
ATOM 2939 N N . ARG B 1 162 ? -10.922 -10.703 -13.273 1 92.75 162 ARG B N 1
ATOM 2940 C CA . ARG B 1 162 ? -10.156 -10.094 -14.359 1 92.75 162 ARG B CA 1
ATOM 2941 C C . ARG B 1 162 ? -8.688 -9.953 -13.984 1 92.75 162 ARG B C 1
ATOM 2943 O O . ARG B 1 162 ? -7.805 -10.188 -14.812 1 92.75 162 ARG B O 1
ATOM 2950 N N . ARG B 1 163 ? -8.43 -9.648 -12.82 1 90.81 163 ARG B N 1
ATOM 2951 C CA . ARG B 1 163 ? -7.07 -9.422 -12.352 1 90.81 163 ARG B CA 1
ATOM 2952 C C . ARG B 1 163 ? -6.305 -10.734 -12.234 1 90.81 163 ARG B C 1
ATOM 2954 O O . ARG B 1 163 ? -5.098 -10.781 -12.5 1 90.81 163 ARG B O 1
ATOM 2961 N N . TYR B 1 164 ? -7.035 -11.68 -11.711 1 94.69 164 TYR B N 1
ATOM 2962 C CA . TYR B 1 164 ? -6.426 -12.992 -11.508 1 94.69 164 TYR B CA 1
ATOM 2963 C C . TYR B 1 164 ? -7.156 -14.062 -12.312 1 94.69 164 TYR B C 1
ATOM 2965 O O . TYR B 1 164 ? -7.891 -14.875 -11.75 1 94.69 164 TYR B O 1
ATOM 2973 N N . PRO B 1 165 ? -6.852 -14.242 -13.523 1 94.5 165 PRO B N 1
ATOM 2974 C CA . PRO B 1 165 ? -7.59 -15.156 -14.391 1 94.5 165 PRO B CA 1
ATOM 2975 C C . PRO B 1 165 ? -7.492 -16.609 -13.938 1 94.5 165 PRO B C 1
ATOM 2977 O O . PRO B 1 165 ? -8.398 -17.406 -14.195 1 94.5 165 PRO B O 1
ATOM 2980 N N . ARG B 1 166 ? -6.434 -17 -13.258 1 95.81 166 ARG B N 1
ATOM 2981 C CA . ARG B 1 166 ? -6.238 -18.375 -12.836 1 95.81 166 ARG B CA 1
ATOM 2982 C C . ARG B 1 166 ? -6.75 -18.594 -11.414 1 95.81 166 ARG B C 1
ATOM 2984 O O . ARG B 1 166 ? -6.543 -19.656 -10.828 1 95.81 166 ARG B O 1
ATOM 2991 N N . LEU B 1 167 ? -7.414 -17.625 -10.852 1 95.88 167 LEU B N 1
ATOM 2992 C CA . LEU B 1 167 ? -7.832 -17.656 -9.453 1 95.88 167 LEU B CA 1
ATOM 2993 C C . LEU B 1 167 ? -8.695 -18.891 -9.172 1 95.88 167 LEU B C 1
ATOM 2995 O O . LEU B 1 167 ? -8.484 -19.594 -8.18 1 95.88 167 LEU B O 1
ATOM 2999 N N . GLY B 1 168 ? -9.641 -19.172 -10.031 1 92.75 168 GLY B N 1
ATOM 3000 C CA . GLY B 1 168 ? -10.562 -20.281 -9.852 1 92.75 168 GLY B CA 1
ATOM 3001 C C . GLY B 1 168 ? -9.883 -21.641 -9.867 1 92.75 168 GLY B C 1
ATOM 3002 O O . GLY B 1 168 ? -10.438 -22.625 -9.383 1 92.75 168 GLY B O 1
ATOM 3003 N N . GLU B 1 169 ? -8.727 -21.719 -10.359 1 95.06 169 GLU B N 1
ATOM 3004 C CA . GLU B 1 169 ? -7.992 -22.984 -10.469 1 95.06 169 GLU B CA 1
ATOM 3005 C C . GLU B 1 169 ? -7.305 -23.328 -9.156 1 95.06 169 GLU B C 1
ATOM 3007 O O . GLU B 1 169 ? -7 -24.5 -8.898 1 95.06 169 GLU B O 1
ATOM 3012 N N . VAL B 1 170 ? -7.102 -22.312 -8.375 1 95.94 170 VAL B N 1
ATOM 3013 C CA . VAL B 1 170 ? -6.148 -22.609 -7.301 1 95.94 170 VAL B CA 1
ATOM 3014 C C . VAL B 1 170 ? -6.738 -22.188 -5.957 1 95.94 170 VAL B C 1
ATOM 3016 O O . VAL B 1 170 ? -6.348 -22.719 -4.91 1 95.94 170 VAL B O 1
ATOM 3019 N N . ALA B 1 171 ? -7.613 -21.219 -5.93 1 96.19 171 ALA B N 1
ATOM 3020 C CA . ALA B 1 171 ? -8.109 -20.672 -4.664 1 96.19 171 ALA B CA 1
ATOM 3021 C C . ALA B 1 171 ? -9.445 -21.312 -4.285 1 96.19 171 ALA B C 1
ATOM 3023 O O . ALA B 1 171 ? -10.289 -21.562 -5.152 1 96.19 171 ALA B O 1
ATOM 3024 N N . THR B 1 172 ? -9.641 -21.531 -3.061 1 94.5 172 THR B N 1
ATOM 3025 C CA . THR B 1 172 ? -10.922 -22.016 -2.568 1 94.5 172 THR B CA 1
ATOM 3026 C C . THR B 1 172 ? -11.93 -20.859 -2.494 1 94.5 172 THR B C 1
ATOM 3028 O O . THR B 1 172 ? -11.547 -19.688 -2.494 1 94.5 172 THR B O 1
ATOM 3031 N N . THR B 1 173 ? -13.18 -21.312 -2.406 1 93.25 173 THR B N 1
ATOM 3032 C CA . THR B 1 173 ? -14.242 -20.328 -2.262 1 93.25 173 THR B CA 1
ATOM 3033 C C . THR B 1 173 ? -14.047 -19.5 -0.991 1 93.25 173 THR B C 1
ATOM 3035 O O . THR B 1 173 ? -14.273 -18.281 -0.987 1 93.25 173 THR B O 1
ATOM 3038 N N . THR B 1 174 ? -13.547 -20.125 0.044 1 93.44 174 THR B N 1
ATOM 3039 C CA . THR B 1 174 ? -13.305 -19.453 1.315 1 93.44 174 THR B CA 1
ATOM 3040 C C . THR B 1 174 ? -12.219 -18.391 1.165 1 93.44 174 THR B C 1
ATOM 3042 O O . THR B 1 174 ? -12.359 -17.281 1.668 1 93.44 174 THR B O 1
ATOM 3045 N N . GLN B 1 175 ? -11.188 -18.734 0.477 1 94.62 175 GLN B N 1
ATOM 3046 C CA . GLN B 1 175 ? -10.086 -17.797 0.267 1 94.62 175 GLN B CA 1
ATOM 3047 C C . GLN B 1 175 ? -10.523 -16.609 -0.572 1 94.62 175 GLN B C 1
ATOM 3049 O O . GLN B 1 175 ? -10.148 -15.469 -0.283 1 94.62 175 GLN B O 1
ATOM 3054 N N . ILE B 1 176 ? -11.297 -16.891 -1.568 1 95 176 ILE B N 1
ATOM 3055 C CA . ILE B 1 176 ? -11.797 -15.82 -2.432 1 95 176 ILE B CA 1
ATOM 3056 C C . ILE B 1 176 ? -12.75 -14.93 -1.649 1 95 176 ILE B C 1
ATOM 3058 O O . ILE B 1 176 ? -12.695 -13.703 -1.755 1 95 176 ILE B O 1
ATOM 3062 N N . ALA B 1 177 ? -13.648 -15.539 -0.882 1 93.56 177 ALA B N 1
ATOM 3063 C CA . ALA B 1 177 ? -14.578 -14.773 -0.051 1 93.56 177 ALA B CA 1
ATOM 3064 C C . ALA B 1 177 ? -13.828 -13.875 0.929 1 93.56 177 ALA B C 1
ATOM 3066 O O . ALA B 1 177 ? -14.188 -12.719 1.125 1 93.56 177 ALA B O 1
ATOM 3067 N N . SER B 1 178 ? -12.82 -14.438 1.538 1 91.25 178 SER B N 1
ATOM 3068 C CA . SER B 1 178 ? -11.977 -13.68 2.457 1 91.25 178 SER B CA 1
ATOM 3069 C C . SER B 1 178 ? -11.352 -12.469 1.768 1 91.25 178 SER B C 1
ATOM 3071 O O . SER B 1 178 ? -11.344 -11.367 2.322 1 91.25 178 SER B O 1
ATOM 3073 N N . PHE B 1 179 ? -10.883 -12.672 0.596 1 93.44 179 PHE B N 1
ATOM 3074 C CA . PHE B 1 179 ? -10.289 -11.602 -0.202 1 93.44 179 PHE B CA 1
ATOM 3075 C C . PHE B 1 179 ? -11.312 -10.5 -0.476 1 93.44 179 PHE B C 1
ATOM 3077 O O . PHE B 1 179 ? -10.977 -9.312 -0.425 1 93.44 179 PHE B O 1
ATOM 3084 N N . LEU B 1 180 ? -12.445 -10.867 -0.7 1 91.25 180 LEU B N 1
ATOM 3085 C CA . LEU B 1 180 ? -13.5 -9.938 -1.082 1 91.25 180 LEU B CA 1
ATOM 3086 C C . LEU B 1 180 ? -14.141 -9.305 0.149 1 91.25 180 LEU B C 1
ATOM 3088 O O . LEU B 1 180 ? -14.891 -8.336 0.035 1 91.25 180 LEU B O 1
ATOM 3092 N N . GLY B 1 181 ? -13.836 -9.844 1.302 1 88.12 181 GLY B N 1
ATOM 3093 C CA . GLY B 1 181 ? -14.445 -9.359 2.527 1 88.12 181 GLY B CA 1
ATOM 3094 C C . GLY B 1 181 ? -15.914 -9.711 2.645 1 88.12 181 GLY B C 1
ATOM 3095 O O . GLY B 1 181 ? -16.719 -8.898 3.104 1 88.12 181 GLY B O 1
ATOM 3096 N N . ILE B 1 182 ? -16.328 -10.812 2.154 1 89.38 182 ILE B N 1
ATOM 3097 C CA . ILE B 1 182 ? -17.703 -11.258 2.221 1 89.38 182 ILE B CA 1
ATOM 3098 C C . ILE B 1 182 ? -17.766 -12.68 2.76 1 89.38 182 ILE B C 1
ATOM 3100 O O . ILE B 1 182 ? -16.734 -13.328 2.941 1 89.38 182 ILE B O 1
ATOM 3104 N N . THR B 1 183 ? -19 -13.055 3.072 1 88.56 183 THR B N 1
ATOM 3105 C CA . THR B 1 183 ? -19.172 -14.43 3.531 1 88.56 183 THR B CA 1
ATOM 3106 C C . THR B 1 183 ? -19.172 -15.398 2.354 1 88.56 183 THR B C 1
ATOM 3108 O O . THR B 1 183 ? -19.422 -15 1.215 1 88.56 183 THR B O 1
ATOM 3111 N N . LYS B 1 184 ? -18.875 -16.641 2.695 1 91.25 184 LYS B N 1
ATOM 3112 C CA . LYS B 1 184 ? -18.922 -17.688 1.68 1 91.25 184 LYS B CA 1
ATOM 3113 C C . LYS B 1 184 ? -20.297 -17.781 1.04 1 91.25 184 LYS B C 1
ATOM 3115 O O . LYS B 1 184 ? -20.422 -18 -0.17 1 91.25 184 LYS B O 1
ATOM 3120 N N . GLU B 1 185 ? -21.281 -17.625 1.809 1 90.62 185 GLU B N 1
ATOM 3121 C CA . GLU B 1 185 ? -22.656 -17.703 1.33 1 90.62 185 GLU B CA 1
ATOM 3122 C C . GLU B 1 185 ? -22.938 -16.609 0.309 1 90.62 185 GLU B C 1
ATOM 3124 O O . GLU B 1 185 ? -23.594 -16.844 -0.71 1 90.62 185 GLU B O 1
ATOM 3129 N N . THR B 1 186 ? -22.5 -15.461 0.621 1 90.19 186 THR B N 1
ATOM 3130 C CA . THR B 1 186 ? -22.703 -14.336 -0.287 1 90.19 186 THR B CA 1
ATOM 3131 C C . THR B 1 186 ? -21.984 -14.578 -1.615 1 90.19 186 THR B C 1
ATOM 3133 O O . THR B 1 186 ? -22.547 -14.289 -2.682 1 90.19 186 THR B O 1
ATOM 3136 N N . LEU B 1 187 ? -20.781 -15.094 -1.553 1 92.06 187 LEU B N 1
ATOM 3137 C CA . LEU B 1 187 ? -20.047 -15.383 -2.779 1 92.06 187 LEU B CA 1
ATOM 3138 C C . LEU B 1 187 ? -20.766 -16.438 -3.617 1 92.06 187 LEU B C 1
ATOM 3140 O O . LEU B 1 187 ? -20.812 -16.328 -4.844 1 92.06 187 LEU B O 1
ATOM 3144 N N . TYR B 1 188 ? -21.312 -17.391 -2.998 1 90 188 TYR B N 1
ATOM 3145 C CA . TYR B 1 188 ? -22.094 -18.406 -3.693 1 90 188 TYR B CA 1
ATOM 3146 C C . TYR B 1 188 ? -23.25 -17.781 -4.469 1 90 188 TYR B C 1
ATOM 3148 O O . TYR B 1 188 ? -23.531 -18.172 -5.602 1 90 188 TYR B O 1
ATOM 3156 N N . ARG B 1 189 ? -23.859 -16.875 -3.834 1 88.69 189 ARG B N 1
ATOM 3157 C CA . ARG B 1 189 ? -24.984 -16.188 -4.465 1 88.69 189 ARG B CA 1
ATOM 3158 C C . ARG B 1 189 ? -24.531 -15.398 -5.691 1 88.69 189 ARG B C 1
ATOM 3160 O O . ARG B 1 189 ? -25.219 -15.391 -6.715 1 88.69 189 ARG B O 1
ATOM 3167 N N . ILE B 1 190 ? -23.5 -14.711 -5.566 1 89.88 190 ILE B N 1
ATOM 3168 C CA . ILE B 1 190 ? -22.938 -13.914 -6.66 1 89.88 190 ILE B CA 1
ATOM 3169 C C . ILE B 1 190 ? -22.594 -14.828 -7.836 1 89.88 190 ILE B C 1
ATOM 3171 O O . ILE B 1 190 ? -22.906 -14.508 -8.984 1 89.88 190 ILE B O 1
ATOM 3175 N N . ARG B 1 191 ? -21.969 -15.922 -7.52 1 88 191 ARG B N 1
ATOM 3176 C CA . ARG B 1 191 ? -21.547 -16.859 -8.555 1 88 191 ARG B CA 1
ATOM 3177 C C . ARG B 1 191 ? -22.75 -17.531 -9.211 1 88 191 ARG B C 1
ATOM 3179 O O . ARG B 1 191 ? -22.688 -17.875 -10.398 1 88 191 ARG B O 1
ATOM 3186 N N . GLY B 1 192 ? -23.781 -17.797 -8.43 1 81.31 192 GLY B N 1
ATOM 3187 C CA . GLY B 1 192 ? -24.969 -18.453 -8.93 1 81.31 192 GLY B CA 1
ATOM 3188 C C . GLY B 1 192 ? -25.906 -17.531 -9.68 1 81.31 192 GLY B C 1
ATOM 3189 O O . GLY B 1 192 ? -26.922 -17.969 -10.211 1 81.31 192 GLY B O 1
ATOM 3190 N N . GLY B 1 193 ? -25.516 -16.234 -10.016 1 69.19 193 GLY B N 1
ATOM 3191 C CA . GLY B 1 193 ? -26.375 -15.297 -10.727 1 69.19 193 GLY B CA 1
ATOM 3192 C C . GLY B 1 193 ? -27.5 -14.742 -9.867 1 69.19 193 GLY B C 1
ATOM 3193 O O . GLY B 1 193 ? -28.344 -13.992 -10.359 1 69.19 193 GLY B O 1
ATOM 3194 N N . LYS B 1 194 ? -27.656 -15.031 -8.664 1 54.41 194 LYS B N 1
ATOM 3195 C 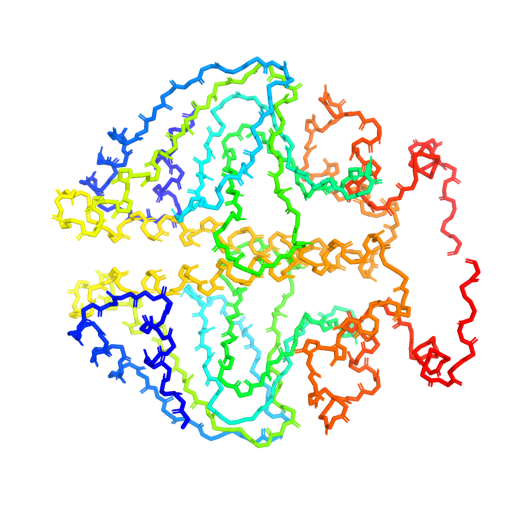CA . LYS B 1 194 ? -28.797 -14.641 -7.848 1 54.41 194 LYS B CA 1
ATOM 3196 C C . LYS B 1 194 ? -28.484 -13.398 -7.016 1 54.41 194 LYS B C 1
ATOM 3198 O O . LYS B 1 194 ? -29.281 -13 -6.164 1 54.41 194 LYS B O 1
ATOM 3203 N N . TYR B 1 195 ? -27.453 -12.75 -7.102 1 55.22 195 TYR B N 1
ATOM 3204 C CA . TYR B 1 195 ? -27.109 -11.625 -6.238 1 55.22 195 TYR B CA 1
ATOM 3205 C C . TYR B 1 195 ? -27.688 -10.32 -6.777 1 55.22 195 TYR B C 1
ATOM 3207 O O . TYR B 1 195 ? -27.344 -9.891 -7.883 1 55.22 195 TYR B O 1
ATOM 3215 N N . SER B 1 196 ? -28.906 -10.102 -6.418 1 44.97 196 SER B N 1
ATOM 3216 C CA . SER B 1 196 ? -29.547 -8.82 -6.707 1 44.97 196 SER B CA 1
ATOM 3217 C C . SER B 1 196 ? -29.031 -7.723 -5.777 1 44.97 196 SER B C 1
ATOM 3219 O O . SER B 1 196 ? -28.844 -7.957 -4.582 1 44.97 196 SER B O 1
ATOM 3221 N N . ALA B 1 197 ? -28.406 -6.797 -6.266 1 42.69 197 ALA B N 1
ATOM 3222 C CA . ALA B 1 197 ? -28.047 -5.578 -5.535 1 42.69 197 ALA B CA 1
ATOM 3223 C C . ALA B 1 197 ? -29.234 -5.082 -4.703 1 42.69 197 ALA B C 1
ATOM 3225 O O . ALA B 1 197 ? -30.328 -4.898 -5.223 1 42.69 197 ALA B O 1
ATOM 3226 N N . ARG B 1 198 ? -29.297 -5.281 -3.371 1 30.45 198 ARG B N 1
ATOM 3227 C CA . ARG B 1 198 ? -30.312 -4.434 -2.766 1 30.45 198 ARG B CA 1
ATOM 3228 C C . ARG B 1 198 ? -30.016 -2.957 -3.014 1 30.45 198 ARG B C 1
ATOM 3230 O O . ARG B 1 198 ? -28.859 -2.553 -3.055 1 30.45 198 ARG B O 1
#

Solvent-accessible surface area (backbone atoms only — not comparable to full-atom values): 21217 Å² total; per-residue (Å²): 124,80,49,76,57,52,52,45,40,68,75,39,87,63,58,69,71,46,51,54,40,54,55,70,51,47,40,82,43,80,44,52,54,66,46,64,48,63,51,71,69,57,41,80,78,26,51,42,36,35,27,65,39,40,33,32,36,35,30,36,62,56,97,88,40,68,41,35,75,50,74,40,37,63,74,30,74,45,73,47,80,45,51,43,98,43,45,75,82,54,55,51,31,38,35,24,56,32,62,23,38,32,33,40,45,62,31,74,57,45,55,47,18,43,72,60,64,60,38,80,45,55,54,30,55,57,28,43,50,50,30,54,54,39,49,38,48,36,20,45,46,49,26,52,51,51,39,67,61,71,41,50,74,61,54,48,51,53,50,47,47,69,74,36,75,64,43,82,78,54,52,50,66,61,52,51,16,29,49,70,59,48,50,55,68,57,47,50,33,47,73,68,71,65,60,69,84,126,123,80,48,76,58,51,52,47,40,69,73,39,87,61,56,67,71,44,51,55,40,53,55,70,51,47,42,82,44,79,45,51,53,67,46,65,47,62,52,70,70,56,41,80,78,25,50,45,36,35,26,66,39,39,34,32,36,34,30,36,62,55,96,88,40,67,41,37,74,48,74,40,38,64,75,29,73,46,74,48,80,45,50,45,98,44,46,76,83,53,56,51,31,37,34,25,54,32,61,24,39,32,33,40,46,60,34,74,56,47,52,44,17,41,71,61,63,62,38,78,42,53,52,28,58,56,28,43,50,52,29,53,53,38,49,39,48,36,18,45,46,50,25,51,50,50,40,66,61,71,40,51,73,61,54,48,51,53,50,49,46,68,74,36,74,65,43,82,78,55,52,50,67,62,53,51,16,30,49,70,59,48,51,56,68,56,47,51,32,46,72,69,71,65,59,70,83,127

Organism: NCBI:txid1796646

Radius of gyration: 21.36 Å; Cα contacts (8 Å, |Δi|>4): 692; chains: 2; bounding box: 61×56×40 Å

Secondary structure (DSSP, 8-state):
---HHHHHHHHS---HHHHHHHHHHEEEEEE-TT-EEE--S--TT--EEEEEE--EEEEEEETTEEEEEEEE-TT-EEE---S-S-SSSS-EEEEESS-EEEEEE-HHHHHHHHHTT--SS-HHHHHHHHHHHHHHHHHHHHHHHHHHHHS-HHHHHHHHHHH-TTHHHH--HHHHHHHHTS-HHHHHHHHTT-----/---HHHHHHHHS---HHHHHHHHHHEEEEEE-TT-EEE--S--TT--EEEEEE--EEEEEEETTEEEEEEEE-TT-EEE---S-S-SSSS-EEEEESS-EEEEEE-HHHHHHHHHTT--SS-HHHHHHHHHHHHHHHHHHHHHHHHHHHHS-HHHHHHHHHHH-TTHHHH--HHHHHHHHTS-HHHHHHHHTT-----

pLDDT: mean 76.97, std 17.64, range [30.45, 98.0]

Nearest PDB structures (foldseek):
  1hw5-assembly1_B  TM=6.701E-01  e=2.277E-09  Escherichia coli
  6dt4-assembly1_B  TM=6.622E-01  e=4.364E-09  Yersinia pestis CO92
  3iwz-assembly2_C  TM=6.538E-01  e=2.277E-09  Xanthomonas campestris pv. campestris
  2oz6-assembly1_A-2  TM=7.001E-01  e=2.032E-08  Pseudomonas aeruginosa
  3dn7-assembly1_A  TM=7.211E-01  e=1.709E-07  Cytophaga hutchinsonii ATCC 33406

Foldseek 3Di:
DDDLLVVLCVLDVDDPVLSVLQVVQKDKDKDFAFDKDWPPDLDAPWKKKFWQAFKKWKWFADPRDIATADMDGHGDMDTFRSHDPDDPPTIMMMGTQGTTIMIIRDVVCLVCCQVVVPRPNPNPSVVSSVVSNVVVVVVVNVVLVVCLVPPDLLRVLVVVCVVPVCCVVGDDLSNSCSHSVHDSVQSVCSVVVNDDDD/DDDLLNVLCVLDVDDPVLSVLQVVQKDKDKDFAFDKDWPPAQDAPWKKKFWQAFKKWKWFADPNDIATADM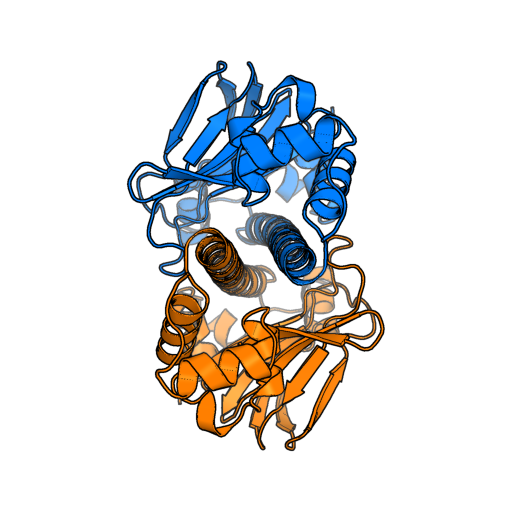DGHGDMDTFRSHDPDDPPTIMMMGTQGTTIMIIGDVVCLVCCQVVVPRPNPNPSVVSSVVSNVVVVVVVVVVLVVCLVPPDLLRVLVVVCVVPVCCVVGPDLSNSCSHSVHDSVQSVCSVVVNDDDD